Protein 5UN5 (pdb70)

Nearest PDB structures (foldseek):
  5un5-assembly1_B  TM=1.008E+00  e=4.346E-26  Homo sapiens
  5un6-assembly3_C  TM=9.922E-01  e=3.301E-24  Homo sapiens
  6ahy-assembly1_A  TM=9.922E-01  e=1.661E-23  Mus musculus
  1ijy-assembly1_A  TM=9.890E-01  e=3.382E-23  Mus musculus
  8x0t-assembly1_A  TM=9.730E-01  e=3.382E-23  Homo sapiens

Solvent-accessible surface area: 22056 Å² total; per-residue (Å²): 99,87,30,66,113,10,79,4,54,3,0,125,82,28,69,14,116,108,0,22,31,71,11,99,34,109,7,94,73,11,109,74,0,8,130,51,0,18,44,28,0,0,2,14,27,44,146,29,9,132,22,4,75,51,0,0,0,2,7,1,0,12,26,6,81,114,153,86,93,88,66,25,36,0,1,72,46,2,0,78,78,0,88,79,32,0,22,87,42,6,73,138,56,69,52,88,29,36,106,98,2,123,12,84,152,12,19,103,132,71,51,133,121,30,109,13,35,43,184,205,86,41,80,107,11,74,5,51,0,0,119,74,27,69,17,101,115,0,43,28,78,9,97,35,115,7,111,73,6,106,71,0,8,136,63,0,24,53,29,0,0,2,16,22,43,125,31,9,125,15,2,80,20,1,0,0,2,4,3,0,10,16,20,70,156,152,104,106,42,95,17,39,0,0,68,41,0,0,71,97,0,75,76,30,0,9,62,42,6,160,149,66,68,62,84,30,37,132,119,3,37,4,107,204,23,31,110,114,73,66,134,127,73,122,14,26,43,135,103,86,80,114,55,61,104,11,44,112,107,4,126,103,28,4,152,89,0,5,95,46,154,5,65,84,52,2,86,117,3,8,39,6,0,0,29,4,0,5,46,19,28,3,53,135,65,26,69,41,1,25,94,0,6,93,57,0,34,64,0,58,142,10,0,87,34,7,35,135,52,0,99,45,0,89,95,53,15,40,100,0,34,34,7,9,138,154,113,84,138,104,45,45,104,4,39,112,90,5,52,104,28,7,149,92,0,14,118,34,28,3,88,127,59,10,124,135,2,11,43,12,0,0,48,18,0,2,56,29,27,12,18,110,146,70,64,32,66,15,0,18,79,0,4,91,58,1,29,70,0,60,118,4,1,143,34,7,46,138,72,1,95,50,0,94,85,60,21,44,105,0,37,42,18,1,116,72,74

Organism: Homo sapiens (NCBI:txid9606)

Secondary structure (DSSP, 8-state):
---EE---GGGTTSS--EE-SS-TT--SSHHHHHHHHGGGHHHHHHTS-TTHHHHHHHHHS-B--SS--S--PBPHHHHHHHHHHHHHHHHHTT-PPPGGG-GGGSPPTT-SSS--B--/---EE---GGGTTSS--EE-SS-TT---SHHHHHHHHGGGHHHHHHTS-TTHHHHHHHHHS-B--SS--S--PBPHHHHHHHHHHHHHHHHHTT-PPPGGG-GGGSPPTT-SS---B--/-HHHHHHHHHHHHHHHHHHH---HHHHHHHHHHHHHHHHHHTT----HHHHHHHHHHHHHHHHHHHHHHHHHHHHHHHHHHHHHHHHHHT-/-HHHHHHHHHHHHHHHHHHH---HHHHHHHHHHHHHHHHHHTT---HHHHHHHHHHHHHHHHHHHHHHHHHHHHHHHHHHHHHHHHH-

Sequence (417 aa):
LACQEITVPLCKGIGYQYTYMPNQFNHDTQDEAGLEVHQFWPLVEIQCSPDLKFFLCSMYTPICLEDYKKPLPPCRSVCERAKAGCAPLMRQYGFAWPDRMRCDRLPEQGNPDTLCMDHLACQEITVPLCKGIGYQYTYMPNQFNHDTQDEAGLEVHQFWPLVEIQCSPDLKFFLCSMYTPICLEDYKKPLPPCRSVCERAKAGCAPLMRQYGFAWPDRMRCDRLPEQGNPDTLCMDHAREQLKEGMIKIEEQGKKLSETRTQEELQKYVAAVATFALQAGFLEIGKISGEVYLKLLDLKKAVRAKEKKGLDILNMVGEIKGTLERAREQLKEGMIKIEEQGKKLSETRTQEELQKYVAAVATFALQAGFLGEEIGKISGEVYLKLLDLKKAVRAKEKKGLDILNMVGEIKGTLERV

B-factor: mean 76.31, std 21.95, range [35.46, 156.5]

Structure (mmCIF, N/CA/C/O backbone):
data_5UN5
#
_entry.id   5UN5
#
_cell.length_a   41.200
_cell.length_b   77.510
_cell.length_c   81.430
_cell.angle_alpha   90.00
_cell.angle_beta   92.76
_cell.angle_gamma   90.00
#
_symmetry.space_group_name_H-M   'P 1 21 1'
#
loop_
_entity.id
_entity.type
_entity.pdbx_description
1 polymer Frizzled-8
2 polymer 'Designed Wnt agonist B12'
3 water water
#
loop_
_atom_site.group_PDB
_atom_site.id
_atom_site.type_symbol
_atom_site.label_atom_id
_atom_site.label_alt_id
_atom_site.label_comp_id
_atom_site.label_asym_id
_atom_site.label_entity_id
_atom_site.label_seq_id
_atom_site.pdbx_PDB_ins_code
_atom_site.Cartn_x
_atom_site.Cartn_y
_atom_site.Cartn_z
_atom_site.occupancy
_atom_site.B_iso_or_equiv
_atom_site.auth_seq_id
_atom_site.auth_comp_id
_atom_site.auth_asym_id
_atom_site.auth_atom_id
_atom_site.pdbx_PDB_model_num
ATOM 1 N N . LEU A 1 6 ? 25.037 34.542 5.188 1.00 93.51 6 LEU B N 1
ATOM 2 C CA . LEU A 1 6 ? 23.679 34.018 5.090 1.00 94.91 6 LEU B CA 1
ATOM 3 C C . LEU A 1 6 ? 23.183 34.007 3.649 1.00 92.97 6 LEU B C 1
ATOM 4 O O . LEU A 1 6 ? 22.623 34.997 3.179 1.00 97.29 6 LEU B O 1
ATOM 9 N N . ALA A 1 7 ? 23.381 32.894 2.945 1.00 89.16 7 ALA B N 1
ATOM 10 C CA . ALA A 1 7 ? 22.872 32.755 1.587 1.00 85.59 7 ALA B CA 1
ATOM 11 C C . ALA A 1 7 ? 21.481 32.135 1.656 1.00 79.50 7 ALA B C 1
ATOM 12 O O . ALA A 1 7 ? 21.305 31.049 2.220 1.00 78.35 7 ALA B O 1
ATOM 14 N N . CYS A 1 8 ? 20.499 32.826 1.087 1.00 73.63 8 CYS B N 1
ATOM 15 C CA . CYS A 1 8 ? 19.116 32.384 1.186 1.00 64.42 8 CYS B CA 1
ATOM 16 C C . CYS A 1 8 ? 18.857 31.139 0.349 1.00 53.84 8 CYS B C 1
ATOM 17 O O . CYS A 1 8 ? 19.310 31.029 -0.793 1.00 50.04 8 CYS B O 1
ATOM 20 N N . GLN A 1 9 ? 18.120 30.197 0.932 1.00 56.68 9 GLN B N 1
ATOM 21 C CA . GLN A 1 9 ? 17.707 28.973 0.263 1.00 53.66 9 GLN B CA 1
ATOM 22 C C . GLN A 1 9 ? 16.192 28.853 0.359 1.00 51.32 9 GLN B C 1
ATOM 23 O O . GLN A 1 9 ? 15.604 29.149 1.404 1.00 55.09 9 GLN B O 1
ATOM 29 N N . GLU A 1 10 ? 15.563 28.436 -0.735 1.00 55.25 10 GLU B N 1
ATOM 30 C CA . GLU A 1 10 ? 14.113 28.305 -0.752 1.00 59.39 10 GLU B CA 1
ATOM 31 C C . GLU A 1 10 ? 13.666 27.219 0.220 1.00 54.96 10 GLU B C 1
ATOM 32 O O . GLU A 1 10 ? 14.267 26.144 0.295 1.00 60.39 10 GLU B O 1
ATOM 38 N N . ILE A 1 11 ? 12.607 27.513 0.975 1.00 58.70 11 ILE B N 1
ATOM 39 C CA . ILE A 1 11 ? 12.132 26.590 1.997 1.00 58.29 11 ILE B CA 1
ATOM 40 C C . ILE A 1 11 ? 11.552 25.349 1.336 1.00 54.76 11 ILE B C 1
ATOM 41 O O . ILE A 1 11 ? 10.689 25.439 0.452 1.00 53.54 11 ILE B O 1
ATOM 46 N N . THR A 1 12 ? 12.024 24.179 1.767 1.00 59.36 12 THR B N 1
ATOM 47 C CA . THR A 1 12 ? 11.511 22.905 1.287 1.00 54.60 12 THR B CA 1
ATOM 48 C C . THR A 1 12 ? 10.757 22.126 2.354 1.00 56.05 12 THR B C 1
ATOM 49 O O . THR A 1 12 ? 10.084 21.145 2.018 1.00 54.06 12 THR B O 1
ATOM 53 N N . VAL A 1 13 ? 10.861 22.524 3.619 1.00 50.65 13 VAL B N 1
ATOM 54 C CA . VAL A 1 13 ? 10.120 21.885 4.704 1.00 47.65 13 VAL B CA 1
ATOM 55 C C . VAL A 1 13 ? 8.631 22.004 4.404 1.00 51.36 13 VAL B C 1
ATOM 56 O O . VAL A 1 13 ? 8.109 23.123 4.293 1.00 58.13 13 VAL B O 1
ATOM 60 N N . PRO A 1 14 ? 7.918 20.885 4.255 1.00 55.37 14 PRO B N 1
ATOM 61 C CA . PRO A 1 14 ? 6.490 20.968 3.900 1.00 59.99 14 PRO B CA 1
ATOM 62 C C . PRO A 1 14 ? 5.653 21.742 4.904 1.00 52.12 14 PRO B C 1
ATOM 63 O O . PRO A 1 14 ? 4.761 22.500 4.504 1.00 67.44 14 PRO B O 1
ATOM 67 N N . LEU A 1 15 ? 5.911 21.566 6.202 1.00 52.71 15 LEU B N 1
ATOM 68 C CA . LEU A 1 15 ? 5.120 22.241 7.225 1.00 50.05 15 LEU B CA 1
ATOM 69 C C . LEU A 1 15 ? 5.298 23.756 7.203 1.00 46.69 15 LEU B C 1
ATOM 70 O O . LEU A 1 15 ? 4.431 24.476 7.709 1.00 55.79 15 LEU B O 1
ATOM 75 N N . CYS A 1 16 ? 6.385 24.258 6.615 1.00 53.20 16 CYS B N 1
ATOM 76 C CA . CYS A 1 16 ? 6.709 25.678 6.656 1.00 59.57 16 CYS B CA 1
ATOM 77 C C . CYS A 1 16 ? 6.505 26.386 5.322 1.00 61.51 16 CYS B C 1
ATOM 78 O O . CYS A 1 16 ? 7.003 27.503 5.144 1.00 52.70 16 CYS B O 1
ATOM 81 N N . LYS A 1 17 ? 5.796 25.770 4.381 1.00 62.49 17 LYS B N 1
ATOM 82 C CA . LYS A 1 17 ? 5.486 26.433 3.123 1.00 62.39 17 LYS B CA 1
ATOM 83 C C . LYS A 1 17 ? 4.246 27.304 3.275 1.00 60.90 17 LYS B C 1
ATOM 84 O O . LYS A 1 17 ? 3.297 26.942 3.976 1.00 50.87 17 LYS B O 1
ATOM 90 N N . GLY A 1 18 ? 4.263 28.460 2.616 1.00 69.67 18 GLY B N 1
ATOM 91 C CA . GLY A 1 18 ? 3.125 29.361 2.652 1.00 63.13 18 GLY B CA 1
ATOM 92 C C . GLY A 1 18 ? 2.884 30.022 3.990 1.00 60.06 18 GLY B C 1
ATOM 93 O O . GLY A 1 18 ? 1.738 30.348 4.314 1.00 66.02 18 GLY B O 1
ATOM 94 N N . ILE A 1 19 ? 3.938 30.228 4.784 1.00 64.53 19 ILE B N 1
ATOM 95 C CA . ILE A 1 19 ? 3.797 30.884 6.082 1.00 61.00 19 ILE B CA 1
ATOM 96 C C . ILE A 1 19 ? 3.957 32.394 6.005 1.00 62.27 19 ILE B C 1
ATOM 97 O O . ILE A 1 19 ? 3.657 33.088 6.989 1.00 64.54 19 ILE B O 1
ATOM 102 N N . GLY A 1 20 ? 4.422 32.927 4.878 1.00 50.16 20 GLY B N 1
ATOM 103 C CA . GLY A 1 20 ? 4.650 34.352 4.758 1.00 52.86 20 GLY B CA 1
ATOM 104 C C . GLY A 1 20 ? 5.961 34.688 4.076 1.00 58.10 20 GLY B C 1
ATOM 105 O O . GLY A 1 20 ? 6.099 35.757 3.475 1.00 59.46 20 GLY B O 1
ATOM 106 N N . TYR A 1 21 ? 6.931 33.779 4.162 1.00 50.10 21 TYR B N 1
ATOM 107 C CA . TYR A 1 21 ? 8.218 33.950 3.505 1.00 45.56 21 TYR B CA 1
ATOM 108 C C . TYR A 1 21 ? 8.651 32.621 2.904 1.00 49.19 21 TYR B C 1
ATOM 109 O O . TYR A 1 21 ? 8.314 31.551 3.416 1.00 57.24 21 TYR B O 1
ATOM 118 N N . GLN A 1 22 ? 9.403 32.702 1.804 1.00 52.59 22 GLN B N 1
ATOM 119 C CA . GLN A 1 22 ? 9.774 31.522 1.037 1.00 58.43 22 GLN B CA 1
ATOM 120 C C . GLN A 1 22 ? 11.243 31.140 1.155 1.00 59.08 22 GLN B C 1
ATOM 121 O O . GLN A 1 22 ? 11.616 30.049 0.710 1.00 53.29 22 GLN B O 1
ATOM 127 N N . TYR A 1 23 ? 12.084 31.996 1.730 1.00 57.64 23 TYR B N 1
ATOM 128 C CA . TYR A 1 23 ? 13.522 31.773 1.778 1.00 50.90 23 TYR B CA 1
ATOM 129 C C . TYR A 1 23 ? 14.003 31.702 3.220 1.00 55.37 23 TYR B C 1
ATOM 130 O O . TYR A 1 23 ? 13.519 32.443 4.083 1.00 61.76 23 TYR B O 1
ATOM 139 N N . THR A 1 24 ? 14.948 30.801 3.478 1.00 51.44 24 THR B N 1
ATOM 140 C CA . THR A 1 24 ? 15.533 30.643 4.804 1.00 56.19 24 THR B CA 1
ATOM 141 C C . THR A 1 24 ? 17.043 30.477 4.648 1.00 54.32 24 THR B C 1
ATOM 142 O O . THR A 1 24 ? 17.592 30.591 3.548 1.00 50.40 24 THR B O 1
ATOM 146 N N . TYR A 1 25 ? 17.720 30.200 5.760 1.00 46.21 25 TYR B N 1
ATOM 147 C CA . TYR A 1 25 ? 19.161 30.004 5.756 1.00 50.60 25 TYR B CA 1
ATOM 148 C C . TYR A 1 25 ? 19.516 28.908 6.750 1.00 57.74 25 TYR B C 1
ATOM 149 O O . TYR A 1 25 ? 18.717 28.541 7.615 1.00 58.31 25 TYR B O 1
ATOM 158 N N . MET A 1 26 ? 20.732 28.389 6.616 1.00 58.61 26 MET B N 1
ATOM 159 C CA . MET A 1 26 ? 21.253 27.359 7.499 1.00 59.48 26 MET B CA 1
ATOM 160 C C . MET A 1 26 ? 22.687 27.705 7.868 1.00 57.34 26 MET B C 1
ATOM 161 O O . MET A 1 26 ? 23.417 28.277 7.050 1.00 59.98 26 MET B O 1
ATOM 166 N N . PRO A 1 27 ? 23.124 27.365 9.092 1.00 62.62 27 PRO B N 1
ATOM 167 C CA . PRO A 1 27 ? 22.353 26.676 10.135 1.00 64.03 27 PRO B CA 1
ATOM 168 C C . PRO A 1 27 ? 21.388 27.584 10.894 1.00 65.46 27 PRO B C 1
ATOM 169 O O . PRO A 1 27 ? 21.569 28.801 10.917 1.00 68.23 27 PRO B O 1
ATOM 173 N N . ASN A 1 28 ? 20.368 26.984 11.505 1.00 62.41 28 ASN B N 1
ATOM 174 C CA . ASN A 1 28 ? 19.379 27.728 12.268 1.00 61.38 28 ASN B CA 1
ATOM 175 C C . ASN A 1 28 ? 19.836 27.855 13.722 1.00 63.97 28 ASN B C 1
ATOM 176 O O . ASN A 1 28 ? 20.965 27.508 14.078 1.00 61.42 28 ASN B O 1
ATOM 181 N N . GLN A 1 29 ? 18.941 28.353 14.579 1.00 78.78 29 GLN B N 1
ATOM 182 C CA . GLN A 1 29 ? 19.268 28.566 15.984 1.00 70.67 29 GLN B CA 1
ATOM 183 C C . GLN A 1 29 ? 19.582 27.267 16.716 1.00 61.32 29 GLN B C 1
ATOM 184 O O . GLN A 1 29 ? 20.285 27.295 17.732 1.00 63.70 29 GLN B O 1
ATOM 190 N N . PHE A 1 30 ? 19.100 26.131 16.217 1.00 65.66 30 PHE B N 1
ATOM 191 C CA . PHE A 1 30 ? 19.357 24.832 16.821 1.00 62.37 30 PHE B CA 1
ATOM 192 C C . PHE A 1 30 ? 20.533 24.110 16.178 1.00 66.56 30 PHE B C 1
ATOM 193 O O . PHE A 1 30 ? 20.712 22.910 16.409 1.00 70.10 30 PHE B O 1
ATOM 201 N N . ASN A 1 31 ? 21.327 24.815 15.369 1.00 69.90 31 ASN B N 1
ATOM 202 C CA . ASN A 1 31 ? 22.519 24.257 14.726 1.00 73.56 31 ASN B CA 1
ATOM 203 C C . ASN A 1 31 ? 22.166 23.096 13.797 1.00 74.83 31 ASN B C 1
ATOM 204 O O . ASN A 1 31 ? 22.895 22.106 13.704 1.00 81.73 31 ASN B O 1
ATOM 209 N N . HIS A 1 32 ? 21.030 23.208 13.111 1.00 65.79 32 HIS B N 1
ATOM 210 C CA . HIS A 1 32 ? 20.676 22.256 12.066 1.00 60.50 32 HIS B CA 1
ATOM 211 C C . HIS A 1 32 ? 21.352 22.680 10.768 1.00 64.01 32 HIS B C 1
ATOM 212 O O . HIS A 1 32 ? 21.149 23.803 10.298 1.00 65.05 32 HIS B O 1
ATOM 219 N N . ASP A 1 33 ? 22.152 21.786 10.185 1.00 63.55 33 ASP B N 1
ATOM 220 C CA . ASP A 1 33 ? 22.908 22.147 8.989 1.00 62.92 33 ASP B CA 1
ATOM 221 C C . ASP A 1 33 ? 22.061 22.112 7.722 1.00 59.34 33 ASP B C 1
ATOM 222 O O . ASP A 1 33 ? 22.355 22.844 6.771 1.00 65.69 33 ASP B O 1
ATOM 227 N N . THR A 1 34 ? 21.023 21.280 7.680 1.00 65.86 34 THR B N 1
ATOM 228 C CA . THR A 1 34 ? 20.179 21.155 6.501 1.00 71.69 34 THR B CA 1
ATOM 229 C C . THR A 1 34 ? 18.718 21.352 6.882 1.00 67.64 34 THR B C 1
ATOM 230 O O . THR A 1 34 ? 18.327 21.195 8.042 1.00 57.24 34 THR B O 1
ATOM 234 N N . GLN A 1 35 ? 17.910 21.708 5.879 1.00 62.65 35 GLN B N 1
ATOM 235 C CA . GLN A 1 35 ? 16.469 21.791 6.093 1.00 59.89 35 GLN B CA 1
ATOM 236 C C . GLN A 1 35 ? 15.885 20.428 6.425 1.00 63.50 35 GLN B C 1
ATOM 237 O O . GLN A 1 35 ? 14.927 20.335 7.200 1.00 68.39 35 GLN B O 1
ATOM 243 N N . ASP A 1 36 ? 16.437 19.363 5.837 1.00 67.03 36 ASP B N 1
ATOM 244 C CA . ASP A 1 36 ? 15.954 18.018 6.128 1.00 52.19 36 ASP B CA 1
ATOM 245 C C . ASP A 1 36 ? 16.156 17.667 7.596 1.00 52.41 36 ASP B C 1
ATOM 246 O O . ASP A 1 36 ? 15.315 16.995 8.204 1.00 62.25 36 ASP B O 1
ATOM 251 N N . GLU A 1 37 ? 17.265 18.117 8.186 1.00 64.26 37 GLU B N 1
ATOM 252 C CA . GLU A 1 37 ? 17.483 17.900 9.612 1.00 61.69 37 GLU B CA 1
ATOM 253 C C . GLU A 1 37 ? 16.484 18.697 10.442 1.00 58.09 37 GLU B C 1
ATOM 254 O O . GLU A 1 37 ? 15.894 18.174 11.395 1.00 62.96 37 GLU B O 1
ATOM 260 N N . ALA A 1 38 ? 16.278 19.969 10.088 1.00 66.58 38 ALA B N 1
ATOM 261 C CA . ALA A 1 38 ? 15.288 20.785 10.784 1.00 61.36 38 ALA B CA 1
ATOM 262 C C . ALA A 1 38 ? 13.869 20.316 10.494 1.00 61.78 38 ALA B C 1
ATOM 263 O O . ALA A 1 38 ? 12.995 20.419 11.362 1.00 73.64 38 ALA B O 1
ATOM 265 N N . GLY A 1 39 ? 13.620 19.814 9.283 1.00 57.71 39 GLY B N 1
ATOM 266 C CA . GLY A 1 39 ? 12.292 19.323 8.952 1.00 54.24 39 GLY B CA 1
ATOM 267 C C . GLY A 1 39 ? 11.870 18.144 9.809 1.00 60.13 39 GLY B C 1
ATOM 268 O O . GLY A 1 39 ? 10.694 18.005 10.156 1.00 59.72 39 GLY B O 1
ATOM 269 N N . LEU A 1 40 ? 12.824 17.279 10.162 1.00 63.16 40 LEU B N 1
ATOM 270 C CA . LEU A 1 40 ? 12.507 16.112 10.976 1.00 57.52 40 LEU B CA 1
ATOM 271 C C . LEU A 1 40 ? 12.025 16.482 12.374 1.00 65.66 40 LEU B C 1
ATOM 272 O O . LEU A 1 40 ? 11.355 15.666 13.017 1.00 79.41 40 LEU B O 1
ATOM 277 N N . GLU A 1 41 ? 12.340 17.682 12.862 1.00 56.30 41 GLU B N 1
ATOM 278 C CA . GLU A 1 41 ? 11.894 18.082 14.191 1.00 59.39 41 GLU B CA 1
ATOM 279 C C . GLU A 1 41 ? 10.608 18.894 14.178 1.00 66.33 41 GLU B C 1
ATOM 280 O O . GLU A 1 41 ? 9.804 18.765 15.106 1.00 74.65 41 GLU B O 1
ATOM 286 N N . VAL A 1 42 ? 10.386 19.729 13.160 1.00 57.96 42 VAL B N 1
ATOM 287 C CA . VAL A 1 42 ? 9.138 20.482 13.124 1.00 57.31 42 VAL B CA 1
ATOM 288 C C . VAL A 1 42 ? 7.977 19.556 12.818 1.00 60.00 42 VAL B C 1
ATOM 289 O O . VAL A 1 42 ? 6.860 19.765 13.306 1.00 62.31 42 VAL B O 1
ATOM 293 N N . HIS A 1 43 ? 8.213 18.515 12.018 1.00 53.52 43 HIS B N 1
ATOM 294 C CA . HIS A 1 43 ? 7.148 17.576 11.714 1.00 50.22 43 HIS B CA 1
ATOM 295 C C . HIS A 1 43 ? 6.759 16.753 12.932 1.00 55.01 43 HIS B C 1
ATOM 296 O O . HIS A 1 43 ? 5.684 16.148 12.937 1.00 63.19 43 HIS B O 1
ATOM 303 N N . GLN A 1 44 ? 7.603 16.719 13.967 1.00 59.09 44 GLN B N 1
ATOM 304 C CA . GLN A 1 44 ? 7.213 16.070 15.211 1.00 60.30 44 GLN B CA 1
ATOM 305 C C . GLN A 1 44 ? 6.148 16.863 15.954 1.00 57.94 44 GLN B C 1
ATOM 306 O O . GLN A 1 44 ? 5.494 16.315 16.847 1.00 67.12 44 GLN B O 1
ATOM 312 N N . PHE A 1 45 ? 5.960 18.136 15.605 1.00 56.86 45 PHE B N 1
ATOM 313 C CA . PHE A 1 45 ? 4.937 18.985 16.200 1.00 63.49 45 PHE B CA 1
ATOM 314 C C . PHE A 1 45 ? 3.653 19.028 15.380 1.00 57.53 45 PHE B C 1
ATOM 315 O O . PHE A 1 45 ? 2.755 19.813 15.703 1.00 53.85 45 PHE B O 1
ATOM 323 N N . TRP A 1 46 ? 3.546 18.212 14.331 1.00 53.20 46 TRP B N 1
ATOM 324 C CA . TRP A 1 46 ? 2.404 18.331 13.427 1.00 52.91 46 TRP B CA 1
ATOM 325 C C . TRP A 1 46 ? 1.046 18.104 14.091 1.00 54.80 46 TRP B C 1
ATOM 326 O O . TRP A 1 46 ? 0.085 18.780 13.684 1.00 56.71 46 TRP B O 1
ATOM 337 N N . PRO A 1 47 ? 0.872 17.198 15.069 1.00 61.27 47 PRO B N 1
ATOM 338 C CA . PRO A 1 47 ? -0.471 17.058 15.664 1.00 52.03 47 PRO B CA 1
ATOM 339 C C . PRO A 1 47 ? -0.969 18.328 16.331 1.00 52.48 47 PRO B C 1
ATOM 340 O O . PRO A 1 47 ? -2.163 18.642 16.240 1.00 58.75 47 PRO B O 1
ATOM 344 N N . LEU A 1 48 ? -0.086 19.064 17.009 1.00 49.41 48 LEU B N 1
ATOM 345 C CA . LEU A 1 48 ? -0.483 20.334 17.610 1.00 47.61 48 LEU B CA 1
ATOM 346 C C . LEU A 1 48 ? -0.866 21.358 16.548 1.00 52.25 48 LEU B C 1
ATOM 347 O O . LEU A 1 48 ? -1.780 22.165 16.753 1.00 54.49 48 LEU B O 1
ATOM 352 N N . VAL A 1 49 ? -0.172 21.346 15.408 1.00 51.29 49 VAL B N 1
ATOM 353 C CA . VAL A 1 49 ? -0.421 22.347 14.376 1.00 51.77 49 VAL B CA 1
ATOM 354 C C . VAL A 1 49 ? -1.781 22.129 13.723 1.00 51.83 49 VAL B C 1
ATOM 355 O O . VAL A 1 49 ? -2.532 23.084 13.491 1.00 60.89 49 VAL B O 1
ATOM 359 N N . GLU A 1 50 ? -2.121 20.876 13.412 1.00 55.60 50 GLU B N 1
ATOM 360 C CA . GLU A 1 50 ? -3.372 20.604 12.712 1.00 61.07 50 GLU B CA 1
ATOM 361 C C . GLU A 1 50 ? -4.590 20.807 13.607 1.00 61.18 50 GLU B C 1
ATOM 362 O O . GLU A 1 50 ? -5.664 21.165 13.109 1.00 70.75 50 GLU B O 1
ATOM 368 N N . ILE A 1 51 ? -4.453 20.576 14.916 1.00 62.35 51 ILE B N 1
ATOM 369 C CA . ILE A 1 51 ? -5.570 20.797 15.832 1.00 62.89 51 ILE B CA 1
ATOM 370 C C . ILE A 1 51 ? -5.900 22.281 15.956 1.00 64.49 51 ILE B C 1
ATOM 371 O O . ILE A 1 51 ? -7.047 22.644 16.252 1.00 86.66 51 ILE B O 1
ATOM 376 N N . GLN A 1 52 ? -4.924 23.157 15.706 1.00 62.55 52 GLN B N 1
ATOM 377 C CA . GLN A 1 52 ? -5.126 24.609 15.707 1.00 66.52 52 GLN B CA 1
ATOM 378 C C . GLN A 1 52 ? -5.433 25.130 17.113 1.00 72.16 52 GLN B C 1
ATOM 379 O O . GLN A 1 52 ? -6.348 25.930 17.312 1.00 80.13 52 GLN B O 1
ATOM 385 N N . CYS A 1 53 ? -4.656 24.667 18.096 1.00 72.65 53 CYS B N 1
ATOM 386 C CA . CYS A 1 53 ? -4.776 25.211 19.444 1.00 73.71 53 CYS B CA 1
ATOM 387 C C . CYS A 1 53 ? -4.328 26.666 19.519 1.00 77.36 53 CYS B C 1
ATOM 388 O O . CYS A 1 53 ? -4.745 27.382 20.435 1.00 87.88 53 CYS B O 1
ATOM 391 N N . SER A 1 54 ? -3.486 27.116 18.584 1.00 66.32 54 SER B N 1
ATOM 392 C CA . SER A 1 54 ? -3.070 28.509 18.524 1.00 67.80 54 SER B CA 1
ATOM 393 C C . SER A 1 54 ? -2.746 28.862 17.078 1.00 64.07 54 SER B C 1
ATOM 394 O O . SER A 1 54 ? -1.972 28.134 16.435 1.00 56.57 54 SER B O 1
ATOM 397 N N . PRO A 1 55 ? -3.303 29.954 16.547 1.00 60.38 55 PRO B N 1
ATOM 398 C CA . PRO A 1 55 ? -3.004 30.333 15.156 1.00 51.19 55 PRO B CA 1
ATOM 399 C C . PRO A 1 55 ? -1.551 30.703 14.914 1.00 57.39 55 PRO B C 1
ATOM 400 O O . PRO A 1 55 ? -1.112 30.696 13.757 1.00 51.43 55 PRO B O 1
ATOM 404 N N . ASP A 1 56 ? -0.793 31.035 15.956 1.00 59.75 56 ASP B N 1
ATOM 405 C CA . ASP A 1 56 ? 0.596 31.454 15.812 1.00 49.68 56 ASP B CA 1
ATOM 406 C C . ASP A 1 56 ? 1.587 30.304 15.939 1.00 47.12 56 ASP B C 1
ATOM 407 O O . ASP A 1 56 ? 2.795 30.541 15.851 1.00 55.21 56 ASP B O 1
ATOM 412 N N . LEU A 1 57 ? 1.112 29.072 16.140 1.00 48.08 57 LEU B N 1
ATOM 413 C CA . LEU A 1 57 ? 2.021 27.953 16.372 1.00 54.62 57 LEU B CA 1
ATOM 414 C C . LEU A 1 57 ? 2.853 27.634 15.133 1.00 54.10 57 LEU B C 1
ATOM 415 O O . LEU A 1 57 ? 4.075 27.463 15.225 1.00 48.11 57 LEU B O 1
ATOM 420 N N . LYS A 1 58 ? 2.211 27.543 13.964 1.00 51.53 58 LYS B N 1
ATOM 421 C CA . LYS A 1 58 ? 2.947 27.203 12.748 1.00 46.53 58 LYS B CA 1
ATOM 422 C C . LYS A 1 58 ? 4.004 28.252 12.427 1.00 46.21 58 LYS B C 1
ATOM 423 O O . LYS A 1 58 ? 5.123 27.912 12.026 1.00 52.58 58 LYS B O 1
ATOM 429 N N . PHE A 1 59 ? 3.666 29.533 12.592 1.00 48.92 59 PHE B N 1
ATOM 430 C CA . PHE A 1 59 ? 4.631 30.589 12.310 1.00 42.83 59 PHE B CA 1
ATOM 431 C C . PHE A 1 59 ? 5.757 30.604 13.338 1.00 46.24 59 PHE B 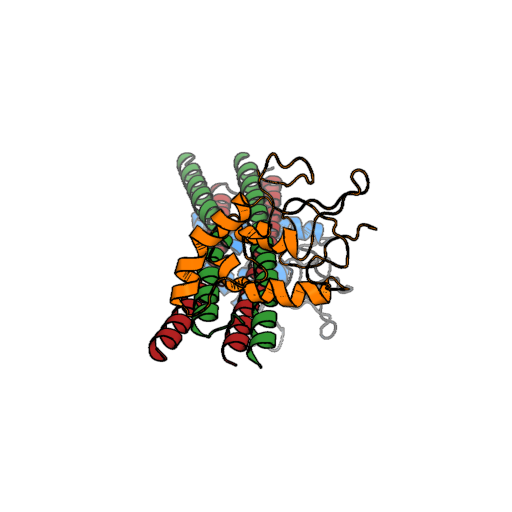C 1
ATOM 432 O O . PHE A 1 59 ? 6.925 30.796 12.981 1.00 42.69 59 PHE B O 1
ATOM 440 N N . PHE A 1 60 ? 5.427 30.409 14.616 1.00 48.52 60 PHE B N 1
ATOM 441 C CA . PHE A 1 60 ? 6.447 30.441 15.659 1.00 44.49 60 PHE B CA 1
ATOM 442 C C . PHE A 1 60 ? 7.471 29.329 15.466 1.00 51.97 60 PHE B C 1
ATOM 443 O O . PHE A 1 60 ? 8.683 29.565 15.538 1.00 60.08 60 PHE B O 1
ATOM 451 N N . LEU A 1 61 ? 6.998 28.103 15.234 1.00 52.45 61 LEU B N 1
ATOM 452 C CA . LEU A 1 61 ? 7.906 26.983 15.006 1.00 50.19 61 LEU B CA 1
ATOM 453 C C . LEU A 1 61 ? 8.801 27.238 13.801 1.00 47.29 61 LEU B C 1
ATOM 454 O O . LEU A 1 61 ? 10.025 27.082 13.874 1.00 53.88 61 LEU B O 1
ATOM 459 N N . CYS A 1 62 ? 8.200 27.632 12.676 1.00 41.98 62 CYS B N 1
ATOM 460 C CA . CYS A 1 62 ? 8.969 27.817 11.452 1.00 49.53 62 CYS B CA 1
ATOM 461 C C . CYS A 1 62 ? 9.922 29.002 11.544 1.00 58.29 62 CYS B C 1
ATOM 462 O O . CYS A 1 62 ? 10.996 28.974 10.934 1.00 56.61 62 CYS B O 1
ATOM 465 N N . SER A 1 63 ? 9.556 30.045 12.291 1.00 55.52 63 SER B N 1
ATOM 466 C CA . SER A 1 63 ? 10.433 31.203 12.427 1.00 51.01 63 SER B CA 1
ATOM 467 C C . SER A 1 63 ? 11.727 30.884 13.165 1.00 52.47 63 SER B C 1
ATOM 468 O O . SER A 1 63 ? 12.656 31.698 13.127 1.00 51.27 63 SER B O 1
ATOM 471 N N . MET A 1 64 ? 11.814 29.730 13.826 1.00 50.94 64 MET B N 1
ATOM 472 C CA . MET A 1 64 ? 13.019 29.317 14.533 1.00 51.53 64 MET B CA 1
ATOM 473 C C . MET A 1 64 ? 13.777 28.216 13.810 1.00 49.26 64 MET B C 1
ATOM 474 O O . MET A 1 64 ? 15.004 28.290 13.681 1.00 64.40 64 MET B O 1
ATOM 479 N N . TYR A 1 65 ? 13.076 27.186 13.335 1.00 50.92 65 TYR B N 1
ATOM 480 C CA . TYR A 1 65 ? 13.738 26.098 12.625 1.00 57.62 65 TYR B CA 1
ATOM 481 C C . TYR A 1 65 ? 14.115 26.498 11.203 1.00 51.50 65 TYR B C 1
ATOM 482 O O . TYR A 1 65 ? 15.169 26.092 10.701 1.00 58.06 65 TYR B O 1
ATOM 491 N N . THR A 1 66 ? 13.269 27.286 10.538 1.00 50.83 66 THR B N 1
ATOM 492 C CA . THR A 1 66 ? 13.541 27.814 9.203 1.00 51.53 66 THR B CA 1
ATOM 493 C C . THR A 1 66 ? 13.428 29.336 9.246 1.00 56.19 66 THR B C 1
ATOM 494 O O . THR A 1 66 ? 12.455 29.913 8.739 1.00 49.71 66 THR B O 1
ATOM 498 N N . PRO A 1 67 ? 14.403 30.015 9.851 1.00 49.78 67 PRO B N 1
ATOM 499 C CA . PRO A 1 67 ? 14.310 31.472 9.999 1.00 52.10 67 PRO B CA 1
ATOM 500 C C . PRO A 1 67 ? 14.316 32.180 8.652 1.00 54.09 67 PRO B C 1
ATOM 501 O O . PRO A 1 67 ? 14.951 31.735 7.695 1.00 49.73 67 PRO B O 1
ATOM 505 N N . ILE A 1 68 ? 13.591 33.301 8.591 1.00 51.34 68 ILE B N 1
ATOM 506 C CA . ILE A 1 68 ? 13.423 34.020 7.333 1.00 52.27 68 ILE B CA 1
ATOM 507 C C . ILE A 1 68 ? 14.766 34.532 6.826 1.00 49.19 68 ILE B C 1
ATOM 508 O O . ILE A 1 68 ? 15.629 34.963 7.602 1.00 54.59 68 ILE B O 1
ATOM 513 N N . CYS A 1 69 ? 14.949 34.474 5.508 1.00 52.26 69 CYS B N 1
ATOM 514 C CA . CYS A 1 69 ? 16.148 34.970 4.847 1.00 54.88 69 CYS B CA 1
ATOM 515 C C . CYS A 1 69 ? 15.779 36.013 3.806 1.00 63.32 69 CYS B C 1
ATOM 516 O O . CYS A 1 69 ? 14.957 35.749 2.922 1.00 55.24 69 CYS B O 1
ATOM 519 N N . LEU A 1 70 ? 16.394 37.187 3.905 1.00 71.94 70 LEU B N 1
ATOM 520 C CA . LEU A 1 70 ? 16.178 38.262 2.949 1.00 65.25 70 LEU B CA 1
ATOM 521 C C . LEU A 1 70 ? 17.536 38.690 2.416 1.00 78.57 70 LEU B C 1
ATOM 522 O O . LEU A 1 70 ? 18.463 38.930 3.197 1.00 86.56 70 LEU B O 1
ATOM 527 N N . GLU A 1 71 ? 17.658 38.778 1.089 1.00 81.48 71 GLU B N 1
ATOM 528 C CA . GLU A 1 71 ? 18.919 39.211 0.498 1.00 93.87 71 GLU B CA 1
ATOM 529 C C . GLU A 1 71 ? 19.159 40.702 0.686 1.00 95.52 71 GLU B C 1
ATOM 530 O O . GLU A 1 71 ? 20.313 41.141 0.666 1.00 98.02 71 GLU B O 1
ATOM 536 N N . ASP A 1 72 ? 18.096 41.485 0.869 1.00 95.66 72 ASP B N 1
ATOM 537 C CA . ASP A 1 72 ? 18.243 42.915 1.116 1.00 101.92 72 ASP B CA 1
ATOM 538 C C . ASP A 1 72 ? 18.599 43.198 2.571 1.00 105.68 72 ASP B C 1
ATOM 539 O O . ASP A 1 72 ? 19.427 44.073 2.852 1.00 109.99 72 ASP B O 1
ATOM 544 N N . TYR A 1 73 ? 17.987 42.472 3.503 1.00 91.61 73 TYR B N 1
ATOM 545 C CA . TYR A 1 73 ? 18.200 42.656 4.936 1.00 76.07 73 TYR B CA 1
ATOM 546 C C . TYR A 1 73 ? 18.951 41.431 5.449 1.00 70.70 73 TYR B C 1
ATOM 547 O O . TYR A 1 73 ? 18.351 40.385 5.709 1.00 79.09 73 TYR B O 1
ATOM 556 N N . LYS A 1 74 ? 20.270 41.570 5.595 1.00 78.94 74 LYS B N 1
ATOM 557 C CA . LYS A 1 74 ? 21.146 40.469 5.981 1.00 74.80 74 LYS B CA 1
ATOM 558 C C . LYS A 1 74 ? 21.307 40.328 7.490 1.00 69.12 74 LYS B C 1
ATOM 559 O O . LYS A 1 74 ? 22.384 39.931 7.956 1.00 88.48 74 LYS B O 1
ATOM 565 N N . LYS A 1 75 ? 20.278 40.645 8.275 1.00 55.79 75 LYS B N 1
ATOM 566 C CA . LYS A 1 75 ? 20.405 40.399 9.699 1.00 57.44 75 LYS B CA 1
ATOM 567 C C . LYS A 1 75 ? 19.356 39.397 10.165 1.00 65.08 75 LYS B C 1
ATOM 568 O O . LYS A 1 75 ? 18.211 39.437 9.699 1.00 65.00 75 LYS B O 1
ATOM 574 N N . PRO A 1 76 ? 19.710 38.487 11.072 1.00 71.59 76 PRO B N 1
ATOM 575 C CA . PRO A 1 76 ? 18.708 37.559 11.607 1.00 68.26 76 PRO B CA 1
ATOM 576 C C . PRO A 1 76 ? 17.668 38.293 12.437 1.00 63.75 76 PRO B C 1
ATOM 577 O O . PRO A 1 76 ? 17.996 39.159 13.252 1.00 67.43 76 PRO B O 1
ATOM 581 N N . LEU A 1 77 ? 16.406 37.940 12.225 1.00 59.51 77 LEU B N 1
ATOM 582 C CA . LEU A 1 77 ? 15.295 38.513 12.984 1.00 52.82 77 LEU B CA 1
ATOM 583 C C . LEU A 1 77 ? 14.433 37.388 13.542 1.00 53.94 77 LEU B C 1
ATOM 584 O O . LEU A 1 77 ? 13.780 36.661 12.761 1.00 65.33 77 LEU B O 1
ATOM 589 N N . PRO A 1 78 ? 14.426 37.174 14.853 1.00 46.64 78 PRO B N 1
ATOM 590 C CA . PRO A 1 78 ? 13.656 36.071 15.431 1.00 48.05 78 PRO B CA 1
ATOM 591 C C . PRO A 1 78 ? 12.212 36.487 15.640 1.00 55.76 78 PRO B C 1
ATOM 592 O O . PRO A 1 78 ? 11.861 37.653 15.410 1.00 57.91 78 PRO B O 1
ATOM 596 N N . PRO A 1 79 ? 11.332 35.572 16.045 1.00 56.05 79 PRO B N 1
ATOM 597 C CA . PRO A 1 79 ? 9.976 35.994 16.407 1.00 57.52 79 PRO B CA 1
ATOM 598 C C . PRO A 1 79 ? 9.975 36.738 17.731 1.00 62.18 79 PRO B C 1
ATOM 599 O O . PRO A 1 79 ? 10.776 36.463 18.628 1.00 63.21 79 PRO B O 1
ATOM 603 N N . CYS A 1 80 ? 9.064 37.701 17.841 1.00 54.88 80 CYS B N 1
ATOM 604 C CA . CYS A 1 80 ? 8.918 38.440 19.084 1.00 59.16 80 CYS B CA 1
ATOM 605 C C . CYS A 1 80 ? 8.420 37.515 20.195 1.00 59.92 80 CYS B C 1
ATOM 606 O O . CYS A 1 80 ? 7.874 36.437 19.946 1.00 66.88 80 CYS B O 1
ATOM 609 N N . ARG A 1 81 ? 8.631 37.949 21.440 1.00 57.61 81 ARG B N 1
ATOM 610 C CA . ARG A 1 81 ? 8.176 37.171 22.590 1.00 58.18 81 ARG B CA 1
ATOM 611 C C . ARG A 1 81 ? 6.672 36.938 22.553 1.00 56.82 81 ARG B C 1
ATOM 612 O O . ARG A 1 81 ? 6.194 35.865 22.939 1.00 54.80 81 ARG B O 1
ATOM 620 N N . SER A 1 82 ? 5.909 37.938 22.101 1.00 58.18 82 SER B N 1
ATOM 621 C CA . SER A 1 82 ? 4.455 37.817 22.079 1.00 55.93 82 SER B CA 1
ATOM 622 C C . SER A 1 82 ? 4.002 36.638 21.225 1.00 57.36 82 SER B C 1
ATOM 623 O O . SER A 1 82 ? 3.027 35.957 21.564 1.00 53.44 82 SER B O 1
ATOM 626 N N . VAL A 1 83 ? 4.696 36.379 20.114 1.00 50.17 83 VAL B N 1
ATOM 627 C CA . VAL A 1 83 ? 4.351 35.237 19.271 1.00 51.02 83 VAL B CA 1
ATOM 628 C C . VAL A 1 83 ? 4.520 33.933 20.041 1.00 53.66 83 VAL B C 1
ATOM 629 O O . VAL A 1 83 ? 3.671 33.036 19.967 1.00 64.22 83 VAL B O 1
ATOM 633 N N . CYS A 1 84 ? 5.615 33.808 20.792 1.00 53.10 84 CYS B N 1
ATOM 634 C CA . CYS A 1 84 ? 5.840 32.606 21.588 1.00 54.58 84 CYS B CA 1
ATOM 635 C C . CYS A 1 84 ? 4.782 32.456 22.675 1.00 51.62 84 CYS B C 1
ATOM 636 O O . CYS A 1 84 ? 4.212 31.374 22.858 1.00 49.59 84 CYS B O 1
ATOM 639 N N . GLU A 1 85 ? 4.508 33.535 23.410 1.00 53.23 85 GLU B N 1
ATOM 640 C CA . GLU A 1 85 ? 3.566 33.455 24.521 1.00 57.14 85 GLU B CA 1
ATOM 641 C C . GLU A 1 85 ? 2.143 33.188 24.046 1.00 62.92 85 GLU B C 1
ATOM 642 O O . GLU A 1 85 ? 1.376 32.519 24.748 1.00 61.90 85 GLU B O 1
ATOM 648 N N . ARG A 1 86 ? 1.765 33.704 22.873 1.00 67.82 86 ARG B N 1
ATOM 649 C CA . ARG A 1 86 ? 0.443 33.397 22.336 1.00 54.50 86 ARG B CA 1
ATOM 650 C C . ARG A 1 86 ? 0.338 31.928 21.952 1.00 54.81 86 ARG B C 1
ATOM 651 O O . ARG A 1 86 ? -0.669 31.274 22.247 1.00 60.07 86 ARG B O 1
ATOM 659 N N . ALA A 1 87 ? 1.368 31.393 21.290 1.00 57.92 87 ALA B N 1
ATOM 660 C CA . ALA A 1 87 ? 1.369 29.975 20.945 1.00 55.38 87 ALA B CA 1
ATOM 661 C C . ALA A 1 87 ? 1.388 29.103 22.194 1.00 56.50 87 ALA B C 1
ATOM 662 O O . ALA A 1 87 ? 0.763 28.037 22.225 1.00 63.66 87 ALA B O 1
ATOM 664 N N . LYS A 1 88 ? 2.097 29.541 23.236 1.00 58.62 88 LYS B N 1
ATOM 665 C CA . LYS A 1 88 ? 2.160 28.765 24.470 1.00 57.57 88 LYS B CA 1
ATOM 666 C C . LYS A 1 88 ? 0.817 28.769 25.192 1.00 52.11 88 LYS B C 1
ATOM 667 O O . LYS A 1 88 ? 0.307 27.712 25.577 1.00 61.96 88 LYS B O 1
ATOM 673 N N . ALA A 1 89 ? 0.223 29.952 25.373 1.00 60.40 89 ALA B N 1
ATOM 674 C CA . ALA A 1 89 ? -1.034 30.049 26.111 1.00 55.92 89 ALA B CA 1
ATOM 675 C C . ALA A 1 89 ? -2.147 29.250 25.445 1.00 60.63 89 ALA B C 1
ATOM 676 O O . ALA A 1 89 ? -3.074 28.793 26.124 1.00 65.30 89 ALA B O 1
ATOM 678 N N . GLY A 1 90 ? -2.078 29.071 24.130 1.00 55.90 90 GLY B N 1
ATOM 679 C CA . GLY A 1 90 ? -3.107 28.348 23.411 1.00 58.48 90 GLY B CA 1
ATOM 680 C C . GLY A 1 90 ? -2.917 26.845 23.384 1.00 69.05 90 GLY B C 1
ATOM 681 O O . GLY A 1 90 ? -3.897 26.094 23.386 1.00 83.10 90 GLY B O 1
ATOM 682 N N . CYS A 1 91 ? -1.664 26.388 23.349 1.00 67.47 91 CYS B N 1
ATOM 683 C CA . CYS A 1 91 ? -1.366 24.976 23.141 1.00 71.75 91 CYS B CA 1
ATOM 684 C C . CYS A 1 91 ? -0.784 24.269 24.354 1.00 79.33 91 CYS B C 1
ATOM 685 O O . CYS A 1 91 ? -0.966 23.057 24.481 1.00 88.37 91 CYS B O 1
ATOM 688 N N . ALA A 1 92 ? -0.097 24.984 25.247 1.00 83.27 92 ALA B N 1
ATOM 689 C CA . ALA A 1 92 ? 0.489 24.330 26.416 1.00 86.46 92 ALA B CA 1
ATOM 690 C C . ALA A 1 92 ? -0.535 23.646 27.319 1.00 84.02 92 ALA B C 1
ATOM 691 O O . ALA A 1 92 ? -0.225 22.555 27.828 1.00 83.11 92 ALA B O 1
ATOM 693 N N . PRO A 1 93 ? -1.727 24.205 27.580 1.00 72.42 93 PRO B N 1
ATOM 694 C CA . PRO A 1 93 ? -2.718 23.432 28.351 1.00 85.72 93 PRO B CA 1
ATOM 695 C C . PRO A 1 93 ? -3.069 22.101 27.710 1.00 82.59 93 PRO B C 1
ATOM 696 O O . PRO A 1 93 ? -3.144 21.081 28.407 1.00 81.41 93 PRO B O 1
ATOM 700 N N . LEU A 1 94 ? -3.290 22.083 26.394 1.00 77.04 94 LEU B N 1
ATOM 701 C CA . LEU A 1 94 ? -3.529 20.820 25.706 1.00 74.97 94 LEU B CA 1
ATOM 702 C C . LEU A 1 94 ? -2.284 19.940 25.734 1.00 78.19 94 LEU B C 1
ATOM 703 O O . LEU A 1 94 ? -2.387 18.713 25.849 1.00 82.89 94 LEU B O 1
ATOM 708 N N . MET A 1 95 ? -1.100 20.549 25.620 1.00 72.76 95 MET B N 1
ATOM 709 C CA . MET A 1 95 ? 0.143 19.792 25.731 1.00 80.43 95 MET B CA 1
ATOM 710 C C . MET A 1 95 ? 0.262 19.143 27.104 1.00 84.40 95 MET B C 1
ATOM 711 O O . MET A 1 95 ? 0.600 17.958 27.219 1.00 84.73 95 MET B O 1
ATOM 716 N N . ARG A 1 96 ? -0.004 19.914 28.162 1.00 92.73 96 ARG B N 1
ATOM 717 C CA . ARG A 1 96 ? 0.078 19.378 29.517 1.00 94.45 96 ARG B CA 1
ATOM 718 C C . ARG A 1 96 ? -0.948 18.277 29.746 1.00 87.54 96 ARG B C 1
ATOM 719 O O . ARG A 1 96 ? -0.718 17.373 30.557 1.00 96.81 96 ARG B O 1
ATOM 721 N N . GLN A 1 97 ? -2.087 18.343 29.050 1.00 87.90 97 GLN B N 1
ATOM 722 C CA . GLN A 1 97 ? -3.107 17.309 29.191 1.00 85.89 97 GLN B CA 1
ATOM 723 C C . GLN A 1 97 ? -2.610 15.955 28.698 1.00 82.73 97 GLN B C 1
ATOM 724 O O . GLN A 1 97 ? -3.042 14.914 29.206 1.00 84.31 97 GLN B O 1
ATOM 730 N N . TYR A 1 98 ? -1.697 15.944 27.728 1.00 84.81 98 TYR B N 1
ATOM 731 C CA . TYR A 1 98 ? -1.135 14.708 27.205 1.00 79.72 98 TYR B CA 1
ATOM 732 C C . TYR A 1 98 ? 0.251 14.406 27.761 1.00 89.75 98 TYR B C 1
ATOM 733 O O . TYR A 1 98 ? 0.925 13.503 27.255 1.00 105.74 98 TYR B O 1
ATOM 742 N N . GLY A 1 99 ? 0.693 15.135 28.784 1.00 90.45 99 GLY B N 1
ATOM 743 C CA . GLY A 1 99 ? 1.943 14.807 29.438 1.00 88.69 99 GLY B CA 1
ATOM 744 C C . GLY A 1 99 ? 3.188 15.342 28.773 1.00 93.31 99 GLY B C 1
ATOM 745 O O . GLY A 1 99 ? 4.278 14.815 29.016 1.00 100.75 99 GLY B O 1
ATOM 746 N N . PHE A 1 100 ? 3.069 16.370 27.937 1.00 98.80 100 PHE B N 1
ATOM 747 C CA . PHE A 1 100 ? 4.212 16.964 27.257 1.00 92.77 100 PHE B CA 1
ATOM 748 C C . PHE A 1 100 ? 4.347 18.417 27.685 1.00 87.94 100 PHE B C 1
ATOM 749 O O . PHE A 1 100 ? 3.385 19.187 27.595 1.00 84.76 100 PHE B O 1
ATOM 757 N N . ALA A 1 101 ? 5.536 18.786 28.149 1.00 86.94 101 ALA B N 1
ATOM 758 C CA . ALA A 1 101 ? 5.803 20.145 28.587 1.00 88.42 101 ALA B CA 1
ATOM 759 C C . ALA A 1 101 ? 6.343 20.995 27.439 1.00 81.93 101 ALA B C 1
ATOM 760 O O . ALA A 1 101 ? 6.755 20.493 26.391 1.00 88.48 101 ALA B O 1
ATOM 762 N N . TRP A 1 102 ? 6.334 22.303 27.653 1.00 78.70 102 TRP B N 1
ATOM 763 C CA . TRP A 1 102 ? 6.859 23.243 26.671 1.00 75.67 102 TRP B CA 1
ATOM 764 C C . TRP A 1 102 ? 8.372 23.087 26.577 1.00 78.58 102 TRP B C 1
ATOM 765 O O . TRP A 1 102 ? 9.067 23.269 27.586 1.00 84.18 102 TRP B O 1
ATOM 776 N N . PRO A 1 103 ? 8.918 22.738 25.412 1.00 78.47 103 PRO B N 1
ATOM 777 C CA . PRO A 1 103 ? 10.364 22.498 25.307 1.00 81.84 103 PRO B CA 1
ATOM 778 C C . PRO A 1 103 ? 11.185 23.710 25.727 1.00 84.79 103 PRO B C 1
ATOM 779 O O . PRO A 1 103 ? 10.833 24.855 25.436 1.00 82.11 103 PRO B O 1
ATOM 783 N N . ASP A 1 104 ? 12.290 23.440 26.428 1.00 98.59 104 ASP B N 1
ATOM 784 C CA . ASP A 1 104 ? 13.165 24.517 26.883 1.00 96.24 104 ASP B CA 1
ATOM 785 C C . ASP A 1 104 ? 13.759 25.288 25.713 1.00 86.69 104 ASP B C 1
ATOM 786 O O . ASP A 1 104 ? 13.989 26.498 25.819 1.00 98.07 104 ASP B O 1
ATOM 791 N N . ARG A 1 105 ? 14.028 24.606 24.596 1.00 77.27 105 ARG B N 1
ATOM 792 C CA . ARG A 1 105 ? 14.513 25.289 23.403 1.00 77.70 105 ARG B CA 1
ATOM 793 C C . ARG A 1 105 ? 13.505 26.301 22.881 1.00 87.18 105 ARG B C 1
ATOM 794 O O . ARG A 1 105 ? 13.880 27.206 22.127 1.00 90.22 105 ARG B O 1
ATOM 802 N N . MET A 1 106 ? 12.237 26.164 23.267 1.00 90.85 106 MET B N 1
ATOM 803 C CA . MET A 1 106 ? 11.166 27.057 22.850 1.00 76.45 106 MET B CA 1
ATOM 804 C C . MET A 1 106 ? 10.704 27.966 23.984 1.00 77.97 106 MET B C 1
ATOM 805 O O . MET A 1 106 ? 9.570 28.454 23.963 1.00 77.37 106 MET B O 1
ATOM 810 N N . ARG A 1 107 ? 11.560 28.191 24.981 1.00 78.91 107 ARG B N 1
ATOM 811 C CA . ARG A 1 107 ? 11.239 29.122 26.055 1.00 79.31 107 ARG B CA 1
ATOM 812 C C . ARG A 1 107 ? 11.092 30.535 25.508 1.00 79.46 107 ARG B C 1
ATOM 813 O O . ARG A 1 107 ? 11.934 31.009 24.738 1.00 74.27 107 ARG B O 1
ATOM 821 N N . CYS A 1 108 ? 10.011 31.210 25.906 1.00 71.96 108 CYS B N 1
ATOM 822 C CA . CYS A 1 108 ? 9.735 32.533 25.360 1.00 65.88 108 CYS B CA 1
ATOM 823 C C . CYS A 1 108 ? 10.721 33.576 25.870 1.00 71.22 108 CYS B C 1
ATOM 824 O O . CYS A 1 108 ? 10.979 34.567 25.178 1.00 83.52 108 CYS B O 1
ATOM 827 N N . ASP A 1 109 ? 11.274 33.380 27.071 1.00 79.70 109 ASP B N 1
ATOM 828 C CA . ASP A 1 109 ? 12.189 34.368 27.634 1.00 86.56 109 ASP B CA 1
ATOM 829 C C . ASP A 1 109 ? 13.468 34.498 26.817 1.00 81.11 109 ASP B C 1
ATOM 830 O O . ASP A 1 109 ? 14.184 35.495 26.958 1.00 80.28 109 ASP B O 1
ATOM 835 N N . ARG A 1 110 ? 13.769 33.513 25.969 1.00 82.16 110 ARG B N 1
ATOM 836 C CA . ARG A 1 110 ? 14.948 33.575 25.117 1.00 70.47 110 ARG B CA 1
ATOM 837 C C . ARG A 1 110 ? 14.757 34.524 23.940 1.00 63.27 110 ARG B C 1
ATOM 838 O O . ARG A 1 110 ? 15.747 34.974 23.354 1.00 71.10 110 ARG B O 1
ATOM 846 N N . LEU A 1 111 ? 13.517 34.854 23.599 1.00 61.99 111 LEU B N 1
ATOM 847 C CA . LEU A 1 111 ? 13.235 35.729 22.474 1.00 55.73 111 LEU B CA 1
ATOM 848 C C . LEU A 1 111 ? 13.233 37.183 22.918 1.00 57.98 111 LEU B C 1
ATOM 849 O O . LEU A 1 111 ? 13.040 37.484 24.100 1.00 62.57 111 LEU B O 1
ATOM 854 N N . PRO A 1 112 ? 13.464 38.114 21.996 1.00 53.36 112 PRO B N 1
ATOM 855 C CA . PRO A 1 112 ? 13.420 39.535 22.346 1.00 53.24 112 PRO B CA 1
ATOM 856 C C . PRO A 1 112 ? 12.019 40.119 22.276 1.00 57.34 112 PRO B C 1
ATOM 857 O O . PRO A 1 112 ? 11.169 39.696 21.490 1.00 64.90 112 PRO B O 1
ATOM 861 N N . GLU A 1 113 ? 11.795 41.121 23.121 1.00 58.82 113 GLU B N 1
ATOM 862 C CA . GLU A 1 113 ? 10.566 41.896 23.076 1.00 59.42 113 GLU B CA 1
ATOM 863 C C . GLU A 1 113 ? 10.640 42.907 21.940 1.00 67.07 113 GLU B C 1
ATOM 864 O O . GLU A 1 113 ? 11.725 43.330 21.529 1.00 71.87 113 GLU B O 1
ATOM 870 N N . GLN A 1 114 ? 9.476 43.292 21.424 1.00 69.17 114 GLN B N 1
ATOM 871 C CA . GLN A 1 114 ? 9.462 44.317 20.394 1.00 68.51 114 GLN B CA 1
ATOM 872 C C . GLN A 1 114 ? 9.863 45.647 21.022 1.00 66.17 114 GLN B C 1
ATOM 873 O O . GLN A 1 114 ? 9.575 45.918 22.190 1.00 67.60 114 GLN B O 1
ATOM 879 N N . GLY A 1 115 ? 10.533 46.485 20.237 1.00 69.19 115 GLY B N 1
ATOM 880 C CA . GLY A 1 115 ? 11.125 47.679 20.799 1.00 73.04 115 GLY B CA 1
ATOM 881 C C . GLY A 1 115 ? 12.540 47.488 21.295 1.00 73.24 115 GLY B C 1
ATOM 882 O O . GLY A 1 115 ? 13.062 48.368 21.991 1.00 79.20 115 GLY B O 1
ATOM 883 N N . ASN A 1 116 ? 13.174 46.369 20.959 1.00 77.09 116 ASN B N 1
ATOM 884 C CA . ASN A 1 116 ? 14.520 46.063 21.427 1.00 78.31 116 ASN B CA 1
ATOM 885 C C . ASN A 1 116 ? 15.546 46.766 20.541 1.00 80.77 116 ASN B C 1
ATOM 886 O O . ASN A 1 116 ? 15.517 46.585 19.320 1.00 88.95 116 ASN B O 1
ATOM 891 N N . PRO A 1 117 ? 16.445 47.576 21.107 1.00 73.73 117 PRO B N 1
ATOM 892 C CA . PRO A 1 117 ? 17.426 48.280 20.261 1.00 70.59 117 PRO B CA 1
ATOM 893 C C . PRO A 1 117 ? 18.395 47.363 19.538 1.00 67.84 117 PRO B C 1
ATOM 894 O O . PRO A 1 117 ? 18.859 4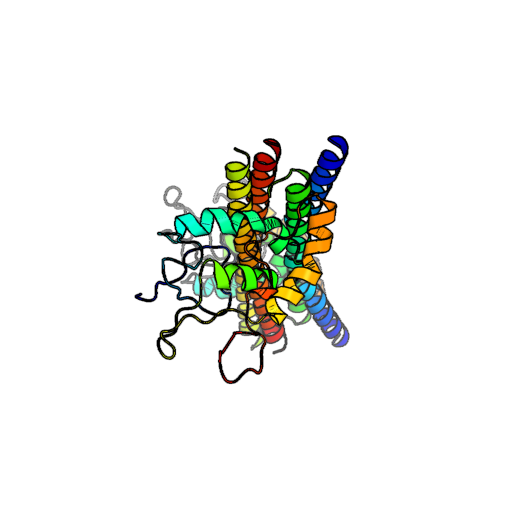7.709 18.444 1.00 63.54 117 PRO B O 1
ATOM 898 N N . ASP A 1 118 ? 18.730 46.210 20.119 1.00 74.61 118 ASP B N 1
ATOM 899 C CA . ASP A 1 118 ? 19.742 45.349 19.516 1.00 67.70 118 ASP B CA 1
ATOM 900 C C . ASP A 1 118 ? 19.216 44.645 18.272 1.00 58.18 118 ASP B C 1
ATOM 901 O O . ASP A 1 118 ? 19.857 44.666 17.215 1.00 55.02 118 ASP B O 1
ATOM 906 N N . THR A 1 119 ? 18.050 44.013 18.378 1.00 70.21 119 THR B N 1
ATOM 907 C CA . THR A 1 119 ? 17.506 43.195 17.305 1.00 69.93 119 THR B CA 1
ATOM 908 C C . THR A 1 119 ? 16.048 43.534 17.038 1.00 73.76 119 THR B C 1
ATOM 909 O O . THR A 1 119 ? 15.307 43.950 17.933 1.00 78.02 119 THR B O 1
ATOM 913 N N . LEU A 1 120 ? 15.655 43.366 15.782 1.00 75.92 120 LEU B N 1
ATOM 914 C CA . LEU A 1 120 ? 14.282 43.545 15.343 1.00 64.72 120 LEU B CA 1
ATOM 915 C C . LEU A 1 120 ? 13.611 42.178 15.274 1.00 65.08 120 LEU B C 1
ATOM 916 O O . LEU A 1 120 ? 14.265 41.162 15.024 1.00 67.00 120 LEU B O 1
ATOM 921 N N . CYS A 1 121 ? 12.300 42.153 15.510 1.00 63.20 121 CYS B N 1
ATOM 922 C CA . CYS A 1 121 ? 11.560 40.901 15.470 1.00 61.83 121 CYS B CA 1
ATOM 923 C C . CYS A 1 121 ? 10.251 41.134 14.735 1.00 63.97 121 CYS B C 1
ATOM 924 O O . CYS A 1 121 ? 9.806 42.270 14.563 1.00 74.11 121 CYS B O 1
ATOM 927 N N . MET A 1 122 ? 9.631 40.041 14.304 1.00 61.66 122 MET B N 1
ATOM 928 C CA . MET A 1 122 ? 8.426 40.107 13.490 1.00 63.94 122 MET B CA 1
ATOM 929 C C . MET A 1 122 ? 7.213 39.630 14.277 1.00 61.62 122 MET B C 1
ATOM 930 O O . MET A 1 122 ? 7.245 38.568 14.908 1.00 61.97 122 MET B O 1
ATOM 935 N N . ASP A 1 123 ? 6.158 40.438 14.249 1.00 67.61 123 ASP B N 1
ATOM 936 C CA . ASP A 1 123 ? 4.844 40.110 14.779 1.00 63.22 123 ASP B CA 1
ATOM 937 C C . ASP A 1 123 ? 3.830 40.844 13.912 1.00 75.23 123 ASP B C 1
ATOM 938 O O . ASP A 1 123 ? 4.108 41.939 13.413 1.00 90.06 123 ASP B O 1
ATOM 943 N N . HIS A 1 124 ? 2.662 40.240 13.720 1.00 83.92 124 HIS B N 1
ATOM 944 C CA . HIS A 1 124 ? 1.662 40.844 12.841 1.00 84.19 124 HIS B CA 1
ATOM 945 C C . HIS A 1 124 ? 1.155 42.178 13.384 1.00 82.64 124 HIS B C 1
ATOM 946 O O . HIS A 1 124 ? 1.123 42.397 14.595 1.00 90.04 124 HIS B O 1
ATOM 953 N N . LEU B 1 6 ? -15.544 -0.556 -47.953 1.00 109.40 6 LEU A N 1
ATOM 954 C CA . LEU B 1 6 ? -15.456 -1.990 -47.705 1.00 111.98 6 LEU A CA 1
ATOM 955 C C . LEU B 1 6 ? -14.384 -2.289 -46.662 1.00 113.22 6 LEU A C 1
ATOM 956 O O . LEU B 1 6 ? -14.332 -3.381 -46.096 1.00 103.24 6 LEU A O 1
ATOM 961 N N . ALA B 1 7 ? -13.533 -1.297 -46.416 1.00 120.44 7 ALA A N 1
ATOM 962 C CA . ALA B 1 7 ? -12.473 -1.388 -45.421 1.00 124.36 7 ALA A CA 1
ATOM 963 C C . ALA B 1 7 ? -12.982 -0.882 -44.077 1.00 124.70 7 ALA A C 1
ATOM 964 O O . ALA B 1 7 ? -13.593 0.189 -44.004 1.00 120.42 7 ALA A O 1
ATOM 966 N N . CYS B 1 8 ? -12.741 -1.659 -43.021 1.00 118.21 8 CYS A N 1
ATOM 967 C CA . CYS B 1 8 ? -13.261 -1.303 -41.707 1.00 107.01 8 CYS A CA 1
ATOM 968 C C . CYS B 1 8 ? -12.664 0.022 -41.250 1.00 106.64 8 CYS A C 1
ATOM 969 O O . CYS B 1 8 ? -11.464 0.268 -41.397 1.00 114.96 8 CYS A O 1
ATOM 972 N N . GLN B 1 9 ? -13.517 0.880 -40.697 1.00 111.89 9 GLN A N 1
ATOM 973 C CA . GLN B 1 9 ? -13.130 2.200 -40.223 1.00 102.84 9 GLN A CA 1
ATOM 974 C C . GLN B 1 9 ? -13.499 2.351 -38.755 1.00 101.03 9 GLN A C 1
ATOM 975 O O . GLN B 1 9 ? -14.589 1.951 -38.334 1.00 95.82 9 GLN A O 1
ATOM 981 N N . GLU B 1 10 ? -12.584 2.929 -37.979 1.00 104.18 10 GLU A N 1
ATOM 982 C CA . GLU B 1 10 ? -12.820 3.111 -36.554 1.00 100.63 10 GLU A CA 1
ATOM 983 C C . GLU B 1 10 ? -13.953 4.102 -36.318 1.00 100.48 10 GLU A C 1
ATOM 984 O O . GLU B 1 10 ? -14.035 5.146 -36.971 1.00 91.15 10 GLU A O 1
ATOM 990 N N . ILE B 1 11 ? -14.834 3.762 -35.377 1.00 96.19 11 ILE A N 1
ATOM 991 C CA . ILE B 1 11 ? -16.009 4.580 -35.105 1.00 91.74 11 ILE A CA 1
ATOM 992 C C . ILE B 1 11 ? -15.583 5.903 -34.486 1.00 92.05 11 ILE A C 1
ATOM 993 O O . ILE B 1 11 ? -14.837 5.937 -33.498 1.00 94.38 11 ILE A O 1
ATOM 998 N N . THR B 1 12 ? -16.061 7.005 -35.066 1.00 85.38 12 THR A N 1
ATOM 999 C CA . THR B 1 12 ? -15.803 8.337 -34.541 1.00 87.71 12 THR A CA 1
ATOM 1000 C C . THR B 1 12 ? -17.047 9.017 -33.987 1.00 89.61 12 THR A C 1
ATOM 1001 O O . THR B 1 12 ? -16.918 10.040 -33.303 1.00 88.92 12 THR A O 1
ATOM 1005 N N . VAL B 1 13 ? -18.235 8.492 -34.271 1.00 87.64 13 VAL A N 1
ATOM 1006 C CA . VAL B 1 13 ? -19.488 9.019 -33.733 1.00 76.50 13 VAL A CA 1
ATOM 1007 C C . VAL B 1 13 ? -19.450 8.941 -32.211 1.00 73.63 13 VAL A C 1
ATOM 1008 O O . VAL B 1 13 ? -19.289 7.846 -31.652 1.00 80.27 13 VAL A O 1
ATOM 1012 N N . PRO B 1 14 ? -19.571 10.071 -31.507 1.00 64.02 14 PRO A N 1
ATOM 1013 C CA . PRO B 1 14 ? -19.488 10.031 -30.035 1.00 70.84 14 PRO A CA 1
ATOM 1014 C C . PRO B 1 14 ? -20.531 9.137 -29.387 1.00 73.71 14 PRO A C 1
ATOM 1015 O O . PRO B 1 14 ? -20.221 8.433 -28.418 1.00 65.61 14 PRO A O 1
ATOM 1019 N N . LEU B 1 15 ? -21.767 9.152 -29.893 1.00 75.75 15 LEU A N 1
ATOM 1020 C CA . LEU B 1 15 ? -22.833 8.354 -29.299 1.00 63.49 15 LEU A CA 1
ATOM 1021 C C . LEU B 1 15 ? -22.584 6.856 -29.434 1.00 73.35 15 LEU A C 1
ATOM 1022 O O . LEU B 1 15 ? -23.164 6.074 -28.673 1.00 72.99 15 LEU A O 1
ATOM 1027 N N . CYS B 1 16 ? -21.732 6.437 -30.369 1.00 74.39 16 CYS A N 1
ATOM 1028 C CA . CYS B 1 16 ? -21.514 5.023 -30.643 1.00 73.84 16 CYS A CA 1
ATOM 1029 C C . CYS B 1 16 ? -20.163 4.521 -30.148 1.00 81.34 16 CYS A C 1
ATOM 1030 O O . CYS B 1 16 ? -19.731 3.435 -30.551 1.00 82.35 16 CYS A O 1
ATOM 1033 N N . LYS B 1 17 ? -19.486 5.277 -29.289 1.00 80.76 17 LYS A N 1
ATOM 1034 C CA . LYS B 1 17 ? -18.238 4.816 -28.700 1.00 82.28 17 LYS A CA 1
ATOM 1035 C C . LYS B 1 17 ? -18.519 3.939 -27.487 1.00 84.88 17 LYS A C 1
ATOM 1036 O O . LYS B 1 17 ? -19.449 4.197 -26.717 1.00 86.32 17 LYS A O 1
ATOM 1042 N N . GLY B 1 18 ? -17.710 2.896 -27.322 1.00 87.72 18 GLY A N 1
ATOM 1043 C CA . GLY B 1 18 ? -17.859 2.012 -26.181 1.00 85.37 18 GLY A CA 1
ATOM 1044 C C . GLY B 1 18 ? -19.108 1.159 -26.199 1.00 88.50 18 GLY A C 1
ATOM 1045 O O . GLY B 1 18 ? -19.621 0.804 -25.133 1.00 96.66 18 GLY A O 1
ATOM 1046 N N . ILE B 1 19 ? -19.619 0.822 -27.387 1.00 77.09 19 ILE A N 1
ATOM 1047 C CA . ILE B 1 19 ? -20.808 -0.021 -27.490 1.00 72.57 19 ILE A CA 1
ATOM 1048 C C . ILE B 1 19 ? -20.480 -1.505 -27.556 1.00 82.69 19 ILE A C 1
ATOM 1049 O O . ILE B 1 19 ? -21.391 -2.338 -27.423 1.00 74.81 19 ILE A O 1
ATOM 1054 N N . GLY B 1 20 ? -19.216 -1.866 -27.759 1.00 82.52 20 GLY A N 1
ATOM 1055 C CA . GLY B 1 20 ? -18.828 -3.258 -27.874 1.00 74.30 20 GLY A CA 1
ATOM 1056 C C . GLY B 1 20 ? -17.867 -3.500 -29.019 1.00 85.57 20 GLY A C 1
ATOM 1057 O O . GLY B 1 20 ? -17.069 -4.442 -28.985 1.00 87.68 20 GLY A O 1
ATOM 1058 N N . TYR B 1 21 ? -17.938 -2.651 -30.042 1.00 92.79 21 TYR A N 1
ATOM 1059 C CA . TYR B 1 21 ? -17.037 -2.721 -31.182 1.00 88.96 21 TYR A CA 1
ATOM 106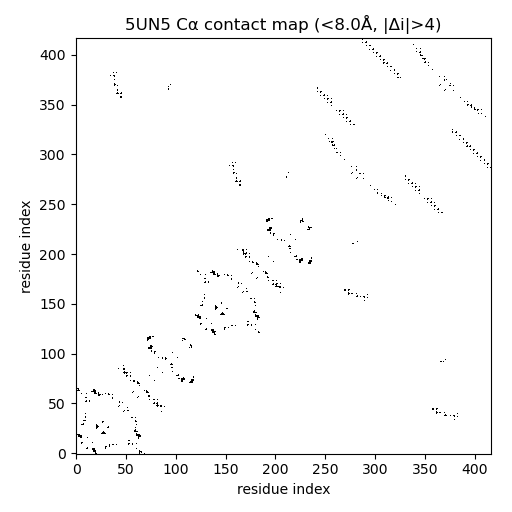0 C C . TYR B 1 21 ? -16.656 -1.309 -31.600 1.00 91.21 21 TYR A C 1
ATOM 1061 O O . TYR B 1 21 ? -17.434 -0.365 -31.439 1.00 83.95 21 TYR A O 1
ATOM 1070 N N . GLN B 1 22 ? -15.443 -1.173 -32.137 1.00 97.87 22 GLN A N 1
ATOM 1071 C CA . GLN B 1 22 ? -14.892 0.126 -32.496 1.00 94.72 22 GLN A CA 1
ATOM 1072 C C . GLN B 1 22 ? -14.785 0.359 -33.996 1.00 92.70 22 GLN A C 1
ATOM 1073 O O . GLN B 1 22 ? -14.486 1.486 -34.404 1.00 93.21 22 GLN A O 1
ATOM 1079 N N . TYR B 1 23 ? -15.019 -0.656 -34.825 1.00 92.99 23 TYR A N 1
ATOM 1080 C CA . TYR B 1 23 ? -14.821 -0.544 -36.263 1.00 100.31 23 TYR A CA 1
ATOM 1081 C C . TYR B 1 23 ? -16.144 -0.714 -36.995 1.00 97.53 23 TYR A C 1
ATOM 1082 O O . TYR B 1 23 ? -16.959 -1.572 -36.642 1.00 93.46 23 TYR A O 1
ATOM 1091 N N . THR B 1 24 ? -16.344 0.111 -38.020 1.00 99.33 24 THR A N 1
ATOM 1092 C CA . THR B 1 24 ? -17.543 0.081 -38.849 1.00 98.89 24 THR A CA 1
ATOM 1093 C C . THR B 1 24 ? -17.121 0.259 -40.304 1.00 105.81 24 THR A C 1
ATOM 1094 O O . THR B 1 24 ? -15.931 0.252 -40.632 1.00 114.12 24 THR A O 1
ATOM 1098 N N . TYR B 1 25 ? -18.106 0.416 -41.186 1.00 99.40 25 TYR A N 1
ATOM 1099 C CA . TYR B 1 25 ? -17.846 0.616 -42.603 1.00 95.33 25 TYR A CA 1
ATOM 1100 C C . TYR B 1 25 ? -18.856 1.602 -43.175 1.00 102.65 25 TYR A C 1
ATOM 1101 O O . TYR B 1 25 ? -19.900 1.875 -42.578 1.00 103.79 25 TYR A O 1
ATOM 1110 N N . MET B 1 26 ? -18.523 2.139 -44.345 1.00 108.39 26 MET A N 1
ATOM 1111 C CA . MET B 1 26 ? -19.366 3.077 -45.069 1.00 106.48 26 MET A CA 1
ATOM 1112 C C . MET B 1 26 ? -19.376 2.702 -46.544 1.00 111.42 26 MET A C 1
ATOM 1113 O O . MET B 1 26 ? -18.362 2.230 -47.071 1.00 115.07 26 MET A O 1
ATOM 1118 N N . PRO B 1 27 ? -20.507 2.908 -47.239 1.00 109.68 27 PRO A N 1
ATOM 1119 C CA . PRO B 1 27 ? -21.756 3.459 -46.701 1.00 112.01 27 PRO A CA 1
ATOM 1120 C C . PRO B 1 27 ? -22.578 2.430 -45.930 1.00 112.02 27 PRO A C 1
ATOM 1121 O O . PRO B 1 27 ? -22.412 1.228 -46.135 1.00 106.26 27 PRO A O 1
ATOM 1125 N N . ASN B 1 28 ? -23.455 2.907 -45.051 1.00 112.26 28 ASN A N 1
ATOM 1126 C CA . ASN B 1 28 ? -24.304 2.033 -44.259 1.00 104.40 28 ASN A CA 1
ATOM 1127 C C . ASN B 1 28 ? -25.594 1.742 -45.026 1.00 106.77 28 ASN A C 1
ATOM 1128 O O . ASN B 1 28 ? -25.736 2.093 -46.200 1.00 107.81 28 ASN A O 1
ATOM 1133 N N . GLN B 1 29 ? -26.553 1.092 -44.362 1.00 102.93 29 GLN A N 1
ATOM 1134 C CA . GLN B 1 29 ? -27.808 0.739 -45.017 1.00 96.48 29 GLN A CA 1
ATOM 1135 C C . GLN B 1 29 ? -28.607 1.965 -45.441 1.00 97.57 29 GLN A C 1
ATOM 1136 O O . GLN B 1 29 ? -29.473 1.853 -46.315 1.00 102.61 29 GLN A O 1
ATOM 1142 N N . PHE B 1 30 ? -28.340 3.126 -44.847 1.00 101.16 30 PHE A N 1
ATOM 1143 C CA . PHE B 1 30 ? -29.031 4.357 -45.202 1.00 108.11 30 PHE A CA 1
ATOM 1144 C C . PHE B 1 30 ? -28.278 5.172 -46.247 1.00 114.52 30 PHE A C 1
ATOM 1145 O O . PHE B 1 30 ? -28.631 6.334 -46.479 1.00 100.60 30 PHE A O 1
ATOM 1153 N N . ASN B 1 31 ? -27.249 4.591 -46.872 1.00 119.19 31 ASN A N 1
ATOM 1154 C CA . ASN B 1 31 ? -26.490 5.244 -47.942 1.00 115.56 31 ASN A CA 1
ATOM 1155 C C . ASN B 1 31 ? -25.837 6.539 -47.462 1.00 112.88 31 ASN A C 1
ATOM 1156 O O . ASN B 1 31 ? -25.769 7.530 -48.192 1.00 120.29 31 ASN A O 1
ATOM 1161 N N . HIS B 1 32 ? -25.354 6.531 -46.222 1.00 112.78 32 HIS A N 1
ATOM 1162 C CA . HIS B 1 32 ? -24.586 7.650 -45.690 1.00 120.06 32 HIS A CA 1
ATOM 1163 C C . HIS B 1 32 ? -23.137 7.526 -46.145 1.00 122.43 32 HIS A C 1
ATOM 1164 O O . HIS B 1 32 ? -22.492 6.499 -45.909 1.00 117.12 32 HIS A O 1
ATOM 1171 N N . ASP B 1 33 ? -22.624 8.573 -46.794 1.00 122.93 33 ASP A N 1
ATOM 1172 C CA . ASP B 1 33 ? -21.283 8.501 -47.363 1.00 123.80 33 ASP A CA 1
ATOM 1173 C C . ASP B 1 33 ? -20.195 8.665 -46.309 1.00 120.80 33 ASP A C 1
ATOM 1174 O O . ASP B 1 33 ? -19.109 8.092 -46.455 1.00 112.49 33 ASP A O 1
ATOM 1179 N N . THR B 1 34 ? -20.460 9.426 -45.249 1.00 125.22 34 THR A N 1
ATOM 1180 C CA . THR B 1 34 ? -19.486 9.666 -44.195 1.00 115.56 34 THR A CA 1
ATOM 1181 C C . THR B 1 34 ? -20.109 9.370 -42.838 1.00 107.54 34 THR A C 1
ATOM 1182 O O . THR B 1 34 ? -21.333 9.369 -42.680 1.00 106.34 34 THR A O 1
ATOM 1186 N N . GLN B 1 35 ? -19.246 9.113 -41.852 1.00 108.97 35 GLN A N 1
ATOM 1187 C CA . GLN B 1 35 ? -19.723 8.952 -40.482 1.00 105.31 35 GLN A CA 1
ATOM 1188 C C . GLN B 1 35 ? -20.323 10.249 -39.957 1.00 102.39 35 GLN A C 1
ATOM 1189 O O . GLN B 1 35 ? -21.284 10.227 -39.177 1.00 100.74 35 GLN A O 1
ATOM 1195 N N . ASP B 1 36 ? -19.761 11.390 -40.364 1.00 107.37 36 ASP A N 1
ATOM 1196 C CA . ASP B 1 36 ? -20.289 12.678 -39.924 1.00 106.22 36 ASP A CA 1
ATOM 1197 C C . ASP B 1 36 ? -21.721 12.879 -40.401 1.00 105.55 36 ASP A C 1
ATOM 1198 O O . ASP B 1 36 ? -22.543 13.470 -39.691 1.00 101.42 36 ASP A O 1
ATOM 1203 N N . GLU B 1 37 ? -22.038 12.395 -41.605 1.00 113.01 37 GLU A N 1
ATOM 1204 C CA . GLU B 1 37 ? -23.412 12.468 -42.091 1.00 109.04 37 GLU A CA 1
ATOM 1205 C C . GLU B 1 37 ? -24.332 11.580 -41.262 1.00 104.17 37 GLU A C 1
ATOM 1206 O O . GLU B 1 37 ? -25.429 12.001 -40.876 1.00 104.48 37 GLU A O 1
ATOM 1212 N N . ALA B 1 38 ? -23.902 10.348 -40.978 1.00 101.30 38 ALA A N 1
ATOM 1213 C CA . ALA B 1 38 ? -24.691 9.465 -40.128 1.00 95.42 38 ALA A CA 1
ATOM 1214 C C . ALA B 1 38 ? -24.710 9.944 -38.682 1.00 91.50 38 ALA A C 1
ATOM 1215 O O . ALA B 1 38 ? -25.715 9.765 -37.985 1.00 89.02 38 ALA A O 1
ATOM 1217 N N . GLY B 1 39 ? -23.612 10.542 -38.214 1.00 87.43 39 GLY A N 1
ATOM 1218 C CA . GLY B 1 39 ? -23.570 11.028 -36.843 1.00 85.23 39 GLY A CA 1
ATOM 1219 C C . GLY B 1 39 ? -24.570 12.137 -36.573 1.00 86.08 39 GLY A C 1
ATOM 1220 O O . GLY B 1 39 ? -25.159 12.204 -35.492 1.00 82.28 39 GLY A O 1
ATOM 1221 N N . LEU B 1 40 ? -24.769 13.027 -37.548 1.00 91.21 40 LEU A N 1
ATOM 1222 C CA . LEU B 1 40 ? -25.730 14.112 -37.380 1.00 87.40 40 LEU A CA 1
ATOM 1223 C C . LEU B 1 40 ? -27.160 13.604 -37.285 1.00 90.05 40 LEU A C 1
ATOM 1224 O O . LEU B 1 40 ? -28.025 14.314 -36.760 1.00 94.51 40 LEU A O 1
ATOM 1229 N N . GLU B 1 41 ? -27.427 12.398 -37.778 1.00 84.52 41 GLU A N 1
ATOM 1230 C CA . GLU B 1 41 ? -28.768 11.832 -37.765 1.00 82.12 41 GLU A CA 1
ATOM 1231 C C . GLU B 1 41 ? -29.016 10.917 -36.575 1.00 82.82 41 GLU A C 1
ATOM 1232 O O . GLU B 1 41 ? -30.126 10.902 -36.036 1.00 87.49 41 GLU A O 1
ATOM 1238 N N . VAL B 1 42 ? -28.007 10.148 -36.158 1.00 81.81 42 VAL A N 1
ATOM 1239 C CA . VAL B 1 42 ? -28.172 9.268 -35.005 1.00 77.47 42 VAL A CA 1
ATOM 1240 C C . VAL B 1 42 ? -28.178 10.070 -33.710 1.00 82.01 42 VAL A C 1
ATOM 1241 O O . VAL B 1 42 ? -28.868 9.706 -32.750 1.00 89.74 42 VAL A O 1
ATOM 1245 N N . HIS B 1 43 ? -27.438 11.182 -33.662 1.00 79.11 43 HIS A N 1
ATOM 1246 C CA . HIS B 1 43 ? -27.404 12.006 -32.460 1.00 71.03 43 HIS A CA 1
ATOM 1247 C C . HIS B 1 43 ? -28.732 12.681 -32.170 1.00 74.82 43 HIS A C 1
ATOM 1248 O O . HIS B 1 43 ? -28.920 13.177 -31.055 1.00 74.19 43 HIS A O 1
ATOM 1255 N N . GLN B 1 44 ? -29.652 12.716 -33.134 1.00 82.12 44 GLN A N 1
ATOM 1256 C CA . GLN B 1 44 ? -30.967 13.259 -32.837 1.00 87.47 44 GLN A CA 1
ATOM 1257 C C . GLN B 1 44 ? -31.746 12.383 -31.870 1.00 73.29 44 GLN A C 1
ATOM 1258 O O . GLN B 1 44 ? -32.687 12.879 -31.247 1.00 68.99 44 GLN A O 1
ATOM 1264 N N . PHE B 1 45 ? -31.328 11.137 -31.661 1.00 70.88 45 PHE A N 1
ATOM 1265 C CA . PHE B 1 45 ? -31.999 10.233 -30.737 1.00 74.38 45 PHE A CA 1
ATOM 1266 C C . PHE B 1 45 ? -31.422 10.288 -29.328 1.00 67.89 45 PHE A C 1
ATOM 1267 O O . PHE B 1 45 ? -31.795 9.462 -28.489 1.00 69.76 45 PHE A O 1
ATOM 1275 N N . TRP B 1 46 ? -30.522 11.231 -29.052 1.00 69.26 46 TRP A N 1
ATOM 1276 C CA . TRP B 1 46 ? -29.855 11.251 -27.753 1.00 64.45 46 TRP A CA 1
ATOM 1277 C C . TRP B 1 46 ? -30.796 11.416 -26.559 1.00 63.94 46 TRP A C 1
ATOM 1278 O O . TRP B 1 46 ? -30.506 10.815 -25.509 1.00 66.29 46 TRP A O 1
ATOM 1289 N N . PRO B 1 47 ? -31.893 12.193 -26.614 1.00 58.92 47 PRO A N 1
ATOM 1290 C CA . PRO B 1 47 ? -32.753 12.272 -25.418 1.00 57.51 47 PRO A CA 1
ATOM 1291 C C . PRO B 1 47 ? -33.340 10.930 -25.021 1.00 62.25 47 PRO A C 1
ATOM 1292 O O . PRO B 1 47 ? -33.451 10.630 -23.825 1.00 53.51 47 PRO A O 1
ATOM 1296 N N . LEU B 1 48 ? -33.730 10.115 -26.004 1.00 65.12 48 LEU A N 1
ATOM 1297 C CA . LEU B 1 48 ? -34.229 8.778 -25.707 1.00 59.79 48 LEU A CA 1
ATOM 1298 C C . LEU B 1 48 ? -33.136 7.905 -25.106 1.00 61.58 48 LEU A C 1
ATOM 1299 O O . LEU B 1 48 ? -33.399 7.093 -24.211 1.00 69.41 48 LEU A O 1
ATOM 1304 N N . VAL B 1 49 ? -31.901 8.055 -25.589 1.00 58.94 49 VAL A N 1
ATOM 1305 C CA . VAL B 1 49 ? -30.805 7.227 -25.100 1.00 59.88 49 VAL A CA 1
ATOM 1306 C C . VAL B 1 49 ? -30.439 7.614 -23.673 1.00 56.60 49 VAL A C 1
ATOM 1307 O O . VAL B 1 49 ? -30.204 6.749 -22.821 1.00 68.32 49 VAL A O 1
ATOM 1311 N N . GLU B 1 50 ? -30.383 8.918 -23.389 1.00 56.54 50 GLU A N 1
ATOM 1312 C CA . GLU B 1 50 ? -29.963 9.370 -22.067 1.00 60.14 50 GLU A CA 1
ATOM 1313 C C . GLU B 1 50 ? -31.012 9.074 -21.001 1.00 68.88 50 GLU A C 1
ATOM 1314 O O . GLU B 1 50 ? -30.659 8.847 -19.838 1.00 74.26 50 GLU A O 1
ATOM 1320 N N . ILE B 1 51 ? -32.296 9.079 -21.367 1.00 66.67 51 ILE A N 1
ATOM 1321 C CA . ILE B 1 51 ? -33.332 8.727 -20.400 1.00 64.91 51 ILE A CA 1
ATOM 1322 C C . ILE B 1 51 ? -33.238 7.251 -20.034 1.00 64.03 51 ILE A C 1
ATOM 1323 O O . ILE B 1 51 ? -33.624 6.852 -18.926 1.00 72.08 51 ILE A O 1
ATOM 1328 N N . GLN B 1 52 ? -32.690 6.429 -20.934 1.00 58.76 52 GLN A N 1
ATOM 1329 C CA . GLN B 1 52 ? -32.478 4.998 -20.698 1.00 67.59 52 GLN A CA 1
ATOM 1330 C C . GLN B 1 52 ? -33.814 4.262 -20.585 1.00 72.13 52 GLN A C 1
ATOM 1331 O O . GLN B 1 52 ? -34.029 3.453 -19.681 1.00 79.96 52 GLN A O 1
ATOM 1337 N N . CYS B 1 53 ? -34.722 4.561 -21.517 1.00 60.49 53 CYS A N 1
ATOM 1338 C CA . CYS B 1 53 ? -35.975 3.822 -21.605 1.00 54.77 53 CYS A CA 1
ATOM 1339 C C . CYS B 1 53 ? -35.755 2.368 -22.000 1.00 65.88 53 CYS A C 1
ATOM 1340 O O . CYS B 1 53 ? -36.615 1.526 -21.721 1.00 76.12 53 CYS A O 1
ATOM 1343 N N . SER B 1 54 ? -34.627 2.055 -22.642 1.00 59.97 54 SER A N 1
ATOM 1344 C CA . SER B 1 54 ? -34.289 0.691 -22.992 1.00 59.17 54 SER A CA 1
ATOM 1345 C C . SER B 1 54 ? -32.774 0.546 -23.031 1.00 66.29 54 SER A C 1
ATOM 1346 O O . SER B 1 54 ? -32.104 1.356 -23.691 1.00 71.04 54 SER A O 1
ATOM 1349 N N . PRO B 1 55 ? -32.211 -0.451 -22.345 1.00 70.49 55 PRO A N 1
ATOM 1350 C CA . PRO B 1 55 ? -30.753 -0.638 -22.392 1.00 60.67 55 PRO A CA 1
ATOM 1351 C C . PRO B 1 55 ? -30.235 -1.017 -23.769 1.00 70.47 55 PRO A C 1
ATOM 1352 O O . PRO B 1 55 ? -29.041 -0.833 -24.037 1.00 70.70 55 PRO A O 1
ATOM 1356 N N . ASP B 1 56 ? -31.089 -1.534 -24.650 1.00 73.58 56 ASP A N 1
ATOM 1357 C CA . ASP B 1 56 ? -30.669 -1.975 -25.974 1.00 72.99 56 ASP A CA 1
ATOM 1358 C C . ASP B 1 56 ? -30.822 -0.899 -27.039 1.00 70.94 56 ASP A C 1
ATOM 1359 O O . ASP B 1 56 ? -30.478 -1.148 -28.199 1.00 69.39 56 ASP A O 1
ATOM 1364 N N . LEU B 1 57 ? -31.319 0.287 -26.679 1.00 68.97 57 LEU A N 1
ATOM 1365 C CA . LEU B 1 57 ? -31.554 1.327 -27.675 1.00 63.70 57 LEU A CA 1
ATOM 1366 C C . LEU B 1 57 ? -30.243 1.840 -28.256 1.00 64.62 57 LEU A C 1
ATOM 1367 O O . LEU B 1 57 ? -30.110 1.995 -29.476 1.00 67.75 57 LEU A O 1
ATOM 1372 N N . LYS B 1 58 ? -29.265 2.118 -27.392 1.00 70.33 58 LYS A N 1
ATOM 1373 C CA . LYS B 1 58 ? -27.989 2.654 -27.851 1.00 60.23 58 LYS A CA 1
ATOM 1374 C C . LYS B 1 58 ? -27.288 1.683 -28.793 1.00 67.45 58 LYS A C 1
ATOM 1375 O O . LYS B 1 58 ? -26.718 2.095 -29.810 1.00 70.06 58 LYS A O 1
ATOM 1381 N N . PHE B 1 59 ? -27.319 0.387 -28.472 1.00 70.10 59 PHE A N 1
ATOM 1382 C CA . PHE B 1 59 ? -26.688 -0.605 -29.337 1.00 68.64 59 PHE A CA 1
ATOM 1383 C C . PHE B 1 59 ? -27.464 -0.781 -30.638 1.00 67.36 59 PHE A C 1
ATOM 1384 O O . PHE B 1 59 ? -26.865 -0.915 -31.711 1.00 69.24 59 PHE A O 1
ATOM 1392 N N . PHE B 1 60 ? -28.798 -0.791 -30.561 1.00 66.76 60 PHE A N 1
ATOM 1393 C CA . PHE B 1 60 ? -29.618 -0.992 -31.754 1.00 66.86 60 PHE A CA 1
ATOM 1394 C C . PHE B 1 60 ? -29.413 0.130 -32.766 1.00 71.76 60 PHE A C 1
ATOM 1395 O O . PHE B 1 60 ? -29.233 -0.124 -33.963 1.00 70.24 60 PHE A O 1
ATOM 1403 N N . LEU B 1 61 ? -29.456 1.382 -32.304 1.00 70.21 61 LEU A N 1
ATOM 1404 C CA . LEU B 1 61 ? -29.246 2.516 -33.200 1.00 69.71 61 LEU A CA 1
ATOM 1405 C C . LEU B 1 61 ? -27.882 2.437 -33.875 1.00 70.16 61 LEU A C 1
ATOM 1406 O O . LEU B 1 61 ? -27.771 2.570 -35.099 1.00 73.02 61 LEU A O 1
ATOM 1411 N N . CYS B 1 62 ? -26.829 2.219 -33.085 1.00 68.54 62 CYS A N 1
ATOM 1412 C CA . CYS B 1 62 ? -25.478 2.208 -33.633 1.00 72.67 62 CYS A CA 1
ATOM 1413 C C . CYS B 1 62 ? -25.239 1.014 -34.548 1.00 77.62 62 CYS A C 1
ATOM 1414 O O . CYS B 1 62 ? -24.461 1.119 -35.503 1.00 85.29 62 CYS A O 1
ATOM 1417 N N . SER B 1 63 ? -25.892 -0.120 -34.286 1.00 71.92 63 SER A N 1
ATOM 1418 C CA . SER B 1 63 ? -25.707 -1.297 -35.128 1.00 71.91 63 SER A CA 1
ATOM 1419 C C . SER B 1 63 ? -26.210 -1.092 -36.552 1.00 75.79 63 SER A C 1
ATOM 1420 O O . SER B 1 63 ? -25.893 -1.908 -37.425 1.00 74.92 63 SER A O 1
ATOM 1423 N N . MET B 1 64 ? -26.980 -0.035 -36.805 1.00 77.88 64 MET A N 1
ATOM 1424 C CA . MET B 1 64 ? -27.483 0.286 -38.134 1.00 77.30 64 MET A CA 1
ATOM 1425 C C . MET B 1 64 ? -26.783 1.484 -38.758 1.00 85.82 64 MET A C 1
ATOM 1426 O O . MET B 1 64 ? -26.413 1.438 -39.936 1.00 89.91 64 MET A O 1
ATOM 1431 N N . TYR B 1 65 ? -26.588 2.563 -37.995 1.00 84.11 65 TYR A N 1
ATOM 1432 C CA . TYR B 1 65 ? -25.918 3.739 -38.543 1.00 77.67 65 TYR A CA 1
ATOM 1433 C C . TYR B 1 65 ? -24.419 3.508 -38.680 1.00 79.87 65 TYR A C 1
ATOM 1434 O O . TYR B 1 65 ? -23.799 3.974 -39.642 1.00 88.17 65 TYR A O 1
ATOM 1443 N N . THR B 1 66 ? -23.819 2.791 -37.728 1.00 69.50 66 THR A N 1
ATOM 1444 C CA . THR B 1 66 ? -22.413 2.395 -37.784 1.00 75.38 66 THR A CA 1
ATOM 1445 C C . THR B 1 66 ? -22.344 0.877 -37.648 1.00 79.01 66 THR A C 1
ATOM 1446 O O . THR B 1 66 ? -21.951 0.354 -36.596 1.00 67.68 66 THR A O 1
ATOM 1450 N N . PRO B 1 67 ? -22.725 0.141 -38.693 1.00 77.51 67 PRO A N 1
ATOM 1451 C CA . PRO B 1 67 ? -22.774 -1.321 -38.584 1.00 78.90 67 PRO A CA 1
ATOM 1452 C C . PRO B 1 67 ? -21.397 -1.916 -38.333 1.00 84.70 67 PRO A C 1
ATOM 1453 O O . PRO B 1 67 ? -20.381 -1.422 -38.823 1.00 88.12 67 PRO A O 1
ATOM 1457 N N . ILE B 1 68 ? -21.382 -3.001 -37.555 1.00 87.54 68 ILE A N 1
ATOM 1458 C CA . ILE B 1 68 ? -20.127 -3.612 -37.134 1.00 80.14 68 ILE A CA 1
ATOM 1459 C C . ILE B 1 68 ? -19.360 -4.134 -38.343 1.00 87.35 68 ILE A C 1
ATOM 1460 O O . ILE B 1 68 ? -19.944 -4.641 -39.310 1.00 87.61 68 ILE A O 1
ATOM 1465 N N . CYS B 1 69 ? -18.037 -3.997 -38.293 1.00 98.98 69 CYS A N 1
ATOM 1466 C CA . CYS B 1 69 ? -17.139 -4.504 -39.324 1.00 102.66 69 CYS A CA 1
ATOM 1467 C C . CYS B 1 69 ? -16.177 -5.472 -38.649 1.00 101.31 69 CYS A C 1
ATOM 1468 O O . CYS B 1 69 ? -15.481 -5.098 -37.699 1.00 96.35 69 CYS A O 1
ATOM 1471 N N . LEU B 1 70 ? -16.141 -6.710 -39.139 1.00 111.55 70 LEU A N 1
ATOM 1472 C CA . LEU B 1 70 ? -15.333 -7.772 -38.552 1.00 117.52 70 LEU A CA 1
ATOM 1473 C C . LEU B 1 70 ? -14.429 -8.397 -39.602 1.00 132.97 70 LEU A C 1
ATOM 1474 O O . LEU B 1 70 ? -14.873 -8.685 -40.718 1.00 137.14 70 LEU A O 1
ATOM 1479 N N . GLU B 1 71 ? -13.161 -8.601 -39.239 1.00 135.61 71 GLU A N 1
ATOM 1480 C CA . GLU B 1 71 ? -12.213 -9.230 -40.149 1.00 137.75 71 GLU A CA 1
ATOM 1481 C C . GLU B 1 71 ? -12.495 -10.713 -40.348 1.00 132.39 71 GLU A C 1
ATOM 1482 O O . GLU B 1 71 ? -12.089 -11.274 -41.371 1.00 132.18 71 GLU A O 1
ATOM 1488 N N . ASP B 1 72 ? -13.181 -11.361 -39.403 1.00 135.52 72 ASP A N 1
ATOM 1489 C CA . ASP B 1 72 ? -13.519 -12.769 -39.585 1.00 143.79 72 ASP A CA 1
ATOM 1490 C C . ASP B 1 72 ? -14.717 -12.936 -40.511 1.00 143.40 72 ASP A C 1
ATOM 1491 O O . ASP B 1 72 ? -14.707 -13.798 -41.397 1.00 147.43 72 ASP A O 1
ATOM 1496 N N . TYR B 1 73 ? -15.752 -12.125 -40.321 1.00 134.56 73 TYR A N 1
ATOM 1497 C CA . TYR B 1 73 ? -16.971 -12.179 -41.122 1.00 135.65 73 TYR A CA 1
ATOM 1498 C C . TYR B 1 73 ? -17.062 -10.874 -41.907 1.00 135.99 73 TYR A C 1
ATOM 1499 O O . TYR B 1 73 ? -17.503 -9.851 -41.376 1.00 141.63 73 TYR A O 1
ATOM 1508 N N . LYS B 1 74 ? -16.645 -10.910 -43.176 1.00 135.01 74 LYS A N 1
ATOM 1509 C CA . LYS B 1 74 ? -16.606 -9.717 -44.015 1.00 129.84 74 LYS A CA 1
ATOM 1510 C C . LYS B 1 74 ? -17.922 -9.472 -44.740 1.00 130.33 74 LYS A C 1
ATOM 1511 O O . LYS B 1 74 ? -17.930 -8.909 -45.844 1.00 133.52 74 LYS A O 1
ATOM 1513 N N . LYS B 1 75 ? -19.035 -9.879 -44.138 1.00 131.94 75 LYS A N 1
ATOM 1514 C CA . LYS B 1 75 ? -20.405 -9.677 -44.570 1.00 125.76 75 LYS A CA 1
ATOM 1515 C C . LYS B 1 75 ? -21.152 -8.873 -43.513 1.00 120.26 75 LYS A C 1
ATOM 1516 O O . LYS B 1 75 ? -20.818 -8.950 -42.326 1.00 121.50 75 LYS A O 1
ATOM 1518 N N . PRO B 1 76 ? -22.145 -8.077 -43.907 1.00 120.51 76 PRO A N 1
ATOM 1519 C CA . PRO B 1 76 ? -22.895 -7.298 -42.915 1.00 114.81 76 PRO A CA 1
ATOM 1520 C C . PRO B 1 76 ? -23.573 -8.200 -41.893 1.00 114.49 76 PRO A C 1
ATOM 1521 O O . PRO B 1 76 ? -24.130 -9.247 -42.229 1.00 114.67 76 PRO A O 1
ATOM 1525 N N . LEU B 1 77 ? -23.515 -7.779 -40.635 1.00 108.30 77 LEU A N 1
ATOM 1526 C CA . LEU B 1 77 ? -24.110 -8.524 -39.527 1.00 104.16 77 LEU A CA 1
ATOM 1527 C C . LEU B 1 77 ? -25.070 -7.610 -38.782 1.00 108.35 77 LEU A C 1
ATOM 1528 O O . LEU B 1 77 ? -24.622 -6.718 -38.036 1.00 105.09 77 LEU A O 1
ATOM 1533 N N . PRO B 1 78 ? -26.378 -7.788 -38.941 1.00 116.26 78 PRO A N 1
ATOM 1534 C CA . PRO B 1 78 ? -27.336 -6.879 -38.315 1.00 107.73 78 PRO A CA 1
ATOM 1535 C C . PRO B 1 78 ? -27.685 -7.327 -36.908 1.00 100.48 78 PRO A C 1
ATOM 1536 O O . PRO B 1 78 ? -27.306 -8.429 -36.484 1.00 99.94 78 PRO A O 1
ATOM 1540 N N . PRO B 1 79 ? -28.395 -6.497 -36.148 1.00 87.10 79 PRO A N 1
ATOM 1541 C CA . PRO B 1 79 ? -28.931 -6.945 -34.860 1.00 83.98 79 PRO A CA 1
ATOM 1542 C C . PRO B 1 79 ? -30.138 -7.852 -35.036 1.00 87.78 79 PRO A C 1
ATOM 1543 O O . PRO B 1 79 ? -30.907 -7.731 -35.992 1.00 91.76 79 PRO A O 1
ATOM 1547 N N . CYS B 1 80 ? -30.292 -8.776 -34.090 1.00 86.01 80 CYS A N 1
ATOM 1548 C CA . CYS B 1 80 ? -31.449 -9.658 -34.091 1.00 86.15 80 CYS A CA 1
ATOM 1549 C C . CYS B 1 80 ? -32.727 -8.855 -33.867 1.00 83.74 80 CYS A C 1
ATOM 1550 O O . CYS B 1 80 ? -32.706 -7.733 -33.356 1.00 84.10 80 CYS A O 1
ATOM 1553 N N . ARG B 1 81 ? -33.857 -9.443 -34.275 1.00 89.27 81 ARG A N 1
ATOM 1554 C CA . ARG B 1 81 ? -35.141 -8.779 -34.072 1.00 85.39 81 ARG A CA 1
ATOM 1555 C C . ARG B 1 81 ? -35.403 -8.538 -32.592 1.00 81.98 81 ARG A C 1
ATOM 1556 O O . ARG B 1 81 ? -35.988 -7.515 -32.215 1.00 79.51 81 ARG A O 1
ATOM 1564 N N . SER B 1 82 ? -34.982 -9.477 -31.739 1.00 84.13 82 SER A N 1
ATOM 1565 C CA . SER B 1 82 ? -35.203 -9.333 -30.305 1.00 84.58 82 SER A CA 1
ATOM 1566 C C . SER B 1 82 ? -34.560 -8.057 -29.774 1.00 76.86 82 SER A C 1
ATOM 1567 O O . SER B 1 82 ? -35.116 -7.398 -28.888 1.00 75.39 82 SER A O 1
ATOM 1570 N N . VAL B 1 83 ? -33.389 -7.693 -30.303 1.00 71.97 83 VAL A N 1
ATOM 1571 C CA . VAL B 1 83 ? -32.754 -6.439 -29.905 1.00 70.52 83 VAL A CA 1
ATOM 1572 C C . VAL B 1 83 ? -33.644 -5.262 -30.276 1.00 73.23 83 VAL A C 1
ATOM 1573 O O . VAL B 1 83 ? -33.831 -4.329 -29.485 1.00 70.67 83 VAL A O 1
ATOM 1577 N N . CYS B 1 84 ? -34.203 -5.288 -31.487 1.00 78.29 84 CYS A N 1
ATOM 1578 C CA . CYS B 1 84 ? -35.121 -4.238 -31.911 1.00 68.66 84 CYS A CA 1
ATOM 1579 C C . CYS B 1 84 ? -36.386 -4.247 -31.062 1.00 67.92 84 CYS A C 1
ATOM 1580 O O . CYS B 1 84 ? -36.849 -3.196 -30.606 1.00 65.37 84 CYS A O 1
ATOM 1583 N N . GLU B 1 85 ? -36.954 -5.435 -30.829 1.00 68.86 85 GLU A N 1
ATOM 1584 C CA . GLU B 1 85 ? -38.213 -5.523 -30.094 1.00 70.50 85 GLU A CA 1
ATOM 1585 C C . GLU B 1 85 ? -38.049 -5.073 -28.647 1.00 64.31 85 GLU A C 1
ATOM 1586 O O . GLU B 1 85 ? -38.963 -4.468 -28.076 1.00 63.74 85 GLU A O 1
ATOM 1592 N N . ARG B 1 86 ? -36.897 -5.358 -28.036 1.00 64.57 86 ARG A N 1
ATOM 1593 C CA . ARG B 1 86 ? -36.649 -4.879 -26.680 1.00 68.17 86 ARG A CA 1
ATOM 1594 C C . ARG B 1 86 ? -36.477 -3.365 -26.658 1.00 65.60 86 ARG A C 1
ATOM 1595 O O . ARG B 1 86 ? -37.043 -2.676 -25.800 1.00 52.26 86 ARG A O 1
ATOM 1603 N N . ALA B 1 87 ? -35.697 -2.828 -27.600 1.00 68.46 87 ALA A N 1
ATOM 1604 C CA . ALA B 1 87 ? -35.531 -1.381 -27.686 1.00 61.46 87 ALA A CA 1
ATOM 1605 C C . ALA B 1 87 ? -36.846 -0.696 -28.033 1.00 57.90 87 ALA A C 1
ATOM 1606 O O . ALA B 1 87 ? -37.130 0.405 -27.545 1.00 67.29 87 ALA A O 1
ATOM 1608 N N . LYS B 1 88 ? -37.662 -1.331 -28.876 1.00 65.59 88 LYS A N 1
ATOM 1609 C CA . LYS B 1 88 ? -38.944 -0.743 -29.252 1.00 67.98 88 LYS A CA 1
ATOM 1610 C C . LYS B 1 88 ? -39.916 -0.748 -28.078 1.00 66.33 88 LYS A C 1
ATOM 1611 O O . LYS B 1 88 ? -40.531 0.278 -27.765 1.00 62.92 88 LYS A O 1
ATOM 1617 N N . ALA B 1 89 ? -40.060 -1.895 -27.409 1.00 58.48 89 ALA A N 1
ATOM 1618 C CA . ALA B 1 89 ? -41.017 -2.008 -26.312 1.00 61.34 89 ALA A CA 1
ATOM 1619 C C . ALA B 1 89 ? -40.702 -1.048 -25.172 1.00 69.10 89 ALA A C 1
ATOM 1620 O O . ALA B 1 89 ? -41.609 -0.635 -24.441 1.00 83.09 89 ALA A O 1
ATOM 1622 N N . GLY B 1 90 ? -39.430 -0.682 -25.001 1.00 71.38 90 GLY A N 1
ATOM 1623 C CA . GLY B 1 90 ? -39.062 0.188 -23.898 1.00 71.35 90 GLY A CA 1
ATOM 1624 C C . GLY B 1 90 ? -39.221 1.666 -24.177 1.00 59.49 90 GLY A C 1
ATOM 1625 O O . GLY B 1 90 ? -39.560 2.432 -23.269 1.00 62.43 90 GLY A O 1
ATOM 1626 N N . CYS B 1 91 ? -38.983 2.093 -25.416 1.00 60.54 91 CYS A N 1
ATOM 1627 C CA . CYS B 1 91 ? -38.927 3.514 -25.733 1.00 67.98 91 CYS A CA 1
ATOM 1628 C C . CYS B 1 91 ? -40.081 4.012 -26.590 1.00 71.55 91 CYS A C 1
ATOM 1629 O O . CYS B 1 91 ? -40.409 5.198 -26.520 1.00 73.69 91 CYS A O 1
ATOM 1632 N N . ALA B 1 92 ? -40.698 3.150 -27.398 1.00 71.23 92 ALA A N 1
ATOM 1633 C CA . ALA B 1 92 ? -41.811 3.597 -28.233 1.00 80.48 92 ALA A CA 1
ATOM 1634 C C . ALA B 1 92 ? -42.987 4.148 -27.431 1.00 71.29 92 ALA A C 1
ATOM 1635 O O . ALA B 1 92 ? -43.583 5.143 -27.880 1.00 70.73 92 ALA A O 1
ATOM 1637 N N . PRO B 1 93 ? -43.385 3.574 -26.286 1.00 63.43 93 PRO A N 1
ATOM 1638 C CA . PRO B 1 93 ? -44.435 4.232 -25.489 1.00 65.35 93 PRO A CA 1
ATOM 1639 C C . PRO B 1 93 ? -44.080 5.648 -25.072 1.00 63.97 93 PRO A C 1
ATOM 1640 O O . PRO B 1 93 ? -44.929 6.544 -25.152 1.00 74.27 93 PRO A O 1
ATOM 1644 N N . LEU B 1 94 ? -42.844 5.875 -24.622 1.00 74.06 94 LEU A N 1
ATOM 1645 C CA . LEU B 1 94 ? -42.425 7.228 -24.271 1.00 66.28 94 LEU A CA 1
ATOM 1646 C C . LEU B 1 94 ? -42.397 8.134 -25.496 1.00 65.07 94 LEU A C 1
ATOM 1647 O O . LEU B 1 94 ? -42.736 9.319 -25.405 1.00 63.81 94 LEU A O 1
ATOM 1652 N N . MET B 1 95 ? -41.991 7.595 -26.648 1.00 66.08 95 MET A N 1
ATOM 1653 C CA . MET B 1 95 ? -42.020 8.370 -27.884 1.00 68.04 95 MET A CA 1
ATOM 1654 C C . MET B 1 95 ? -43.442 8.785 -28.240 1.00 75.17 95 MET A C 1
ATOM 1655 O O . MET B 1 95 ? -43.696 9.943 -28.591 1.00 77.67 95 MET A O 1
ATOM 1660 N N . ARG B 1 96 ? -44.385 7.841 -28.162 1.00 72.11 96 ARG A N 1
ATOM 1661 C CA . ARG B 1 96 ? -45.767 8.137 -28.522 1.00 69.29 96 ARG A CA 1
ATOM 1662 C C . ARG B 1 96 ? -46.380 9.186 -27.604 1.00 77.05 96 ARG A C 1
ATOM 1663 O O . ARG B 1 96 ? -47.250 9.953 -28.034 1.00 82.62 96 ARG A O 1
ATOM 1671 N N . GLN B 1 97 ? -45.948 9.234 -26.341 1.00 67.47 97 GLN A N 1
ATOM 1672 C CA . GLN B 1 97 ? -46.467 10.242 -25.422 1.00 70.91 97 GLN A CA 1
ATOM 1673 C C . GLN B 1 97 ? -46.067 11.649 -25.844 1.00 69.23 97 GLN A C 1
ATOM 1674 O O . GLN B 1 97 ? -46.776 12.612 -25.530 1.00 74.37 97 GLN A O 1
ATOM 1680 N N . TYR B 1 98 ? -44.939 11.792 -26.537 1.00 68.22 98 TYR A N 1
ATOM 1681 C CA . TYR B 1 98 ? -44.478 13.084 -27.022 1.00 71.79 98 TYR A CA 1
ATOM 1682 C C . TYR B 1 98 ? -44.780 13.302 -28.501 1.00 79.78 98 TYR A C 1
ATOM 1683 O O . TYR B 1 98 ? -44.248 14.243 -29.100 1.00 89.21 98 TYR A O 1
ATOM 1692 N N . GLY B 1 99 ? -45.616 12.457 -29.101 1.00 73.58 99 GLY A N 1
ATOM 1693 C CA . GLY B 1 99 ? -46.059 12.672 -30.465 1.00 78.94 99 GLY A CA 1
ATOM 1694 C C . GLY B 1 99 ? -45.141 12.160 -31.550 1.00 88.25 99 GLY A C 1
ATOM 1695 O O . GLY B 1 99 ? -45.245 12.613 -32.694 1.00 82.41 99 GLY A O 1
ATOM 1696 N N . PHE B 1 100 ? -44.242 11.233 -31.233 1.00 86.91 100 PHE A N 1
ATOM 1697 C CA . PHE B 1 100 ? -43.339 10.640 -32.210 1.00 80.60 100 PHE A CA 1
ATOM 1698 C C . PHE B 1 100 ? -43.585 9.141 -32.285 1.00 76.16 100 PHE A C 1
ATOM 1699 O O . PHE B 1 100 ? -43.597 8.457 -31.256 1.00 81.28 100 PHE A O 1
ATOM 1707 N N . ALA B 1 101 ? -43.795 8.639 -33.496 1.00 73.83 101 ALA A N 1
ATOM 1708 C CA . ALA B 1 101 ? -43.995 7.217 -33.715 1.00 84.44 101 ALA A CA 1
ATOM 1709 C C . ALA B 1 101 ? -42.658 6.534 -33.990 1.00 89.11 101 ALA A C 1
ATOM 1710 O O . ALA B 1 101 ? -41.639 7.180 -34.244 1.00 88.69 101 ALA A O 1
ATOM 1712 N N . TRP B 1 102 ? -42.668 5.211 -33.926 1.00 88.28 102 TRP A N 1
ATOM 1713 C CA . TRP B 1 102 ? -41.465 4.439 -34.212 1.00 81.49 102 TRP A CA 1
ATOM 1714 C C . TRP B 1 102 ? -41.122 4.576 -35.690 1.00 90.53 102 TRP A C 1
ATOM 1715 O O . TRP B 1 102 ? -41.945 4.213 -36.542 1.00 100.77 102 TRP A O 1
ATOM 1726 N N . PRO B 1 103 ? -39.950 5.107 -36.039 1.00 91.76 103 PRO A N 1
ATOM 1727 C CA . PRO B 1 103 ? -39.625 5.330 -37.455 1.00 100.59 103 PRO A CA 1
ATOM 1728 C C . PRO B 1 103 ? -39.699 4.048 -38.273 1.00 101.79 103 PRO A C 1
ATOM 1729 O O . PRO B 1 103 ? -39.287 2.975 -37.826 1.00 103.38 103 PRO A O 1
ATOM 1733 N N . ASP B 1 104 ? -40.238 4.178 -39.489 1.00 107.16 104 ASP A N 1
ATOM 1734 C CA . ASP B 1 104 ? -40.399 3.026 -40.371 1.00 115.91 104 ASP A CA 1
ATOM 1735 C C . ASP B 1 104 ? -39.062 2.404 -40.751 1.00 109.62 104 ASP A C 1
ATOM 1736 O O . ASP B 1 104 ? -38.975 1.182 -40.922 1.00 100.90 104 ASP A O 1
ATOM 1741 N N . ARG B 1 105 ? -38.015 3.221 -40.895 1.00 107.31 105 ARG A N 1
ATOM 1742 C 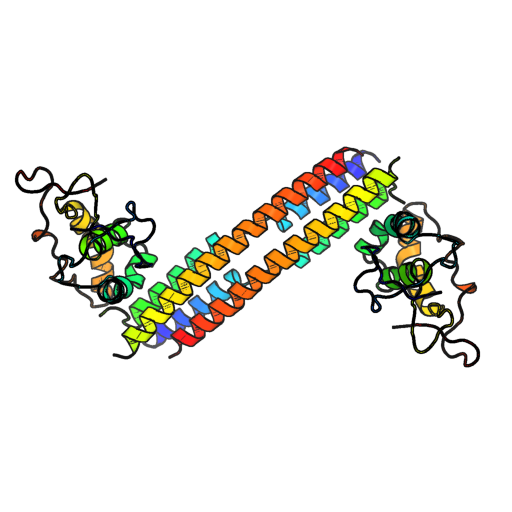CA . ARG B 1 105 ? -36.697 2.693 -41.230 1.00 106.71 105 ARG A CA 1
ATOM 1743 C C . ARG B 1 105 ? -36.156 1.747 -40.166 1.00 109.06 105 ARG A C 1
ATOM 1744 O O . ARG B 1 105 ? -35.259 0.950 -40.462 1.00 104.31 105 ARG A O 1
ATOM 1752 N N . MET B 1 106 ? -36.677 1.812 -38.940 1.00 111.02 106 MET A N 1
ATOM 1753 C CA . MET B 1 106 ? -36.233 0.945 -37.858 1.00 99.69 106 MET A CA 1
ATOM 1754 C C . MET B 1 106 ? -37.272 -0.114 -37.505 1.00 99.10 106 MET A C 1
ATOM 1755 O O . MET B 1 106 ? -37.292 -0.605 -36.371 1.00 101.05 106 MET A O 1
ATOM 1760 N N . ARG B 1 107 ? -38.143 -0.464 -38.450 1.00 98.90 107 ARG A N 1
ATOM 1761 C CA . ARG B 1 107 ? -39.108 -1.532 -38.223 1.00 103.18 107 ARG A CA 1
ATOM 1762 C C . ARG B 1 107 ? -38.385 -2.850 -37.977 1.00 95.40 107 ARG A C 1
ATOM 1763 O O . ARG B 1 107 ? -37.464 -3.216 -38.712 1.00 86.96 107 ARG A O 1
ATOM 1765 N N . CYS B 1 108 ? -38.811 -3.564 -36.932 1.00 102.24 108 CYS A N 1
ATOM 1766 C CA . CYS B 1 108 ? -38.111 -4.778 -36.525 1.00 95.84 108 CYS A CA 1
ATOM 1767 C C . CYS B 1 108 ? -38.287 -5.914 -37.527 1.00 102.64 108 CYS A C 1
ATOM 1768 O O . CYS B 1 108 ? -37.410 -6.777 -37.634 1.00 101.48 108 CYS A O 1
ATOM 1771 N N . ASP B 1 109 ? -39.396 -5.929 -38.273 1.00 110.46 109 ASP A N 1
ATOM 1772 C CA . ASP B 1 109 ? -39.684 -7.054 -39.160 1.00 106.76 109 ASP A CA 1
ATOM 1773 C C . ASP B 1 109 ? -38.658 -7.220 -40.277 1.00 104.69 109 ASP A C 1
ATOM 1774 O O . ASP B 1 109 ? -38.575 -8.305 -40.864 1.00 95.55 109 ASP A O 1
ATOM 1779 N N . ARG B 1 110 ? -37.873 -6.186 -40.581 1.00 101.72 110 ARG A N 1
ATOM 1780 C CA . ARG B 1 110 ? -36.849 -6.304 -41.613 1.00 105.16 110 ARG A CA 1
ATOM 1781 C C . ARG B 1 110 ? -35.618 -7.065 -41.130 1.00 109.59 110 ARG A C 1
ATOM 1782 O O . ARG B 1 110 ? -34.838 -7.550 -41.958 1.00 110.39 110 ARG A O 1
ATOM 1790 N N . LEU B 1 111 ? -35.441 -7.208 -39.819 1.00 104.34 111 LEU A N 1
ATOM 1791 C CA . LEU B 1 111 ? -34.281 -7.862 -39.235 1.00 93.65 111 LEU A CA 1
ATOM 1792 C C . LEU B 1 111 ? -34.503 -9.365 -39.126 1.00 94.15 111 LEU A C 1
ATOM 1793 O O . LEU B 1 111 ? -35.641 -9.840 -39.142 1.00 103.66 111 LEU A O 1
ATOM 1798 N N . PRO B 1 112 ? -33.429 -10.148 -39.047 1.00 93.53 112 PRO A N 1
ATOM 1799 C CA . PRO B 1 112 ? -33.582 -11.594 -38.865 1.00 100.41 112 PRO A CA 1
ATOM 1800 C C . PRO B 1 112 ? -33.735 -11.967 -37.399 1.00 100.25 112 PRO A C 1
ATOM 1801 O O . PRO B 1 112 ? -33.212 -11.303 -36.501 1.00 103.96 112 PRO A O 1
ATOM 1805 N N . GLU B 1 113 ? -34.468 -13.053 -37.164 1.00 98.64 113 GLU A N 1
ATOM 1806 C CA . GLU B 1 113 ? -34.601 -13.590 -35.818 1.00 102.11 113 GLU A CA 1
ATOM 1807 C C . GLU B 1 113 ? -33.383 -14.425 -35.438 1.00 102.49 113 GLU A C 1
ATOM 1808 O O . GLU B 1 113 ? -32.722 -15.028 -36.289 1.00 112.56 113 GLU A O 1
ATOM 1814 N N . GLN B 1 114 ? -33.089 -14.449 -34.140 1.00 98.74 114 GLN A N 1
ATOM 1815 C CA . GLN B 1 114 ? -31.984 -15.245 -33.624 1.00 107.38 114 GLN A CA 1
ATOM 1816 C C . GLN B 1 114 ? -32.317 -16.735 -33.626 1.00 113.46 114 GLN A C 1
ATOM 1817 O O . GLN B 1 114 ? -33.475 -17.141 -33.497 1.00 112.80 114 GLN A O 1
ATOM 1823 N N . GLY B 1 115 ? -31.274 -17.550 -33.775 1.00 130.65 115 GLY A N 1
ATOM 1824 C CA . GLY B 1 115 ? -31.383 -18.990 -33.864 1.00 135.35 115 GLY A CA 1
ATOM 1825 C C . GLY B 1 115 ? -31.559 -19.554 -35.255 1.00 140.38 115 GLY A C 1
ATOM 1826 O O . GLY B 1 115 ? -31.763 -20.768 -35.389 1.00 142.13 115 GLY A O 1
ATOM 1827 N N . ASN B 1 116 ? -31.492 -18.724 -36.292 1.00 137.14 116 ASN A N 1
ATOM 1828 C CA . ASN B 1 116 ? -31.603 -19.216 -37.657 1.00 143.96 116 ASN A CA 1
ATOM 1829 C C . ASN B 1 116 ? -30.214 -19.554 -38.184 1.00 152.27 116 ASN A C 1
ATOM 1830 O O . ASN B 1 116 ? -29.340 -18.678 -38.192 1.00 149.81 116 ASN A O 1
ATOM 1835 N N . PRO B 1 117 ? -29.960 -20.792 -38.616 1.00 152.97 117 PRO A N 1
ATOM 1836 C CA . PRO B 1 117 ? -28.641 -21.107 -39.190 1.00 147.32 117 PRO A CA 1
ATOM 1837 C C . PRO B 1 117 ? -28.360 -20.363 -40.484 1.00 148.41 117 PRO A C 1
ATOM 1838 O O . PRO B 1 117 ? -27.189 -20.160 -40.832 1.00 147.21 117 PRO A O 1
ATOM 1842 N N . ASP B 1 118 ? -29.405 -19.953 -41.208 1.00 147.91 118 ASP A N 1
ATOM 1843 C CA . ASP B 1 118 ? -29.221 -19.347 -42.524 1.00 144.19 118 ASP A CA 1
ATOM 1844 C C . ASP B 1 118 ? -28.531 -17.991 -42.418 1.00 145.38 118 ASP A C 1
ATOM 1845 O O . ASP B 1 118 ? -27.580 -17.710 -43.156 1.00 143.88 118 ASP A O 1
ATOM 1850 N N . THR B 1 119 ? -28.995 -17.135 -41.510 1.00 146.86 119 THR A N 1
ATOM 1851 C CA . THR B 1 119 ? -28.428 -15.805 -41.347 1.00 143.26 119 THR A CA 1
ATOM 1852 C C . THR B 1 119 ? -28.103 -15.588 -39.877 1.00 140.35 119 THR A C 1
ATOM 1853 O O . THR B 1 119 ? -28.856 -16.012 -38.996 1.00 141.55 119 THR A O 1
ATOM 1857 N N . LEU B 1 120 ? -26.985 -14.918 -39.619 1.00 129.53 120 LEU A N 1
ATOM 1858 C CA . LEU B 1 120 ? -26.555 -14.613 -38.264 1.00 118.50 120 LEU A CA 1
ATOM 1859 C C . LEU B 1 120 ? -26.861 -13.164 -37.905 1.00 125.32 120 LEU A C 1
ATOM 1860 O O . LEU B 1 120 ? -26.867 -12.276 -38.762 1.00 121.44 120 LEU A O 1
ATOM 1865 N N . CYS B 1 121 ? -27.132 -12.941 -36.620 1.00 124.40 121 CYS A N 1
ATOM 1866 C CA . CYS B 1 121 ? -27.425 -11.618 -36.089 1.00 114.10 121 CYS A CA 1
ATOM 1867 C C . CYS B 1 121 ? -26.773 -11.478 -34.719 1.00 105.22 121 CYS A C 1
ATOM 1868 O O . CYS B 1 121 ? -26.304 -12.454 -34.128 1.00 111.87 121 CYS A O 1
ATOM 1871 N N . MET B 1 122 ? -26.747 -10.247 -34.214 1.00 103.09 122 MET A N 1
ATOM 1872 C CA . MET B 1 122 ? -26.082 -9.918 -32.958 1.00 98.66 122 MET A CA 1
ATOM 1873 C C . MET B 1 122 ? -27.112 -9.683 -31.863 1.00 95.69 122 MET A C 1
ATOM 1874 O O . MET B 1 122 ? -28.076 -8.936 -32.060 1.00 102.63 122 MET A O 1
ATOM 1879 N N . ASP B 1 123 ? -26.898 -10.319 -30.709 1.00 95.49 123 ASP A N 1
ATOM 1880 C CA . ASP B 1 123 ? -27.702 -10.048 -29.519 1.00 104.60 123 ASP A CA 1
ATOM 1881 C C . ASP B 1 123 ? -26.798 -10.227 -28.302 1.00 102.20 123 ASP A C 1
ATOM 1882 O O . ASP B 1 123 ? -26.549 -11.357 -27.871 1.00 104.10 123 ASP A O 1
ATOM 1887 N N . HIS B 1 124 ? -26.316 -9.112 -27.761 1.00 104.40 124 HIS A N 1
ATOM 1888 C CA . HIS B 1 124 ? -25.435 -9.135 -26.598 1.00 110.76 124 HIS A CA 1
ATOM 1889 C C . HIS B 1 124 ? -26.180 -9.578 -25.341 1.00 112.84 124 HIS A C 1
ATOM 1890 O O . HIS B 1 124 ? -27.346 -9.234 -25.144 1.00 112.20 124 HIS A O 1
ATOM 1897 N N . ALA C 2 17 ? -7.798 4.017 29.162 1.00 107.86 138 ALA D N 1
ATOM 1898 C CA . ALA C 2 17 ? -6.898 4.693 28.234 1.00 111.86 138 ALA D CA 1
ATOM 1899 C C . ALA C 2 17 ? -6.848 3.965 26.895 1.00 113.41 138 ALA D C 1
ATOM 1900 O O . ALA C 2 17 ? -6.988 4.583 25.839 1.00 110.11 138 ALA D O 1
ATOM 1902 N N . ARG C 2 18 ? -6.642 2.646 26.949 1.00 114.18 139 ARG D N 1
ATOM 1903 C CA . ARG C 2 18 ? -6.617 1.849 25.726 1.00 108.39 139 ARG D CA 1
ATOM 1904 C C . ARG C 2 18 ? -7.962 1.873 25.013 1.00 113.49 139 ARG D C 1
ATOM 1905 O O . ARG C 2 18 ? -8.011 1.846 23.777 1.00 112.27 139 ARG D O 1
ATOM 1907 N N . GLU C 2 19 ? -9.062 1.919 25.769 1.00 102.89 140 GLU D N 1
ATOM 1908 C CA . GLU C 2 19 ? -10.382 2.007 25.153 1.00 101.68 140 GLU D CA 1
ATOM 1909 C C . GLU C 2 19 ? -10.588 3.343 24.451 1.00 105.20 140 GLU D C 1
ATOM 1910 O O . GLU C 2 19 ? -11.283 3.404 23.430 1.00 103.83 140 GLU D O 1
ATOM 1912 N N . GLN C 2 20 ? -10.007 4.420 24.986 1.00 106.74 141 GLN D N 1
ATOM 1913 C CA . GLN C 2 20 ? -10.149 5.730 24.358 1.00 107.68 141 GLN D CA 1
ATOM 1914 C C . GLN C 2 20 ? -9.486 5.766 22.986 1.00 103.32 141 GLN D C 1
ATOM 1915 O O . GLN C 2 20 ? -9.998 6.405 22.059 1.00 101.30 141 GLN D O 1
ATOM 1921 N N . LEU C 2 21 ? -8.342 5.092 22.838 1.00 96.65 142 LEU D N 1
ATOM 1922 C CA . LEU C 2 21 ? -7.681 5.034 21.537 1.00 89.17 142 LEU D CA 1
ATOM 1923 C C . LEU C 2 21 ? -8.475 4.213 20.527 1.00 91.17 142 LEU D C 1
ATOM 1924 O O . LEU C 2 21 ? -8.443 4.513 19.328 1.00 84.01 142 LEU D O 1
ATOM 1929 N N . LYS C 2 22 ? -9.182 3.176 20.983 1.00 97.82 143 LYS D N 1
ATOM 1930 C CA . LYS C 2 22 ? -10.013 2.396 20.071 1.00 89.74 143 LYS D CA 1
ATOM 1931 C C . LYS C 2 22 ? -11.183 3.216 19.539 1.00 81.38 143 LYS D C 1
ATOM 1932 O O . LYS C 2 22 ? -11.513 3.135 18.350 1.00 72.13 143 LYS D O 1
ATOM 1934 N N . GLU C 2 23 ? -11.822 4.010 20.402 1.00 81.22 144 GLU D N 1
ATOM 1935 C CA . GLU C 2 23 ? -12.917 4.862 19.949 1.00 91.34 144 GLU D CA 1
ATOM 1936 C C . GLU C 2 23 ? -12.425 5.979 19.037 1.00 86.02 144 GLU D C 1
ATOM 1937 O O . GLU C 2 23 ? -13.139 6.384 18.113 1.00 82.29 144 GLU D O 1
ATOM 1943 N N . GLY C 2 24 ? -11.217 6.491 19.280 1.00 80.95 145 GLY D N 1
ATOM 1944 C CA . GLY C 2 24 ? -10.635 7.451 18.360 1.00 64.25 145 GLY D CA 1
ATOM 1945 C C . GLY C 2 24 ? -10.421 6.894 16.967 1.00 74.12 145 GLY D C 1
ATOM 1946 O O . GLY C 2 24 ? -10.542 7.622 15.978 1.00 65.62 145 GLY D O 1
ATOM 1947 N N . MET C 2 25 ? -10.109 5.599 16.865 1.00 80.51 146 MET D N 1
ATOM 1948 C CA . MET C 2 25 ? -9.863 5.000 15.557 1.00 68.79 146 MET D CA 1
ATOM 1949 C C . MET C 2 25 ? -11.150 4.856 14.754 1.00 71.52 146 MET D C 1
ATOM 1950 O O . MET C 2 25 ? -11.167 5.130 13.548 1.00 74.66 146 MET D O 1
ATOM 1955 N N . ILE C 2 26 ? -12.237 4.420 15.396 1.00 74.76 147 ILE D N 1
ATOM 1956 C CA . ILE C 2 26 ? -13.497 4.290 14.671 1.00 81.70 147 ILE D CA 1
ATOM 1957 C C . ILE C 2 26 ? -14.053 5.662 14.313 1.00 72.22 147 ILE D C 1
ATOM 1958 O O . ILE C 2 26 ? -14.766 5.810 13.313 1.00 80.05 147 ILE D O 1
ATOM 1963 N N . LYS C 2 27 ? -13.734 6.686 15.109 1.00 68.91 148 LYS D N 1
ATOM 1964 C CA . LYS C 2 27 ? -14.116 8.048 14.755 1.00 71.42 148 LYS D CA 1
ATOM 1965 C C . LYS C 2 27 ? -13.348 8.540 13.534 1.00 71.47 148 LYS D C 1
ATOM 1966 O O . LYS C 2 27 ? -13.891 9.304 12.727 1.00 66.05 148 LYS D O 1
ATOM 1972 N N . ILE C 2 28 ? -12.087 8.126 13.386 1.00 71.31 149 ILE D N 1
ATOM 1973 C CA . ILE C 2 28 ? -11.326 8.464 12.187 1.00 55.59 149 ILE D CA 1
ATOM 1974 C C . ILE C 2 28 ? -11.915 7.762 10.971 1.00 66.03 149 ILE D C 1
ATOM 1975 O O . ILE C 2 28 ? -12.093 8.369 9.908 1.00 60.76 149 ILE D O 1
ATOM 1980 N N . GLU C 2 29 ? -12.222 6.470 11.111 1.00 72.99 150 GLU D N 1
ATOM 1981 C CA . GLU C 2 29 ? -12.812 5.721 10.006 1.00 67.72 150 GLU D CA 1
ATOM 1982 C C . GLU C 2 29 ? -14.159 6.307 9.605 1.00 69.15 150 GLU D C 1
ATOM 1983 O O . GLU C 2 29 ? -14.510 6.327 8.419 1.00 66.68 150 GLU D O 1
ATOM 1989 N N . GLU C 2 30 ? -14.932 6.781 10.585 1.00 70.11 151 GLU D N 1
ATOM 1990 C CA . GLU C 2 30 ? -16.221 7.393 10.284 1.00 72.54 151 GLU D CA 1
ATOM 1991 C C . GLU C 2 30 ? -16.048 8.683 9.490 1.00 71.83 151 GLU D C 1
ATOM 1992 O O . GLU C 2 30 ? -16.764 8.914 8.508 1.00 67.70 151 GLU D O 1
ATOM 1998 N N . GLN C 2 31 ? -15.105 9.537 9.898 1.00 69.36 152 GLN D N 1
ATOM 1999 C CA . GLN C 2 31 ? -14.874 10.779 9.168 1.00 63.39 152 GLN D CA 1
ATOM 2000 C C . GLN C 2 31 ? -14.213 10.523 7.820 1.00 58.18 152 GLN D C 1
ATOM 2001 O O . GLN C 2 31 ? -14.467 11.256 6.858 1.00 53.55 152 GLN D O 1
ATOM 2007 N N . GLY C 2 32 ? -13.355 9.505 7.735 1.00 60.28 153 GLY D N 1
ATOM 2008 C CA . GLY C 2 32 ? -12.765 9.148 6.458 1.00 57.00 153 GLY D CA 1
ATOM 2009 C C . GLY C 2 32 ? -13.775 8.625 5.459 1.00 61.84 153 GLY D C 1
ATOM 2010 O O . GLY C 2 32 ? -13.634 8.850 4.254 1.00 56.52 153 GLY D O 1
ATOM 2011 N N . LYS C 2 33 ? -14.805 7.923 5.942 1.00 74.36 154 LYS D N 1
ATOM 2012 C CA . LYS C 2 33 ? -15.821 7.368 5.052 1.00 70.58 154 LYS D CA 1
ATOM 2013 C C . LYS C 2 33 ? -16.594 8.469 4.335 1.00 59.38 154 LYS D C 1
ATOM 2014 O O . LYS C 2 33 ? -16.816 8.396 3.120 1.00 61.03 154 LYS D O 1
ATOM 2020 N N . LYS C 2 34 ? -17.014 9.502 5.070 1.00 58.82 155 LYS D N 1
ATOM 2021 C CA . LYS C 2 34 ? -17.755 10.589 4.437 1.00 69.08 155 LYS D CA 1
ATOM 2022 C C . LYS C 2 34 ? -16.846 11.460 3.579 1.00 65.21 155 LYS D C 1
ATOM 2023 O O . LYS C 2 34 ? -17.308 12.064 2.605 1.00 65.35 155 LYS D O 1
ATOM 2029 N N . LEU C 2 35 ? -15.561 11.544 3.928 1.00 61.10 156 LEU D N 1
ATOM 2030 C CA . LEU C 2 35 ? -14.616 12.294 3.106 1.00 62.18 156 LEU D CA 1
ATOM 2031 C C . LEU C 2 35 ? -14.407 11.614 1.759 1.00 65.33 156 LEU D C 1
ATOM 2032 O O . LEU C 2 35 ? -14.442 12.264 0.708 1.00 63.53 156 LEU D O 1
ATOM 2037 N N . SER C 2 36 ? -14.190 10.299 1.775 1.00 64.84 157 SER D N 1
ATOM 2038 C CA . SER C 2 36 ? -13.958 9.538 0.556 1.00 67.29 157 SER D CA 1
ATOM 2039 C C . SER C 2 36 ? -15.231 9.288 -0.241 1.00 70.08 157 SER D C 1
ATOM 2040 O O . SER C 2 36 ? -15.140 8.928 -1.419 1.00 76.17 157 SER D O 1
ATOM 2043 N N . GLU C 2 37 ? -16.403 9.445 0.374 1.00 73.11 158 GLU D N 1
ATOM 2044 C CA . GLU C 2 37 ? -17.661 9.196 -0.319 1.00 82.05 158 GLU D CA 1
ATOM 2045 C C . GLU C 2 37 ? -17.805 10.116 -1.525 1.00 83.85 158 GLU D C 1
ATOM 2046 O O . GLU C 2 37 ? -17.608 11.330 -1.426 1.00 97.33 158 GLU D O 1
ATOM 2052 N N . THR C 2 38 ? -18.153 9.530 -2.669 1.00 89.85 159 THR D N 1
ATOM 2053 C CA . THR C 2 38 ? -18.311 10.294 -3.899 1.00 100.00 159 THR D CA 1
ATOM 2054 C C . THR C 2 38 ? -19.784 10.412 -4.272 1.00 105.31 159 THR D C 1
ATOM 2055 O O . THR C 2 38 ? -20.396 11.464 -4.052 1.00 106.63 159 THR D O 1
ATOM 2059 N N . ARG C 2 39 ? -20.354 9.349 -4.845 1.00 96.93 160 ARG D N 1
ATOM 2060 C CA . ARG C 2 39 ? -21.790 9.271 -5.124 1.00 103.53 160 ARG D CA 1
ATOM 2061 C C . ARG C 2 39 ? -22.234 10.349 -6.110 1.00 96.58 160 ARG D C 1
ATOM 2062 O O . ARG C 2 39 ? -23.395 10.768 -6.113 1.00 99.14 160 ARG D O 1
ATOM 2070 N N . THR C 2 40 ? -21.307 10.807 -6.953 1.00 94.43 161 THR D N 1
ATOM 2071 C CA . THR C 2 40 ? -21.598 11.909 -7.864 1.00 75.04 161 THR D CA 1
ATOM 2072 C C . THR C 2 40 ? -22.514 11.472 -9.001 1.00 75.28 161 THR D C 1
ATOM 2073 O O . THR C 2 40 ? -23.362 12.251 -9.453 1.00 81.51 161 THR D O 1
ATOM 2077 N N . GLN C 2 41 ? -22.363 10.232 -9.480 1.00 87.72 162 GLN D N 1
ATOM 2078 C CA . GLN C 2 41 ? -23.111 9.807 -10.660 1.00 77.17 162 GLN D CA 1
ATOM 2079 C C . GLN C 2 41 ? -24.607 9.712 -10.395 1.00 80.95 162 GLN D C 1
ATOM 2080 O O . GLN C 2 41 ? -25.407 9.985 -11.297 1.00 85.95 162 GLN D O 1
ATOM 2086 N N . GLU C 2 42 ? -25.009 9.333 -9.179 1.00 79.83 163 GLU D N 1
ATOM 2087 C CA . GLU C 2 42 ? -26.434 9.318 -8.866 1.00 91.11 163 GLU D CA 1
ATOM 2088 C C . GLU C 2 42 ? -27.035 10.702 -9.057 1.00 86.52 163 GLU D C 1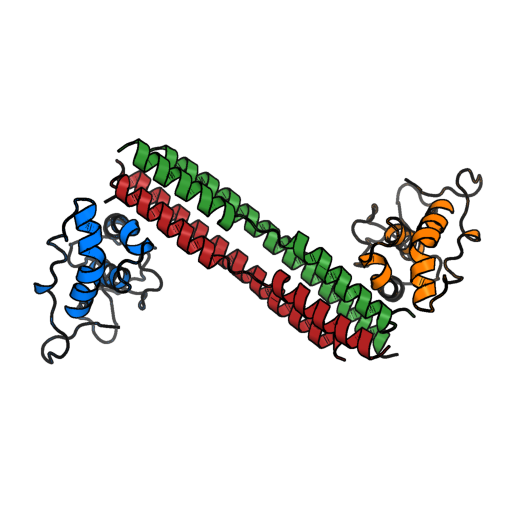
ATOM 2089 O O . GLU C 2 42 ? -28.170 10.840 -9.527 1.00 85.34 163 GLU D O 1
ATOM 2095 N N . GLU C 2 43 ? -26.279 11.743 -8.701 1.00 82.80 164 GLU D N 1
ATOM 2096 C CA . GLU C 2 43 ? -26.704 13.104 -8.995 1.00 79.12 164 GLU D CA 1
ATOM 2097 C C . GLU C 2 43 ? -26.537 13.437 -10.473 1.00 67.97 164 GLU D C 1
ATOM 2098 O O . GLU C 2 43 ? -27.298 14.248 -11.012 1.00 71.57 164 GLU D O 1
ATOM 2104 N N . LEU C 2 44 ? -25.550 12.830 -11.142 1.00 59.02 165 LEU D N 1
ATOM 2105 C CA . LEU C 2 44 ? -25.357 13.095 -12.565 1.00 57.95 165 LEU D CA 1
ATOM 2106 C C . LEU C 2 44 ? -26.464 12.473 -13.405 1.00 65.97 165 LEU D C 1
ATOM 2107 O O . LEU C 2 44 ? -26.983 13.114 -14.327 1.00 68.20 165 LEU D O 1
ATOM 2112 N N . GLN C 2 45 ? -26.837 11.225 -13.106 1.00 62.86 166 GLN D N 1
ATOM 2113 C CA . GLN C 2 45 ? -27.870 10.556 -13.891 1.00 64.56 166 GLN D CA 1
ATOM 2114 C C . GLN C 2 45 ? -29.213 11.255 -13.740 1.00 60.53 166 GLN D C 1
ATOM 2115 O O . GLN C 2 45 ? -29.979 11.360 -14.705 1.00 58.38 166 GLN D O 1
ATOM 2121 N N . LYS C 2 46 ? -29.516 11.744 -12.534 1.00 52.86 167 LYS D N 1
ATOM 2122 C CA . LYS C 2 46 ? -30.737 12.517 -12.341 1.00 62.71 167 LYS D CA 1
ATOM 2123 C C . LYS C 2 46 ? -30.706 13.795 -13.169 1.00 60.63 167 LYS D C 1
ATOM 2124 O O . LYS C 2 46 ? -31.735 14.222 -13.707 1.00 60.28 167 LYS D O 1
ATOM 2130 N N . TYR C 2 47 ? -29.533 14.420 -13.281 1.00 59.95 168 TYR D N 1
ATOM 2131 C CA . TYR C 2 47 ? -29.410 15.631 -14.084 1.00 57.62 168 TYR D CA 1
ATOM 2132 C C . TYR C 2 47 ? -29.630 15.332 -15.561 1.00 55.32 168 TYR D C 1
ATOM 2133 O O . TYR C 2 47 ? -30.403 16.022 -16.237 1.00 55.36 168 TYR D O 1
ATOM 2142 N N . VAL C 2 48 ? -28.955 14.304 -16.079 1.00 54.75 169 VAL D N 1
ATOM 2143 C CA . VAL C 2 48 ? -29.066 13.969 -17.497 1.00 55.96 169 VAL D CA 1
ATOM 2144 C C . VAL C 2 48 ? -30.499 13.587 -17.846 1.00 58.67 169 VAL D C 1
ATOM 2145 O O . VAL C 2 48 ? -30.994 13.903 -18.935 1.00 59.85 169 VAL D O 1
ATOM 2149 N N . ALA C 2 49 ? -31.190 12.907 -16.928 1.00 61.37 170 ALA D N 1
ATOM 2150 C CA . ALA C 2 49 ? -32.589 12.568 -17.167 1.00 51.79 170 ALA D CA 1
ATOM 2151 C C . ALA C 2 49 ? -33.459 13.817 -17.215 1.00 56.72 170 ALA D C 1
ATOM 2152 O O . ALA C 2 49 ? -34.381 13.907 -18.035 1.00 59.93 170 ALA D O 1
ATOM 2154 N N . ALA C 2 50 ? -33.180 14.794 -16.347 1.00 51.81 171 ALA D N 1
ATOM 2155 C CA . ALA C 2 50 ? -33.944 16.037 -16.358 1.00 51.21 171 ALA D CA 1
ATOM 2156 C C . ALA C 2 50 ? -33.717 16.814 -17.649 1.00 53.70 171 ALA D C 1
ATOM 2157 O O . ALA C 2 50 ? -34.656 17.399 -18.202 1.00 53.62 171 ALA D O 1
ATOM 2159 N N . VAL C 2 51 ? -32.476 16.836 -18.141 1.00 51.04 172 VAL D N 1
ATOM 2160 C CA . VAL C 2 51 ? -32.183 17.539 -19.386 1.00 49.80 172 VAL D CA 1
ATOM 2161 C C . VAL C 2 51 ? -32.830 16.825 -20.565 1.00 51.60 172 VAL D C 1
ATOM 2162 O O . VAL C 2 51 ? -33.401 17.464 -21.458 1.00 57.92 172 VAL D O 1
ATOM 2166 N N . ALA C 2 52 ? -32.752 15.493 -20.590 1.00 53.02 173 ALA D N 1
ATOM 2167 C CA . ALA C 2 52 ? -33.341 14.738 -21.691 1.00 57.29 173 ALA D CA 1
ATOM 2168 C C . ALA C 2 52 ? -34.858 14.878 -21.706 1.00 64.28 173 ALA D C 1
ATOM 2169 O O . ALA C 2 52 ? -35.471 14.925 -22.780 1.00 68.68 173 ALA D O 1
ATOM 2171 N N . THR C 2 53 ? -35.481 14.940 -20.527 1.00 57.63 174 THR D N 1
ATOM 2172 C CA . THR C 2 53 ? -36.921 15.169 -20.457 1.00 56.74 174 THR D CA 1
ATOM 2173 C C . THR C 2 53 ? -37.281 16.528 -21.044 1.00 58.78 174 THR D C 1
ATOM 2174 O O . THR C 2 53 ? -38.221 16.647 -21.839 1.00 61.89 174 THR D O 1
ATOM 2178 N N . PHE C 2 54 ? -36.545 17.571 -20.651 1.00 63.78 175 PHE D N 1
ATOM 2179 C CA . PHE C 2 54 ? -36.743 18.889 -21.243 1.00 62.60 175 PHE D CA 1
ATOM 2180 C C . PHE C 2 54 ? -36.503 18.854 -22.747 1.00 67.19 175 PHE D C 1
ATOM 2181 O O . PHE C 2 54 ? -37.208 19.523 -23.513 1.00 66.80 175 PHE D O 1
ATOM 2189 N N . ALA C 2 55 ? -35.505 18.082 -23.187 1.00 66.04 176 ALA D N 1
ATOM 2190 C CA . ALA C 2 55 ? -35.226 17.956 -24.615 1.00 60.33 176 ALA D CA 1
ATOM 2191 C C . ALA C 2 55 ? -36.406 17.346 -25.360 1.00 62.90 176 ALA D C 1
ATOM 2192 O O . ALA C 2 55 ? -36.678 17.709 -26.511 1.00 60.76 176 ALA D O 1
ATOM 2194 N N . LEU C 2 56 ? -37.113 16.410 -24.724 1.00 60.76 177 LEU D N 1
ATOM 2195 C CA . LEU C 2 56 ? -38.281 15.811 -25.360 1.00 58.24 177 LEU D CA 1
ATOM 2196 C C . LEU C 2 56 ? -39.432 16.806 -25.438 1.00 65.35 177 LEU D C 1
ATOM 2197 O O . LEU C 2 56 ? -40.112 16.897 -26.467 1.00 68.51 177 LEU D O 1
ATOM 2202 N N . GLN C 2 57 ? -39.670 17.551 -24.355 1.00 64.14 178 GLN D N 1
ATOM 2203 C CA . GLN C 2 57 ? -40.770 18.509 -24.332 1.00 60.53 178 GLN D CA 1
ATOM 2204 C C . GLN C 2 57 ? -40.540 19.661 -25.303 1.00 69.60 178 GLN D C 1
ATOM 2205 O O . GLN C 2 57 ? -41.506 20.236 -25.817 1.00 82.31 178 GLN D O 1
ATOM 2211 N N . ALA C 2 58 ? -39.282 20.017 -25.560 1.00 64.10 179 ALA D N 1
ATOM 2212 C CA . ALA C 2 58 ? -38.970 21.047 -26.542 1.00 64.96 179 ALA D CA 1
ATOM 2213 C C . ALA C 2 58 ? -38.971 20.528 -27.974 1.00 66.43 179 ALA D C 1
ATOM 2214 O O . ALA C 2 58 ? -38.792 21.324 -28.902 1.00 76.16 179 ALA D O 1
ATOM 2216 N N . GLY C 2 59 ? -39.172 19.230 -28.179 1.00 70.07 180 GLY D N 1
ATOM 2217 C CA . GLY C 2 59 ? -39.224 18.671 -29.515 1.00 70.93 180 GLY D CA 1
ATOM 2218 C C . GLY C 2 59 ? -37.885 18.586 -30.219 1.00 73.06 180 GLY D C 1
ATOM 2219 O O . GLY C 2 59 ? -37.765 18.975 -31.385 1.00 69.00 180 GLY D O 1
ATOM 2220 N N . PHE C 2 60 ? -36.867 18.073 -29.522 1.00 75.95 181 PHE D N 1
ATOM 2221 C CA . PHE C 2 60 ? -35.550 17.918 -30.132 1.00 74.16 181 PHE D CA 1
ATOM 2222 C C . PHE C 2 60 ? -35.520 16.808 -31.176 1.00 89.13 181 PHE D C 1
ATOM 2223 O O . PHE C 2 60 ? -34.566 16.736 -31.959 1.00 90.29 181 PHE D O 1
ATOM 2231 N N . LEU C 2 61 ? -36.537 15.955 -31.220 1.00 89.28 182 LEU D N 1
ATOM 2232 C CA . LEU C 2 61 ? -36.558 14.853 -32.176 1.00 89.65 182 LEU D CA 1
ATOM 2233 C C . LEU C 2 61 ? -37.058 15.318 -33.537 1.00 92.46 182 LEU D C 1
ATOM 2234 O O . LEU C 2 61 ? -38.115 15.948 -33.631 1.00 93.82 182 LEU D O 1
ATOM 2239 N N . GLU C 2 78 ? -33.743 23.889 -37.592 1.00 86.43 196 GLU D N 1
ATOM 2240 C CA . GLU C 2 78 ? -32.915 24.886 -36.927 1.00 90.90 196 GLU D CA 1
ATOM 2241 C C . GLU C 2 78 ? -32.646 24.478 -35.485 1.00 95.39 196 GLU D C 1
ATOM 2242 O O . GLU C 2 78 ? -31.589 24.778 -34.929 1.00 103.16 196 GLU D O 1
ATOM 2244 N N . ILE C 2 79 ? -33.620 23.791 -34.883 1.00 103.42 197 ILE D N 1
ATOM 2245 C CA . ILE C 2 79 ? -33.468 23.337 -33.505 1.00 99.02 197 ILE D CA 1
ATOM 2246 C C . ILE C 2 79 ? -32.422 22.231 -33.425 1.00 91.26 197 ILE D C 1
ATOM 2247 O O . ILE C 2 79 ? -31.803 22.025 -32.374 1.00 85.38 197 ILE D O 1
ATOM 2252 N N . GLY C 2 80 ? -32.210 21.507 -34.529 1.00 99.15 198 GLY D N 1
ATOM 2253 C CA . GLY C 2 80 ? -31.212 20.447 -34.550 1.00 87.18 198 GLY D CA 1
ATOM 2254 C C . GLY C 2 80 ? -29.837 20.913 -34.119 1.00 81.23 198 GLY D C 1
ATOM 2255 O O . GLY C 2 80 ? -29.100 20.175 -33.461 1.00 89.34 198 GLY D O 1
ATOM 2256 N N . LYS C 2 81 ? -29.461 22.136 -34.501 1.00 82.40 199 LYS D N 1
ATOM 2257 C CA . LYS C 2 81 ? -28.184 22.682 -34.051 1.00 87.28 199 LYS D CA 1
ATOM 2258 C C . LYS C 2 81 ? -28.170 22.860 -32.538 1.00 84.47 199 LYS D C 1
ATOM 2259 O O . LYS C 2 81 ? -27.156 22.588 -31.884 1.00 88.02 199 LYS D O 1
ATOM 2261 N N . ILE C 2 82 ? -29.287 23.313 -31.964 1.00 77.30 200 ILE D N 1
ATOM 2262 C CA . ILE C 2 82 ? -29.376 23.441 -30.511 1.00 78.22 200 ILE D CA 1
ATOM 2263 C C . ILE C 2 82 ? -29.282 22.069 -29.855 1.00 76.13 200 ILE D C 1
ATOM 2264 O O . ILE C 2 82 ? -28.588 21.891 -28.846 1.00 77.48 200 ILE D O 1
ATOM 2269 N N . SER C 2 83 ? -29.983 21.079 -30.415 1.00 77.87 201 SER D N 1
ATOM 2270 C CA . SER C 2 83 ? -29.939 19.728 -29.866 1.00 71.70 201 SER D CA 1
ATOM 2271 C C . SER C 2 83 ? -28.526 19.158 -29.909 1.00 71.34 201 SER D C 1
ATOM 2272 O O . SER C 2 83 ? -28.100 18.462 -28.980 1.00 64.98 201 SER D O 1
ATOM 2275 N N . GLY C 2 84 ? -27.787 19.440 -30.983 1.00 76.80 202 GLY D N 1
ATOM 2276 C CA . GLY C 2 84 ? -26.423 18.948 -31.078 1.00 75.92 202 GLY D CA 1
ATOM 2277 C C . GLY C 2 84 ? -25.500 19.575 -30.051 1.00 79.14 202 GLY D C 1
ATOM 2278 O O . GLY C 2 84 ? -24.631 18.901 -29.492 1.00 76.58 202 GLY D O 1
ATOM 2279 N N . GLU C 2 85 ? -25.674 20.873 -29.789 1.00 77.48 203 GLU D N 1
ATOM 2280 C CA . GLU C 2 85 ? -24.827 21.547 -28.810 1.00 76.51 203 GLU D CA 1
ATOM 2281 C C . GLU C 2 85 ? -25.094 21.050 -27.395 1.00 73.80 203 GLU D C 1
ATOM 2282 O O . GLU C 2 85 ? -24.169 20.996 -26.575 1.00 85.18 203 GLU D O 1
ATOM 2288 N N . VAL C 2 86 ? -26.340 20.686 -27.089 1.00 72.96 204 VAL D N 1
ATOM 2289 C CA . VAL C 2 86 ? -26.668 20.205 -25.750 1.00 65.29 204 VAL D CA 1
ATOM 2290 C C . VAL C 2 86 ? -26.007 18.856 -25.492 1.00 61.54 204 VAL D C 1
ATOM 2291 O O . VAL C 2 86 ? -25.417 18.629 -24.429 1.00 61.28 204 VAL D O 1
ATOM 2295 N N . TYR C 2 87 ? -26.094 17.943 -26.462 1.00 63.74 205 TYR D N 1
ATOM 2296 C CA . TYR C 2 87 ? -25.535 16.608 -26.271 1.00 62.65 205 TYR D CA 1
ATOM 2297 C C . TYR C 2 87 ? -24.016 16.646 -26.161 1.00 66.11 205 TYR D C 1
ATOM 2298 O O . TYR C 2 87 ? -23.428 15.896 -25.373 1.00 64.69 205 TYR D O 1
ATOM 2307 N N . LEU C 2 88 ? -23.362 17.510 -26.941 1.00 71.25 206 LEU D N 1
ATOM 2308 C CA . LEU C 2 88 ? -21.908 17.609 -26.865 1.00 60.54 206 LEU D CA 1
ATOM 2309 C C . LEU C 2 88 ? -21.460 18.146 -25.511 1.00 61.04 206 LEU D C 1
ATOM 2310 O O . LEU C 2 88 ? -20.447 17.694 -24.963 1.00 69.43 206 LEU D O 1
ATOM 2315 N N . LYS C 2 89 ? -22.197 19.112 -24.957 1.00 55.72 207 LYS D N 1
ATOM 2316 C CA . LYS C 2 89 ? -21.864 19.618 -23.630 1.00 59.03 207 LYS D CA 1
ATOM 2317 C C . LYS C 2 89 ? -22.127 18.570 -22.555 1.00 60.09 207 LYS D C 1
ATOM 2318 O O . LYS C 2 89 ? -21.388 18.490 -21.567 1.00 57.67 207 LYS D O 1
ATOM 2324 N N . LEU C 2 90 ? -23.182 17.767 -22.723 1.00 62.28 208 LEU D N 1
ATOM 2325 C CA . LEU C 2 90 ? -23.465 16.712 -21.755 1.00 58.53 208 LEU D CA 1
ATOM 2326 C C . LEU C 2 90 ? -22.333 15.696 -21.700 1.00 60.02 208 LEU D C 1
ATOM 2327 O O . LEU C 2 90 ? -21.990 15.196 -20.622 1.00 66.97 208 LEU D O 1
ATOM 2332 N N . LEU C 2 91 ? -21.743 15.372 -22.852 1.00 54.18 209 LEU D N 1
ATOM 2333 C CA . LEU C 2 91 ? -20.623 14.438 -22.860 1.00 59.09 209 LEU D CA 1
ATOM 2334 C C . LEU C 2 91 ? -19.405 15.038 -22.170 1.00 61.19 209 LEU D C 1
ATOM 2335 O O . LEU C 2 91 ? -18.656 14.326 -21.492 1.00 63.28 209 LEU D O 1
ATOM 2340 N N . ASP C 2 92 ? -19.195 16.347 -22.325 1.00 48.96 210 ASP D N 1
ATOM 2341 C CA . ASP C 2 92 ? -18.124 17.011 -21.589 1.00 58.65 210 ASP D CA 1
ATOM 2342 C C . ASP C 2 92 ? -18.420 17.045 -20.095 1.00 61.09 210 ASP D C 1
ATOM 2343 O O . ASP C 2 92 ? -17.509 16.894 -19.272 1.00 75.72 210 ASP D O 1
ATOM 2348 N N . LEU C 2 93 ? -19.687 17.251 -19.724 1.00 50.12 211 LEU D N 1
ATOM 2349 C CA . LEU C 2 93 ? -20.060 17.216 -18.314 1.00 53.93 211 LEU D CA 1
ATOM 2350 C C . LEU C 2 93 ? -19.811 15.841 -17.708 1.00 61.16 211 LEU D C 1
ATOM 2351 O O . LEU C 2 93 ? -19.281 15.729 -16.596 1.00 53.56 211 LEU D O 1
ATOM 2356 N N . LYS C 2 94 ? -20.196 14.782 -18.425 1.00 65.60 212 LYS D N 1
ATOM 2357 C CA . LYS C 2 94 ? -19.995 13.428 -17.922 1.00 66.77 212 LYS D CA 1
ATOM 2358 C C . LYS C 2 94 ? -18.517 13.105 -17.748 1.00 59.88 212 LYS D C 1
ATOM 2359 O O . LYS C 2 94 ? -18.151 12.364 -16.829 1.00 63.72 212 LYS D O 1
ATOM 2365 N N . LYS C 2 95 ? -17.655 13.652 -18.610 1.00 62.19 213 LYS D N 1
ATOM 2366 C CA . LYS C 2 95 ? -16.217 13.455 -18.448 1.00 60.90 213 LYS D CA 1
ATOM 2367 C C . LYS C 2 95 ? -15.724 14.066 -17.143 1.00 64.39 213 LYS D C 1
ATOM 2368 O O . LYS C 2 95 ? -14.971 13.434 -16.392 1.00 66.00 213 LYS D O 1
ATOM 2374 N N . ALA C 2 96 ? -16.137 15.305 -16.861 1.00 63.02 214 ALA D N 1
ATOM 2375 C CA . ALA C 2 96 ? -15.715 15.973 -15.634 1.00 55.24 214 ALA D CA 1
ATOM 2376 C C . ALA C 2 96 ? -16.201 15.225 -14.399 1.00 56.50 214 ALA D C 1
ATOM 2377 O O . ALA C 2 96 ? -15.495 15.162 -13.386 1.00 63.07 214 ALA D O 1
ATOM 2379 N N . VAL C 2 97 ? -17.409 14.662 -14.460 1.00 56.94 215 VAL D N 1
ATOM 2380 C CA . VAL C 2 97 ? -17.926 13.887 -13.335 1.00 55.88 215 VAL D CA 1
ATOM 2381 C C . VAL C 2 97 ? -17.044 12.671 -13.081 1.00 63.61 215 VAL D C 1
ATOM 2382 O O . VAL C 2 97 ? -16.665 12.385 -11.939 1.00 68.95 215 VAL D O 1
ATOM 2386 N N . ARG C 2 98 ? -16.705 11.934 -14.143 1.00 66.05 216 ARG D N 1
ATOM 2387 C CA . ARG C 2 98 ? -15.793 10.805 -13.991 1.00 67.15 216 ARG D CA 1
ATOM 2388 C C . ARG C 2 98 ? -14.421 11.265 -13.523 1.00 61.59 216 ARG D C 1
ATOM 2389 O O . ARG C 2 98 ? -13.741 10.543 -12.784 1.00 63.50 216 ARG D O 1
ATOM 2397 N N . ALA C 2 99 ? -14.001 12.464 -13.932 1.00 58.36 217 ALA D N 1
ATOM 2398 C CA . ALA C 2 99 ? -12.748 13.014 -13.430 1.00 57.96 217 ALA D CA 1
ATOM 2399 C C . ALA C 2 99 ? -12.854 13.335 -11.946 1.00 61.27 217 ALA D C 1
ATOM 2400 O O . ALA C 2 99 ? -11.942 13.023 -11.172 1.00 67.92 217 ALA D O 1
ATOM 2402 N N . LYS C 2 100 ? -13.958 13.961 -11.531 1.00 57.32 218 LYS D N 1
ATOM 2403 C CA . LYS C 2 100 ? -14.179 14.197 -10.109 1.00 58.85 218 LYS D CA 1
ATOM 2404 C C . LYS C 2 100 ? -14.330 12.878 -9.359 1.00 58.20 218 LYS D C 1
ATOM 2405 O O . LYS C 2 100 ? -13.876 12.750 -8.216 1.00 57.57 218 LYS D O 1
ATOM 2411 N N . GLU C 2 101 ? -14.969 11.887 -9.988 1.00 52.47 219 GLU D N 1
ATOM 2412 C CA . GLU C 2 101 ? -15.060 10.564 -9.378 1.00 58.51 219 GLU D CA 1
ATOM 2413 C C . GLU C 2 101 ? -13.684 9.931 -9.224 1.00 58.69 219 GLU D C 1
ATOM 2414 O O . GLU C 2 101 ? -13.426 9.217 -8.247 1.00 62.82 219 GLU D O 1
ATOM 2420 N N . LYS C 2 102 ? -12.786 10.176 -10.181 1.00 52.80 220 LYS D N 1
ATOM 2421 C CA . LYS C 2 102 ? -11.452 9.593 -10.096 1.00 55.91 220 LYS D CA 1
ATOM 2422 C C . LYS C 2 102 ? -10.654 10.210 -8.954 1.00 59.48 220 LYS D C 1
ATOM 2423 O O . LYS C 2 102 ? -9.968 9.495 -8.214 1.00 54.65 220 LYS D O 1
ATOM 2429 N N . LYS C 2 103 ? -10.724 11.535 -8.796 1.00 57.56 221 LYS D N 1
ATOM 2430 C CA . LYS C 2 103 ? -10.045 12.169 -7.672 1.00 54.53 221 LYS D CA 1
ATOM 2431 C C . LYS C 2 103 ? -10.650 11.720 -6.349 1.00 58.88 221 LYS D C 1
ATOM 2432 O O . LYS C 2 103 ? -9.931 11.529 -5.361 1.00 60.15 221 LYS D O 1
ATOM 2438 N N . GLY C 2 104 ? -11.975 11.552 -6.310 1.00 52.01 222 GLY D N 1
ATOM 2439 C CA . GLY C 2 104 ? -12.609 11.007 -5.123 1.00 50.24 222 GLY D CA 1
ATOM 2440 C C . GLY C 2 104 ? -12.136 9.604 -4.803 1.00 58.46 222 GLY D C 1
ATOM 2441 O O . GLY C 2 104 ? -12.030 9.229 -3.632 1.00 54.04 222 GLY D O 1
ATOM 2442 N N . LEU C 2 105 ? -11.844 8.812 -5.837 1.00 51.88 223 LEU D N 1
ATOM 2443 C CA . LEU C 2 105 ? -11.321 7.468 -5.620 1.00 53.80 223 LEU D CA 1
ATOM 2444 C C . LEU C 2 105 ? -9.894 7.512 -5.086 1.00 58.89 223 LEU D C 1
ATOM 2445 O O . LEU C 2 105 ? -9.516 6.690 -4.242 1.00 54.48 223 LEU D O 1
ATOM 2450 N N . ASP C 2 106 ? -9.086 8.458 -5.571 1.00 59.94 224 ASP D N 1
ATOM 2451 C CA . ASP C 2 106 ? -7.737 8.624 -5.040 1.00 56.81 224 ASP D CA 1
ATOM 2452 C C . ASP C 2 106 ? -7.773 9.011 -3.567 1.00 54.20 224 ASP D C 1
ATOM 2453 O O . ASP C 2 106 ? -6.914 8.591 -2.784 1.00 56.89 224 ASP D O 1
ATOM 2458 N N . ILE C 2 107 ? -8.767 9.809 -3.172 1.00 57.88 225 ILE D N 1
ATOM 2459 C CA . ILE C 2 107 ? -8.940 10.149 -1.763 1.00 52.99 225 ILE D CA 1
ATOM 2460 C C . 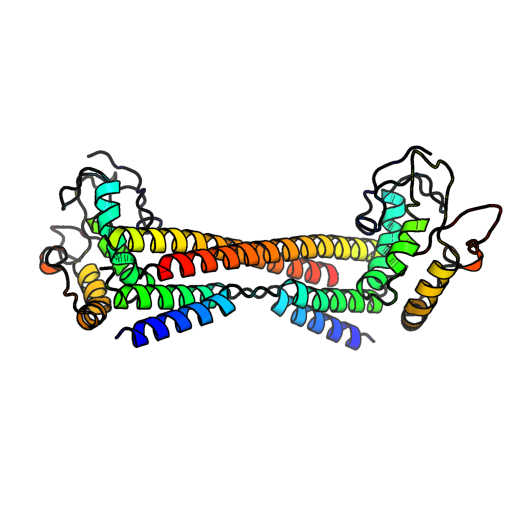ILE C 2 107 ? -9.283 8.903 -0.955 1.00 57.94 225 ILE D C 1
ATOM 2461 O O . ILE C 2 107 ? -8.827 8.738 0.184 1.00 56.28 225 ILE D O 1
ATOM 2466 N N . LEU C 2 108 ? -10.089 8.006 -1.532 1.00 62.70 226 LEU D N 1
ATOM 2467 C CA . LEU C 2 108 ? -10.458 6.776 -0.835 1.00 52.80 226 LEU D CA 1
ATOM 2468 C C . LEU C 2 108 ? -9.245 5.888 -0.590 1.00 53.62 226 LEU D C 1
ATOM 2469 O O . LEU C 2 108 ? -9.132 5.255 0.467 1.00 51.72 226 LEU D O 1
ATOM 2474 N N . ASN C 2 109 ? -8.324 5.827 -1.552 1.00 57.20 227 ASN D N 1
ATOM 2475 C CA . ASN C 2 109 ? -7.123 5.023 -1.360 1.00 54.07 227 ASN D CA 1
ATOM 2476 C C . ASN C 2 109 ? -6.203 5.646 -0.319 1.00 55.78 227 ASN D C 1
ATOM 2477 O O . ASN C 2 109 ? -5.553 4.930 0.452 1.00 68.03 227 ASN D O 1
ATOM 2482 N N . MET C 2 110 ? -6.137 6.979 -0.277 1.00 57.46 228 MET D N 1
ATOM 2483 C CA . MET C 2 110 ? -5.218 7.642 0.643 1.00 58.93 228 MET D CA 1
ATOM 2484 C C . MET C 2 110 ? -5.668 7.489 2.092 1.00 56.65 228 MET D C 1
ATOM 2485 O O . MET C 2 110 ? -4.837 7.266 2.981 1.00 57.68 228 MET D O 1
ATOM 2490 N N . VAL C 2 111 ? -6.972 7.608 2.356 1.00 48.49 229 VAL D N 1
ATOM 2491 C CA . VAL C 2 111 ? -7.453 7.417 3.720 1.00 51.50 229 VAL D CA 1
ATOM 2492 C C . VAL C 2 111 ? -7.299 5.968 4.162 1.00 50.82 229 VAL D C 1
ATOM 2493 O O . VAL C 2 111 ? -7.202 5.697 5.365 1.00 46.75 229 VAL D O 1
ATOM 2497 N N . GLY C 2 112 ? -7.266 5.026 3.217 1.00 54.06 230 GLY D N 1
ATOM 2498 C CA . GLY C 2 112 ? -6.963 3.649 3.569 1.00 44.39 230 GLY D CA 1
ATOM 2499 C C . GLY C 2 112 ? -5.518 3.461 3.989 1.00 51.31 230 GLY D C 1
ATOM 2500 O O . GLY C 2 112 ? -5.232 2.758 4.963 1.00 52.53 230 GLY D O 1
ATOM 2501 N N . GLU C 2 113 ? -4.586 4.082 3.259 1.00 52.16 231 GLU D N 1
ATOM 2502 C CA . GLU C 2 113 ? -3.178 3.993 3.629 1.00 55.86 231 GLU D CA 1
ATOM 2503 C C . GLU C 2 113 ? -2.899 4.686 4.956 1.00 54.21 231 GLU D C 1
ATOM 2504 O O . GLU C 2 113 ? -2.023 4.246 5.710 1.00 66.73 231 GLU D O 1
ATOM 2510 N N . ILE C 2 114 ? -3.625 5.764 5.261 1.00 49.04 232 ILE D N 1
ATOM 2511 C CA . ILE C 2 114 ? -3.451 6.428 6.549 1.00 54.12 232 ILE D CA 1
ATOM 2512 C C . ILE C 2 114 ? -3.930 5.524 7.677 1.00 55.56 232 ILE D C 1
ATOM 2513 O O . ILE C 2 114 ? -3.287 5.426 8.729 1.00 55.82 232 ILE D O 1
ATOM 2518 N N . LYS C 2 115 ? -5.063 4.845 7.478 1.00 53.33 233 LYS D N 1
ATOM 2519 C CA . LYS C 2 115 ? -5.541 3.897 8.480 1.00 58.87 233 LYS D CA 1
ATOM 2520 C C . LYS C 2 115 ? -4.558 2.747 8.656 1.00 64.77 233 LYS D C 1
ATOM 2521 O O . LYS C 2 115 ? -4.327 2.284 9.780 1.00 70.27 233 LYS D O 1
ATOM 2523 N N . GLY C 2 116 ? -3.973 2.270 7.555 1.00 54.91 234 GLY D N 1
ATOM 2524 C CA . GLY C 2 116 ? -2.958 1.234 7.657 1.00 63.55 234 GLY D CA 1
ATOM 2525 C C . GLY C 2 116 ? -1.711 1.707 8.380 1.00 71.44 234 GLY D C 1
ATOM 2526 O O . GLY C 2 116 ? -1.153 0.988 9.212 1.00 78.92 234 GLY D O 1
ATOM 2527 N N . THR C 2 117 ? -1.254 2.922 8.068 1.00 61.36 235 THR D N 1
ATOM 2528 C CA . THR C 2 117 ? -0.077 3.463 8.739 1.00 58.54 235 THR D CA 1
ATOM 2529 C C . THR C 2 117 ? -0.327 3.656 10.232 1.00 64.55 235 THR D C 1
ATOM 2530 O O . THR C 2 117 ? 0.577 3.457 11.051 1.00 77.29 235 THR D O 1
ATOM 2534 N N . LEU C 2 118 ? -1.553 4.031 10.609 1.00 66.81 236 LEU D N 1
ATOM 2535 C CA . LEU C 2 118 ? -1.865 4.217 12.023 1.00 62.97 236 LEU D CA 1
ATOM 2536 C C . LEU C 2 118 ? -2.009 2.904 12.780 1.00 72.21 236 LEU D C 1
ATOM 2537 O O . LEU C 2 118 ? -1.897 2.902 14.012 1.00 79.02 236 LEU D O 1
ATOM 2542 N N . GLU C 2 119 ? -2.257 1.793 12.084 1.00 70.54 237 GLU D N 1
ATOM 2543 C CA . GLU C 2 119 ? -2.432 0.521 12.778 1.00 73.26 237 GLU D CA 1
ATOM 2544 C C . GLU C 2 119 ? -1.119 -0.008 13.340 1.00 80.56 237 GLU D C 1
ATOM 2545 O O . GLU C 2 119 ? -1.119 -0.699 14.366 1.00 91.57 237 GLU D O 1
ATOM 2551 N N . ARG C 2 120 ? 0.001 0.314 12.700 1.00 77.49 238 ARG D N 1
ATOM 2552 C CA . ARG C 2 120 ? 1.316 -0.120 13.165 1.00 76.41 238 ARG D CA 1
ATOM 2553 C C . ARG C 2 120 ? 1.696 0.525 14.497 1.00 67.77 238 ARG D C 1
ATOM 2554 O O . ARG C 2 120 ? 1.437 1.707 14.726 1.00 75.68 238 ARG D O 1
ATOM 2562 N N . ALA D 2 17 ? -48.479 24.902 -21.568 1.00 110.44 138 ALA C N 1
ATOM 2563 C CA . ALA D 2 17 ? -47.371 24.220 -22.225 1.00 108.51 138 ALA C CA 1
ATOM 2564 C C . ALA D 2 17 ? -46.049 24.917 -21.923 1.00 111.61 138 ALA C C 1
ATOM 2565 O O . ALA D 2 17 ? -45.073 24.273 -21.539 1.00 105.66 138 ALA C O 1
ATOM 2567 N N . ARG D 2 18 ? -46.024 26.240 -22.103 1.00 125.03 139 ARG C N 1
ATOM 2568 C CA . ARG D 2 18 ? -44.819 27.003 -21.798 1.00 114.03 139 ARG C CA 1
ATOM 2569 C C . ARG D 2 18 ? -44.470 26.924 -20.318 1.00 109.56 139 ARG C C 1
ATOM 2570 O O . ARG D 2 18 ? -43.287 26.918 -19.958 1.00 101.32 139 ARG C O 1
ATOM 2572 N N . GLU D 2 19 ? -45.481 26.868 -19.448 1.00 114.73 140 GLU C N 1
ATOM 2573 C CA . GLU D 2 19 ? -45.222 26.717 -18.021 1.00 117.99 140 GLU C CA 1
ATOM 2574 C C . GLU D 2 19 ? -44.630 25.351 -17.701 1.00 113.39 140 GLU C C 1
ATOM 2575 O O . GLU D 2 19 ? -43.804 25.235 -16.788 1.00 111.89 140 GLU C O 1
ATOM 2581 N N . GLN D 2 20 ? -45.038 24.310 -18.433 1.00 115.36 141 GLN C N 1
ATOM 2582 C CA . GLN D 2 20 ? -44.482 22.980 -18.203 1.00 113.70 141 GLN C CA 1
ATOM 2583 C C . GLN D 2 20 ? -42.997 22.944 -18.541 1.00 98.66 141 GLN C C 1
ATOM 2584 O O . GLN D 2 20 ? -42.213 22.274 -17.858 1.00 86.42 141 GLN C O 1
ATOM 2590 N N . LEU D 2 21 ? -42.591 23.658 -19.596 1.00 98.92 142 LEU C N 1
ATOM 2591 C CA . LEU D 2 21 ? -41.170 23.755 -19.913 1.00 90.68 142 LEU C CA 1
ATOM 2592 C C . LEU D 2 21 ? -40.427 24.549 -18.849 1.00 89.47 142 LEU C C 1
ATOM 2593 O O . LEU D 2 21 ? -39.249 24.283 -18.585 1.00 79.55 142 LEU C O 1
ATOM 2598 N N . LYS D 2 22 ? -41.095 25.529 -18.235 1.00 94.16 143 LYS C N 1
ATOM 2599 C CA . LYS D 2 22 ? -40.492 26.244 -17.116 1.00 93.93 143 LYS C CA 1
ATOM 2600 C C . LYS D 2 22 ? -40.303 25.315 -15.925 1.00 85.80 143 LYS C C 1
ATOM 2601 O O . LYS D 2 22 ? -39.279 25.381 -15.234 1.00 84.75 143 LYS C O 1
ATOM 2603 N N . GLU D 2 23 ? -41.282 24.442 -15.668 1.00 82.06 144 GLU C N 1
ATOM 2604 C CA . GLU D 2 23 ? -41.133 23.459 -14.602 1.00 81.14 144 GLU C CA 1
ATOM 2605 C C . GLU D 2 23 ? -40.052 22.442 -14.942 1.00 87.23 144 GLU C C 1
ATOM 2606 O O . GLU D 2 23 ? -39.348 21.962 -14.046 1.00 88.32 144 GLU C O 1
ATOM 2612 N N . GLY D 2 24 ? -39.913 22.093 -16.221 1.00 85.15 145 GLY C N 1
ATOM 2613 C CA . GLY D 2 24 ? -38.776 21.290 -16.635 1.00 78.97 145 GLY C CA 1
ATOM 2614 C C . GLY D 2 24 ? -37.458 21.997 -16.398 1.00 81.34 145 GLY C C 1
ATOM 2615 O O . GLY D 2 24 ? -36.448 21.355 -16.097 1.00 79.80 145 GLY C O 1
ATOM 2616 N N . MET D 2 25 ? -37.448 23.326 -16.532 1.00 87.56 146 MET C N 1
ATOM 2617 C CA . MET D 2 25 ? -36.220 24.089 -16.332 1.00 81.48 146 MET C CA 1
ATOM 2618 C C . MET D 2 25 ? -35.836 24.149 -14.858 1.00 80.27 146 MET C C 1
ATOM 2619 O O . MET D 2 25 ? -34.655 24.017 -14.515 1.00 84.70 146 MET C O 1
ATOM 2624 N N . ILE D 2 26 ? -36.814 24.356 -13.970 1.00 78.77 147 ILE C N 1
ATOM 2625 C CA . ILE D 2 26 ? -36.506 24.397 -12.544 1.00 74.79 147 ILE C CA 1
ATOM 2626 C C . ILE D 2 26 ? -36.101 23.015 -12.045 1.00 71.80 147 ILE C C 1
ATOM 2627 O O . ILE D 2 26 ? -35.355 22.895 -11.066 1.00 71.21 147 ILE C O 1
ATOM 2632 N N . LYS D 2 27 ? -36.579 21.955 -12.702 1.00 79.98 148 LYS C N 1
ATOM 2633 C CA . LYS D 2 27 ? -36.124 20.611 -12.364 1.00 69.98 148 LYS C CA 1
ATOM 2634 C C . LYS D 2 27 ? -34.656 20.430 -12.724 1.00 67.57 148 LYS C C 1
ATOM 2635 O O . LYS D 2 27 ? -33.910 19.757 -12.005 1.00 76.38 148 LYS C O 1
ATOM 2641 N N . ILE D 2 28 ? -34.229 21.027 -13.839 1.00 66.50 149 ILE C N 1
ATOM 2642 C CA . ILE D 2 28 ? -32.824 20.981 -14.226 1.00 66.00 149 ILE C CA 1
ATOM 2643 C C . ILE D 2 28 ? -31.975 21.806 -13.266 1.00 65.70 149 ILE C C 1
ATOM 2644 O O . ILE D 2 28 ? -30.903 21.366 -12.832 1.00 70.06 149 ILE C O 1
ATOM 2649 N N . GLU D 2 29 ? -32.434 23.013 -12.924 1.00 63.71 150 GLU C N 1
ATOM 2650 C CA . GLU D 2 29 ? -31.681 23.860 -12.004 1.00 64.49 150 GLU C CA 1
ATOM 2651 C C . GLU D 2 29 ? -31.533 23.204 -10.637 1.00 64.20 150 GLU C C 1
ATOM 2652 O O . GLU D 2 29 ? -30.484 23.322 -9.994 1.00 59.48 150 GLU C O 1
ATOM 2654 N N . GLU D 2 30 ? -32.574 22.507 -10.175 1.00 68.29 151 GLU C N 1
ATOM 2655 C CA . GLU D 2 30 ? -32.497 21.834 -8.882 1.00 72.24 151 GLU C CA 1
ATOM 2656 C C . GLU D 2 30 ? -31.470 20.708 -8.900 1.00 74.51 151 GLU C C 1
ATOM 2657 O O . GLU D 2 30 ? -30.679 20.567 -7.959 1.00 76.63 151 GLU C O 1
ATOM 2663 N N . GLN D 2 31 ? -31.469 19.892 -9.958 1.00 67.98 152 GLN C N 1
ATOM 2664 C CA . GLN D 2 31 ? -30.518 18.789 -10.041 1.00 64.11 152 GLN C CA 1
ATOM 2665 C C . GLN D 2 31 ? -29.097 19.279 -10.288 1.00 67.56 152 GLN C C 1
ATOM 2666 O O . GLN D 2 31 ? -28.139 18.648 -9.827 1.00 78.06 152 GLN C O 1
ATOM 2672 N N . GLY D 2 32 ? -28.935 20.387 -11.014 1.00 63.22 153 GLY C N 1
ATOM 2673 C CA . GLY D 2 32 ? -27.606 20.933 -11.218 1.00 49.85 153 GLY C CA 1
ATOM 2674 C C . GLY D 2 32 ? -26.959 21.407 -9.933 1.00 64.02 153 GLY C C 1
ATOM 2675 O O . GLY D 2 32 ? -25.740 21.308 -9.773 1.00 72.02 153 GLY C O 1
ATOM 2676 N N . LYS D 2 33 ? -27.761 21.932 -9.003 1.00 69.73 154 LYS C N 1
ATOM 2677 C CA . LYS D 2 33 ? -27.218 22.377 -7.723 1.00 71.55 154 LYS C CA 1
ATOM 2678 C C . LYS D 2 33 ? -26.661 21.205 -6.926 1.00 69.47 154 LYS C C 1
ATOM 2679 O O . LYS D 2 33 ? -25.564 21.293 -6.361 1.00 80.29 154 LYS C O 1
ATOM 2685 N N . LYS D 2 34 ? -27.400 20.094 -6.873 1.00 72.06 155 LYS C N 1
ATOM 2686 C CA . LYS D 2 34 ? -26.922 18.935 -6.129 1.00 81.53 155 LYS C CA 1
ATOM 2687 C C . LYS D 2 34 ? -25.769 18.250 -6.850 1.00 80.68 155 LYS C C 1
ATOM 2688 O O . LYS D 2 34 ? -24.889 17.673 -6.201 1.00 83.67 155 LYS C O 1
ATOM 2694 N N . LEU D 2 35 ? -25.753 18.312 -8.183 1.00 72.15 156 LEU C N 1
ATOM 2695 C CA . LEU D 2 35 ? -24.647 17.750 -8.952 1.00 68.30 156 LEU C CA 1
ATOM 2696 C C . LEU D 2 35 ? -23.368 18.553 -8.740 1.00 80.89 156 LEU C C 1
ATOM 2697 O O . LEU D 2 35 ? -22.292 17.981 -8.525 1.00 87.05 156 LEU C O 1
ATOM 2702 N N . SER D 2 36 ? -23.468 19.884 -8.797 1.00 76.45 157 SER C N 1
ATOM 2703 C CA . SER D 2 36 ? -22.284 20.725 -8.672 1.00 70.86 157 SER C CA 1
ATOM 2704 C C . SER D 2 36 ? -21.762 20.814 -7.244 1.00 76.09 157 SER C C 1
ATOM 2705 O O . SER D 2 36 ? -20.603 21.201 -7.053 1.00 73.52 157 SER C O 1
ATOM 2708 N N . GLU D 2 37 ? -22.578 20.491 -6.240 1.00 73.81 158 GLU C N 1
ATOM 2709 C CA . GLU D 2 37 ? -22.117 20.601 -4.862 1.00 75.94 158 GLU C CA 1
ATOM 2710 C C . GLU D 2 37 ? -20.945 19.660 -4.612 1.00 84.25 158 GLU C C 1
ATOM 2711 O O . GLU D 2 37 ? -21.015 18.464 -4.909 1.00 104.47 158 GLU C O 1
ATOM 2717 N N . THR D 2 38 ? -19.861 20.205 -4.066 1.00 84.36 159 THR C N 1
ATOM 2718 C CA . THR D 2 38 ? -18.684 19.397 -3.778 1.00 77.75 159 THR C CA 1
ATOM 2719 C C . THR D 2 38 ? -18.492 19.245 -2.269 1.00 79.95 159 THR C C 1
ATOM 2720 O O . THR D 2 38 ? -18.746 18.164 -1.726 1.00 91.69 159 THR C O 1
ATOM 2724 N N . ARG D 2 39 ? -18.029 20.298 -1.587 1.00 55.63 160 ARG C N 1
ATOM 2725 C CA . ARG D 2 39 ? -17.947 20.333 -0.125 1.00 70.21 160 ARG C CA 1
ATOM 2726 C C . ARG D 2 39 ? -16.958 19.312 0.433 1.00 67.73 160 ARG C C 1
ATOM 2727 O O . ARG D 2 39 ? -17.096 18.861 1.574 1.00 67.33 160 ARG C O 1
ATOM 2729 N N . THR D 2 40 ? -15.950 18.938 -0.356 1.00 68.78 161 THR C N 1
ATOM 2730 C CA . THR D 2 40 ? -15.014 17.916 0.096 1.00 64.59 161 THR C CA 1
ATOM 2731 C C . THR D 2 40 ? -14.087 18.454 1.178 1.00 71.89 161 THR C C 1
ATOM 2732 O O . THR D 2 40 ? -13.771 17.745 2.140 1.00 80.33 161 THR C O 1
ATOM 2736 N N . GLN D 2 41 ? -13.645 19.708 1.045 1.00 69.15 162 GLN C N 1
ATOM 2737 C CA . GLN D 2 41 ? -12.673 20.238 1.996 1.00 61.44 162 GLN C CA 1
ATOM 2738 C C . GLN D 2 41 ? -13.293 20.472 3.367 1.00 59.56 162 GLN C C 1
ATOM 2739 O O . GLN D 2 41 ? -12.613 20.315 4.387 1.00 64.40 162 GLN C O 1
ATOM 2745 N N . GLU D 2 42 ? -14.571 20.857 3.415 1.00 62.18 163 GLU C N 1
ATOM 2746 C CA . GLU D 2 42 ? -15.248 21.017 4.698 1.00 54.87 163 GLU C CA 1
ATOM 2747 C C . GLU D 2 42 ? -15.275 19.704 5.473 1.00 63.68 163 GLU C C 1
ATOM 2748 O O . 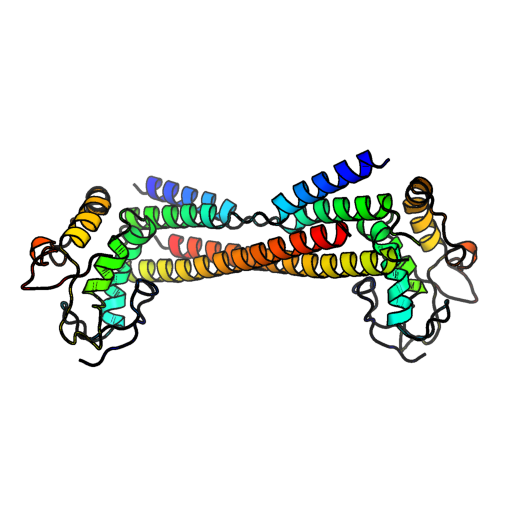GLU D 2 42 ? -15.145 19.695 6.703 1.00 64.80 163 GLU C O 1
ATOM 2754 N N . GLU D 2 43 ? -15.444 18.584 4.766 1.00 71.10 164 GLU C N 1
ATOM 2755 C CA . GLU D 2 43 ? -15.372 17.271 5.399 1.00 74.96 164 GLU C CA 1
ATOM 2756 C C . GLU D 2 43 ? -13.943 16.905 5.777 1.00 64.70 164 GLU C C 1
ATOM 2757 O O . GLU D 2 43 ? -13.732 16.111 6.701 1.00 70.37 164 GLU C O 1
ATOM 2763 N N . LEU D 2 44 ? -12.956 17.471 5.079 1.00 57.58 165 LEU C N 1
ATOM 2764 C CA . LEU D 2 44 ? -11.557 17.157 5.355 1.00 59.07 165 LEU C CA 1
ATOM 2765 C C . LEU D 2 44 ? -11.131 17.649 6.734 1.00 49.53 165 LEU C C 1
ATOM 2766 O O . LEU D 2 44 ? -10.339 16.988 7.415 1.00 55.54 165 LEU C O 1
ATOM 2771 N N . GLN D 2 45 ? -11.627 18.814 7.153 1.00 57.65 166 GLN C N 1
ATOM 2772 C CA . GLN D 2 45 ? -11.200 19.384 8.427 1.00 64.29 166 GLN C CA 1
ATOM 2773 C C . GLN D 2 45 ? -11.555 18.474 9.600 1.00 57.81 166 GLN C C 1
ATOM 2774 O O . GLN D 2 45 ? -10.772 18.341 10.548 1.00 54.20 166 GLN C O 1
ATOM 2780 N N . LYS D 2 46 ? -12.728 17.835 9.555 1.00 60.16 167 LYS C N 1
ATOM 2781 C CA . LYS D 2 46 ? -13.091 16.885 10.604 1.00 54.54 167 LYS C CA 1
ATOM 2782 C C . LYS D 2 46 ? -12.154 15.683 10.618 1.00 56.80 167 LYS C C 1
ATOM 2783 O O . LYS D 2 46 ? -11.809 15.168 11.688 1.00 56.02 167 LYS C O 1
ATOM 2789 N N . TYR D 2 47 ? -11.741 15.214 9.439 1.00 52.66 168 TYR C N 1
ATOM 2790 C CA . TYR D 2 47 ? -10.858 14.054 9.366 1.00 50.64 168 TYR C CA 1
ATOM 2791 C C . TYR D 2 47 ? -9.482 14.365 9.946 1.00 49.58 168 TYR C C 1
ATOM 2792 O O . TYR D 2 47 ? -8.953 13.597 10.759 1.00 53.81 168 TYR C O 1
ATOM 2801 N N . VAL D 2 48 ? -8.885 15.486 9.535 1.00 39.08 169 VAL C N 1
ATOM 2802 C CA . VAL D 2 48 ? -7.551 15.840 10.013 1.00 44.65 169 VAL C CA 1
ATOM 2803 C C . VAL D 2 48 ? -7.560 16.041 11.524 1.00 51.56 169 VAL C C 1
ATOM 2804 O O . VAL D 2 48 ? -6.593 15.700 12.218 1.00 58.84 169 VAL C O 1
ATOM 2808 N N . ALA D 2 49 ? -8.649 16.597 12.059 1.00 43.35 170 ALA C N 1
ATOM 2809 C CA . ALA D 2 49 ? -8.759 16.753 13.506 1.00 46.19 170 ALA C CA 1
ATOM 2810 C C . ALA D 2 49 ? -8.850 15.400 14.200 1.00 51.70 170 ALA C C 1
ATOM 2811 O O . ALA D 2 49 ? -8.273 15.207 15.277 1.00 49.81 170 ALA C O 1
ATOM 2813 N N . ALA D 2 50 ? -9.574 14.451 13.601 1.00 56.01 171 ALA C N 1
ATOM 2814 C CA . ALA D 2 50 ? -9.680 13.119 14.186 1.00 52.15 171 ALA C CA 1
ATOM 2815 C C . ALA D 2 50 ? -8.335 12.404 14.183 1.00 61.95 171 ALA C C 1
ATOM 2816 O O . ALA D 2 50 ? -7.990 11.714 15.150 1.00 64.95 171 ALA C O 1
ATOM 2818 N N . VAL D 2 51 ? -7.566 12.551 13.103 1.00 61.69 172 VAL C N 1
ATOM 2819 C CA . VAL D 2 51 ? -6.254 11.917 13.030 1.00 50.75 172 VAL C CA 1
ATOM 2820 C C . VAL D 2 51 ? -5.287 12.570 14.010 1.00 53.05 172 VAL C C 1
ATOM 2821 O O . VAL D 2 51 ? -4.513 11.884 14.689 1.00 61.20 172 VAL C O 1
ATOM 2825 N N . ALA D 2 52 ? -5.316 13.903 14.103 1.00 54.37 173 ALA C N 1
ATOM 2826 C CA . ALA D 2 52 ? -4.390 14.608 14.985 1.00 52.17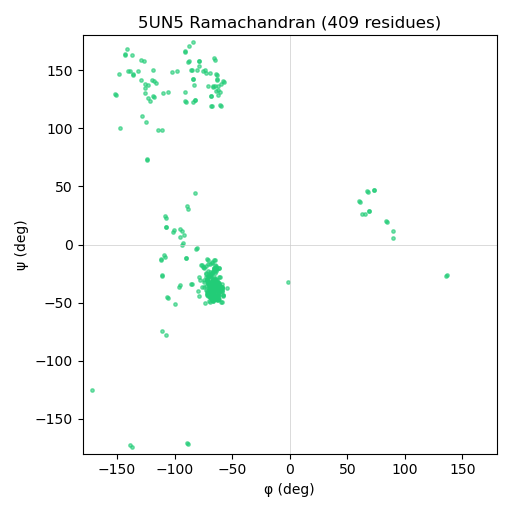 173 ALA C CA 1
ATOM 2827 C C . ALA D 2 52 ? -4.645 14.272 16.450 1.00 56.01 173 ALA C C 1
ATOM 2828 O O . ALA D 2 52 ? -3.702 14.181 17.245 1.00 61.07 173 ALA C O 1
ATOM 2830 N N . THR D 2 53 ? -5.912 14.096 16.829 1.00 54.18 174 THR C N 1
ATOM 2831 C CA . THR D 2 53 ? -6.225 13.689 18.196 1.00 58.80 174 THR C CA 1
ATOM 2832 C C . THR D 2 53 ? -5.655 12.308 18.500 1.00 72.53 174 THR C C 1
ATOM 2833 O O . THR D 2 53 ? -5.035 12.095 19.550 1.00 78.59 174 THR C O 1
ATOM 2837 N N . PHE D 2 54 ? -5.860 11.354 17.587 1.00 64.36 175 PHE C N 1
ATOM 2838 C CA . PHE D 2 54 ? -5.286 10.022 17.752 1.00 59.35 175 PHE C CA 1
ATOM 2839 C C . PHE D 2 54 ? -3.766 10.080 17.851 1.00 65.73 175 PHE C C 1
ATOM 2840 O O . PHE D 2 54 ? -3.157 9.328 18.621 1.00 63.44 175 PHE C O 1
ATOM 2848 N N . ALA D 2 55 ? -3.136 10.964 17.073 1.00 62.62 176 ALA C N 1
ATOM 2849 C CA . ALA D 2 55 ? -1.686 11.109 17.139 1.00 62.01 176 ALA C CA 1
ATOM 2850 C C . ALA D 2 55 ? -1.240 11.566 18.522 1.00 68.27 176 ALA C C 1
ATOM 2851 O O . ALA D 2 55 ? -0.184 11.148 19.014 1.00 70.00 176 ALA C O 1
ATOM 2853 N N . LEU D 2 56 ? -2.031 12.425 19.166 1.00 61.45 177 LEU C N 1
ATOM 2854 C CA . LEU D 2 56 ? -1.685 12.879 20.509 1.00 73.96 177 LEU C CA 1
ATOM 2855 C C . LEU D 2 56 ? -1.880 11.773 21.539 1.00 74.27 177 LEU C C 1
ATOM 2856 O O . LEU D 2 56 ? -1.033 11.585 22.420 1.00 76.85 177 LEU C O 1
ATOM 2861 N N . GLN D 2 57 ? -2.994 11.040 21.452 1.00 63.71 178 GLN C N 1
ATOM 2862 C CA . GLN D 2 57 ? -3.267 9.985 22.425 1.00 76.43 178 GLN C CA 1
ATOM 2863 C C . GLN D 2 57 ? -2.277 8.834 22.308 1.00 77.66 178 GLN C C 1
ATOM 2864 O O . GLN D 2 57 ? -1.989 8.163 23.306 1.00 77.23 178 GLN C O 1
ATOM 2870 N N . ALA D 2 58 ? -1.750 8.587 21.111 1.00 69.91 179 ALA C N 1
ATOM 2871 C CA . ALA D 2 58 ? -0.724 7.571 20.927 1.00 62.79 179 ALA C CA 1
ATOM 2872 C C . ALA D 2 58 ? 0.668 8.060 21.305 1.00 71.61 179 ALA C C 1
ATOM 2873 O O . ALA D 2 58 ? 1.621 7.275 21.236 1.00 82.84 179 ALA C O 1
ATOM 2875 N N . GLY D 2 59 ? 0.811 9.326 21.693 1.00 70.91 180 GLY C N 1
ATOM 2876 C CA . GLY D 2 59 ? 2.093 9.871 22.094 1.00 73.75 180 GLY C CA 1
ATOM 2877 C C . GLY D 2 59 ? 3.058 10.098 20.948 1.00 75.69 180 GLY C C 1
ATOM 2878 O O . GLY D 2 59 ? 4.227 9.714 21.036 1.00 83.57 180 GLY C O 1
ATOM 2879 N N . PHE D 2 60 ? 2.579 10.712 19.861 1.00 78.93 181 PHE C N 1
ATOM 2880 C CA . PHE D 2 60 ? 3.433 11.002 18.712 1.00 78.53 181 PHE C CA 1
ATOM 2881 C C . PHE D 2 60 ? 4.435 12.115 18.987 1.00 81.57 181 PHE C C 1
ATOM 2882 O O . PHE D 2 60 ? 5.370 12.293 18.196 1.00 76.35 181 PHE C O 1
ATOM 2890 N N . LEU D 2 61 ? 4.263 12.853 20.083 1.00 80.22 182 LEU C N 1
ATOM 2891 C CA . LEU D 2 61 ? 5.161 13.941 20.434 1.00 85.38 182 LEU C CA 1
ATOM 2892 C C . LEU D 2 61 ? 6.382 13.392 21.159 1.00 96.91 182 LEU C C 1
ATOM 2893 O O . LEU D 2 61 ? 6.277 12.498 22.006 1.00 92.76 182 LEU C O 1
ATOM 2898 N N . GLY D 2 62 ? 7.547 13.913 20.799 1.00 96.21 183 GLY C N 1
ATOM 2899 C CA . GLY D 2 62 ? 8.782 13.493 21.427 1.00 86.90 183 GLY C CA 1
ATOM 2900 C C . GLY D 2 62 ? 9.972 14.342 21.032 1.00 90.49 183 GLY C C 1
ATOM 2901 O O . GLY D 2 62 ? 10.946 14.466 21.778 1.00 92.96 183 GLY C O 1
ATOM 2902 N N . GLU D 2 77 ? 10.471 5.013 19.752 1.00 80.26 195 GLU C N 1
ATOM 2903 C CA . GLU D 2 77 ? 11.501 4.967 18.720 1.00 96.05 195 GLU C CA 1
ATOM 2904 C C . GLU D 2 77 ? 10.885 4.802 17.333 1.00 99.17 195 GLU C C 1
ATOM 2905 O O . GLU D 2 77 ? 11.193 5.556 16.409 1.00 84.11 195 GLU C O 1
ATOM 2907 N N . GLU D 2 78 ? 10.010 3.803 17.202 1.00 101.88 196 GLU C N 1
ATOM 2908 C CA . GLU D 2 78 ? 9.341 3.544 15.931 1.00 93.38 196 GLU C CA 1
ATOM 2909 C C . GLU D 2 78 ? 8.308 4.614 15.600 1.00 88.26 196 GLU C C 1
ATOM 2910 O O . GLU D 2 78 ? 8.006 4.836 14.421 1.00 81.34 196 GLU C O 1
ATOM 2912 N N . ILE D 2 79 ? 7.745 5.271 16.617 1.00 81.94 197 ILE C N 1
ATOM 2913 C CA . ILE D 2 79 ? 6.690 6.251 16.377 1.00 80.70 197 ILE C CA 1
ATOM 2914 C C . ILE D 2 79 ? 7.211 7.467 15.617 1.00 76.78 197 ILE C C 1
ATOM 2915 O O . ILE D 2 79 ? 6.467 8.086 14.846 1.00 74.18 197 ILE C O 1
ATOM 2920 N N . GLY D 2 80 ? 8.486 7.821 15.797 1.00 81.89 198 GLY C N 1
ATOM 2921 C CA . GLY D 2 80 ? 9.033 8.950 15.058 1.00 78.21 198 GLY C CA 1
ATOM 2922 C C . GLY D 2 80 ? 8.927 8.775 13.555 1.00 73.91 198 GLY C C 1
ATOM 2923 O O . GLY D 2 80 ? 8.561 9.708 12.836 1.00 73.09 198 GLY C O 1
ATOM 2924 N N . LYS D 2 81 ? 9.246 7.577 13.063 1.00 70.15 199 LYS C N 1
ATOM 2925 C CA . LYS D 2 81 ? 9.073 7.282 11.644 1.00 69.16 199 LYS C CA 1
ATOM 2926 C C . LYS D 2 81 ? 7.598 7.210 11.266 1.00 67.47 199 LYS C C 1
ATOM 2927 O O . LYS D 2 81 ? 7.200 7.692 10.199 1.00 63.76 199 LYS C O 1
ATOM 2929 N N . ILE D 2 82 ? 6.774 6.607 12.128 1.00 71.07 200 ILE C N 1
ATOM 2930 C CA . ILE D 2 82 ? 5.344 6.500 11.850 1.00 67.86 200 ILE C CA 1
ATOM 2931 C C . ILE D 2 82 ? 4.699 7.878 11.808 1.00 67.86 200 ILE C C 1
ATOM 2932 O O . ILE D 2 82 ? 3.896 8.176 10.915 1.00 69.62 200 ILE C O 1
ATOM 2937 N N . SER D 2 83 ? 5.042 8.742 12.767 1.00 69.80 201 SER C N 1
ATOM 2938 C CA . SER D 2 83 ? 4.473 10.086 12.791 1.00 61.64 201 SER C CA 1
ATOM 2939 C C . SER D 2 83 ? 4.835 10.858 11.530 1.00 56.06 201 SER C C 1
ATOM 2940 O O . SER D 2 83 ? 4.010 11.604 10.991 1.00 62.96 201 SER C O 1
ATOM 2943 N N . GLY D 2 84 ? 6.066 10.690 11.044 1.00 51.94 202 GLY C N 1
ATOM 2944 C CA . GLY D 2 84 ? 6.465 11.371 9.825 1.00 54.19 202 GLY C CA 1
ATOM 2945 C C . GLY D 2 84 ? 5.720 10.868 8.604 1.00 50.57 202 GLY C C 1
ATOM 2946 O O . GLY D 2 84 ? 5.356 11.650 7.722 1.00 59.25 202 GLY C O 1
ATOM 2947 N N . GLU D 2 85 ? 5.484 9.555 8.533 1.00 55.33 203 GLU C N 1
ATOM 2948 C CA . GLU D 2 85 ? 4.772 8.996 7.389 1.00 64.15 203 GLU C CA 1
ATOM 2949 C C . GLU D 2 85 ? 3.310 9.423 7.368 1.00 64.39 203 GLU C C 1
ATOM 2950 O O . GLU D 2 85 ? 2.736 9.603 6.287 1.00 63.63 203 GLU C O 1
ATOM 2956 N N . VAL D 2 86 ? 2.692 9.587 8.539 1.00 63.93 204 VAL C N 1
ATOM 2957 C CA . VAL D 2 86 ? 1.288 9.986 8.589 1.00 51.23 204 VAL C CA 1
ATOM 2958 C C . VAL D 2 86 ? 1.122 11.419 8.099 1.00 50.31 204 VAL C C 1
ATOM 2959 O O . VAL D 2 86 ? 0.227 11.717 7.299 1.00 55.74 204 VAL C O 1
ATOM 2963 N N . TYR D 2 87 ? 1.984 12.326 8.565 1.00 41.94 205 TYR C N 1
ATOM 2964 C CA . TYR D 2 87 ? 1.850 13.729 8.188 1.00 50.64 205 TYR C CA 1
ATOM 2965 C C . TYR D 2 87 ? 2.103 13.934 6.699 1.00 52.79 205 TYR C C 1
ATOM 2966 O O . TYR D 2 87 ? 1.452 14.772 6.064 1.00 48.52 205 TYR C O 1
ATOM 2975 N N . LEU D 2 88 ? 3.051 13.189 6.125 1.00 52.12 206 LEU C N 1
ATOM 2976 C CA . LEU D 2 88 ? 3.310 13.312 4.694 1.00 53.06 206 LEU C CA 1
ATOM 2977 C C . LEU D 2 88 ? 2.115 12.841 3.875 1.00 56.52 206 LEU C C 1
ATOM 2978 O O . LEU D 2 88 ? 1.793 13.435 2.839 1.00 62.45 206 LEU C O 1
ATOM 2983 N N . LYS D 2 89 ? 1.447 11.777 4.325 1.00 51.90 207 LYS C N 1
ATOM 2984 C CA . LYS D 2 89 ? 0.261 11.299 3.622 1.00 57.70 207 LYS C CA 1
ATOM 2985 C C . LYS D 2 89 ? -0.889 12.292 3.736 1.00 52.38 207 LYS C C 1
ATOM 2986 O O . LYS D 2 89 ? -1.661 12.466 2.785 1.00 50.13 207 LYS C O 1
ATOM 2992 N N . LEU D 2 90 ? -1.021 12.951 4.891 1.00 50.40 208 LEU C N 1
ATOM 2993 C CA . LEU D 2 90 ? -2.076 13.945 5.062 1.00 48.48 208 LEU C CA 1
ATOM 2994 C C . LEU D 2 90 ? -1.907 15.107 4.093 1.00 51.15 208 LEU C C 1
ATOM 2995 O O . LEU D 2 90 ? -2.892 15.617 3.548 1.00 59.19 208 LEU C O 1
ATOM 3000 N N . LEU D 2 91 ? -0.664 15.535 3.859 1.00 54.02 209 LEU C N 1
ATOM 3001 C CA . LEU D 2 91 ? -0.427 16.639 2.934 1.00 51.50 209 LEU C CA 1
ATOM 3002 C C . LEU D 2 91 ? -0.768 16.243 1.503 1.00 54.21 209 LEU C C 1
ATOM 3003 O O . LEU D 2 91 ? -1.273 17.065 0.730 1.00 60.86 209 LEU C O 1
ATOM 3008 N N . ASP D 2 92 ? -0.496 14.990 1.130 1.00 56.99 210 ASP C N 1
ATOM 3009 C CA . ASP D 2 92 ? -0.930 14.507 -0.177 1.00 62.04 210 ASP C CA 1
ATOM 3010 C C . ASP D 2 92 ? -2.447 14.405 -0.241 1.00 51.18 210 ASP C C 1
ATOM 3011 O O . ASP D 2 92 ? -3.051 14.685 -1.283 1.00 55.89 210 ASP C O 1
ATOM 3016 N N . LEU D 2 93 ? -3.078 13.998 0.864 1.00 50.16 211 LEU C N 1
ATOM 3017 C CA . LEU D 2 93 ? -4.536 13.968 0.919 1.00 51.81 211 LEU C CA 1
ATOM 3018 C C . LEU D 2 93 ? -5.115 15.366 0.745 1.00 51.70 211 LEU C C 1
ATOM 3019 O O . LEU D 2 93 ? -6.089 15.555 0.007 1.00 52.17 211 LEU C O 1
ATOM 3024 N N . LYS D 2 94 ? -4.525 16.359 1.419 1.00 44.75 212 LYS C N 1
ATOM 3025 C CA . LYS D 2 94 ? -4.997 17.733 1.288 1.00 44.88 212 LYS C CA 1
ATOM 3026 C C . LYS D 2 94 ? -4.848 18.238 -0.141 1.00 50.57 212 LYS C C 1
ATOM 3027 O O . LYS D 2 94 ? -5.679 19.023 -0.614 1.00 47.52 212 LYS C O 1
ATOM 3033 N N . LYS D 2 95 ? -3.796 17.806 -0.840 1.00 46.77 213 LYS C N 1
ATOM 3034 C CA . LYS D 2 95 ? -3.650 18.149 -2.251 1.00 49.12 213 LYS C CA 1
ATOM 3035 C C . LYS D 2 95 ? -4.764 17.523 -3.081 1.00 51.17 213 LYS C C 1
ATOM 3036 O O . LYS D 2 95 ? -5.371 18.187 -3.929 1.00 52.99 213 LYS C O 1
ATOM 3042 N N . ALA D 2 96 ? -5.035 16.233 -2.856 1.00 46.35 214 ALA C N 1
ATOM 3043 C CA . ALA D 2 96 ? -6.086 15.551 -3.606 1.00 51.74 214 ALA C CA 1
ATOM 3044 C C . ALA D 2 96 ? -7.452 16.167 -3.334 1.00 51.65 214 ALA C C 1
ATOM 3045 O O . ALA D 2 96 ? -8.281 16.282 -4.245 1.00 52.06 214 ALA C O 1
ATOM 3047 N N . VAL D 2 97 ? -7.709 16.563 -2.085 1.00 46.33 215 VAL C N 1
ATOM 3048 C CA . VAL D 2 97 ? -8.971 17.222 -1.759 1.00 43.10 215 VAL C CA 1
ATOM 3049 C C . VAL D 2 97 ? -9.084 18.540 -2.513 1.00 48.58 215 VAL C C 1
ATOM 3050 O O . VAL D 2 97 ? -10.123 18.853 -3.108 1.00 54.32 215 VAL C O 1
ATOM 3054 N N . ARG D 2 98 ? -8.009 19.333 -2.501 1.00 54.59 216 ARG C N 1
ATOM 3055 C CA . ARG D 2 98 ? -7.994 20.577 -3.262 1.00 55.48 216 ARG C CA 1
ATOM 3056 C C . ARG D 2 98 ? -8.128 20.316 -4.757 1.00 53.02 216 ARG C C 1
ATOM 3057 O O . ARG D 2 98 ? -8.714 21.130 -5.480 1.00 58.79 216 ARG C O 1
ATOM 3065 N N . ALA D 2 99 ? -7.594 19.192 -5.238 1.00 51.72 217 ALA C N 1
ATOM 3066 C CA . ALA D 2 99 ? -7.771 18.821 -6.638 1.00 49.60 217 ALA C CA 1
ATOM 3067 C C . ALA D 2 99 ? -9.217 18.437 -6.930 1.00 56.19 217 ALA C C 1
ATOM 3068 O O . ALA D 2 99 ? -9.789 18.855 -7.944 1.00 56.24 217 ALA C O 1
ATOM 3070 N N . LYS D 2 100 ? -9.824 17.632 -6.053 1.00 58.41 218 LYS C N 1
ATOM 3071 C CA . LYS D 2 100 ? -11.228 17.271 -6.229 1.00 57.01 218 LYS C CA 1
ATOM 3072 C C . LYS D 2 100 ? -12.128 18.496 -6.123 1.00 58.67 218 LYS C C 1
ATOM 3073 O O . LYS D 2 100 ? -13.138 18.596 -6.829 1.00 61.12 218 LYS C O 1
ATOM 3079 N N . GLU D 2 101 ? -11.776 19.439 -5.246 1.00 58.58 219 GLU C N 1
ATOM 3080 C CA . GLU D 2 101 ? -12.535 20.680 -5.150 1.00 54.75 219 GLU C CA 1
ATOM 3081 C C . GLU D 2 101 ? -12.476 21.467 -6.453 1.00 58.78 219 GLU C C 1
ATOM 3082 O O . GLU D 2 101 ? -13.459 22.112 -6.835 1.00 55.89 219 GLU C O 1
ATOM 3088 N N . LYS D 2 102 ? -11.340 21.416 -7.153 1.00 64.27 220 LYS C N 1
ATOM 3089 C CA . LYS D 2 102 ? -11.197 22.144 -8.410 1.00 62.36 220 LYS C CA 1
ATOM 3090 C C . LYS D 2 102 ? -12.082 21.552 -9.501 1.00 60.98 220 LYS C C 1
ATOM 3091 O O . LYS D 2 102 ? -12.686 22.291 -10.287 1.00 62.62 220 LYS C O 1
ATOM 3097 N N . LYS D 2 103 ? -12.158 20.220 -9.574 1.00 62.57 221 LYS C N 1
ATOM 3098 C CA . LYS D 2 103 ? -13.023 19.575 -10.558 1.00 56.83 221 LYS C CA 1
ATOM 3099 C C . LYS D 2 103 ? -14.488 19.922 -10.323 1.00 59.74 221 LYS C C 1
ATOM 3100 O O . LYS D 2 103 ? -15.262 20.053 -11.278 1.00 55.04 221 LYS C O 1
ATOM 3106 N N . GLY D 2 104 ? -14.888 20.069 -9.057 1.00 56.04 222 GLY C N 1
ATOM 3107 C CA . GLY D 2 104 ? -16.254 20.467 -8.763 1.00 59.68 222 GLY C CA 1
ATOM 3108 C C . GLY D 2 104 ? -16.635 21.800 -9.373 1.00 69.14 222 GLY C C 1
ATOM 3109 O O . GLY D 2 104 ? -17.788 21.998 -9.767 1.00 76.08 222 GLY C O 1
ATOM 3110 N N . LEU D 2 105 ? -15.682 22.731 -9.460 1.00 58.14 223 LEU C N 1
ATOM 3111 C CA . LEU D 2 105 ? -15.959 24.007 -10.114 1.00 52.01 223 LEU C CA 1
ATOM 3112 C C . LEU D 2 105 ? -16.111 23.835 -11.620 1.00 60.06 223 LEU C C 1
ATOM 3113 O O . LEU D 2 105 ? -16.945 24.503 -12.244 1.00 63.85 223 LEU C O 1
ATOM 3118 N N . ASP D 2 106 ? -15.313 22.951 -12.225 1.00 57.62 224 ASP C N 1
ATOM 3119 C CA . ASP D 2 106 ? -15.457 22.691 -13.653 1.00 58.84 224 ASP C CA 1
ATOM 3120 C C . ASP D 2 106 ? -16.830 22.113 -13.970 1.00 73.56 224 ASP C C 1
ATOM 3121 O O . ASP D 2 106 ? -17.416 22.420 -15.015 1.00 77.01 224 ASP C O 1
ATOM 3126 N N . ILE D 2 107 ? -17.358 21.268 -13.082 1.00 73.09 225 ILE C N 1
ATOM 3127 C CA . ILE D 2 107 ? -18.721 20.777 -13.254 1.00 54.91 225 ILE C CA 1
ATOM 3128 C C . ILE D 2 107 ? -19.716 21.920 -13.094 1.00 60.35 225 ILE C C 1
ATOM 3129 O O . ILE D 2 107 ? -20.701 22.014 -13.836 1.00 63.45 225 ILE C O 1
ATOM 3134 N N . LEU D 2 108 ? -19.465 22.813 -12.134 1.00 59.41 226 LEU C N 1
ATOM 3135 C CA . LEU D 2 108 ? -20.351 23.952 -11.921 1.00 62.21 226 LEU C CA 1
ATOM 3136 C C . LEU D 2 108 ? -20.331 24.900 -13.115 1.00 59.92 226 LEU C C 1
ATOM 3137 O O . LEU D 2 108 ? -21.362 25.482 -13.471 1.00 63.28 226 LEU C O 1
ATOM 3142 N N . ASN D 2 109 ? -19.166 25.076 -13.739 1.00 62.85 227 ASN C N 1
ATOM 3143 C CA . ASN D 2 109 ? -19.085 25.953 -14.901 1.00 62.05 227 ASN C CA 1
ATOM 3144 C C . ASN D 2 109 ? -19.810 25.353 -16.101 1.00 66.03 227 ASN C C 1
ATOM 3145 O O . ASN D 2 109 ? -20.441 26.079 -16.877 1.00 67.60 227 ASN C O 1
ATOM 3150 N N . MET D 2 110 ? -19.731 24.030 -16.270 1.00 74.36 228 MET C N 1
ATOM 3151 C CA . MET D 2 110 ? -20.347 23.399 -17.435 1.00 73.95 228 MET C CA 1
ATOM 3152 C C . MET D 2 110 ? -21.868 23.393 -17.337 1.00 64.30 228 MET C C 1
ATOM 3153 O O . MET D 2 110 ? -22.557 23.624 -18.339 1.00 63.68 228 MET C O 1
ATOM 3158 N N . VAL D 2 111 ? -22.417 23.129 -16.147 1.00 55.96 229 VAL C N 1
ATOM 3159 C CA . VAL D 2 111 ? -23.868 23.156 -16.001 1.00 55.29 229 VAL C CA 1
ATOM 3160 C C . VAL D 2 111 ? -24.412 24.565 -16.183 1.00 59.84 229 VAL C C 1
ATOM 3161 O O . VAL D 2 111 ? -25.584 24.731 -16.538 1.00 75.34 229 VAL C O 1
ATOM 3165 N N . GLY D 2 112 ? -23.587 25.589 -15.953 1.00 55.97 230 GLY C N 1
ATOM 3166 C CA . GLY D 2 112 ? -24.000 26.943 -16.277 1.00 52.90 230 GLY C CA 1
ATOM 3167 C C . GLY D 2 112 ? -24.107 27.168 -17.773 1.00 64.19 230 GLY C C 1
ATOM 3168 O O . GLY D 2 112 ? -25.053 27.803 -18.249 1.00 57.92 230 GLY C O 1
ATOM 3169 N N . GLU D 2 113 ? -23.134 26.658 -18.536 1.00 62.78 231 GLU C N 1
ATOM 3170 C CA . GLU D 2 113 ? -23.196 26.777 -19.989 1.00 67.16 231 GLU C CA 1
ATOM 3171 C C . GLU D 2 113 ? -24.355 25.979 -20.570 1.00 65.05 231 GLU C C 1
ATOM 3172 O O . GLU D 2 113 ? -24.942 26.387 -21.579 1.00 64.29 231 GLU C O 1
ATOM 3178 N N . ILE D 2 114 ? -24.697 24.845 -19.954 1.00 61.63 232 ILE C N 1
ATOM 3179 C CA . ILE D 2 114 ? -25.828 24.056 -20.428 1.00 58.56 232 ILE C CA 1
ATOM 3180 C C . ILE D 2 114 ? -27.131 24.811 -20.210 1.00 62.28 232 ILE C C 1
ATOM 3181 O O . ILE D 2 114 ? -28.015 24.813 -21.076 1.00 67.63 232 ILE C O 1
ATOM 3186 N N . LYS D 2 115 ? -27.268 25.478 -19.061 1.00 64.50 233 LYS C N 1
ATOM 3187 C CA . LYS D 2 115 ? -28.464 26.275 -18.813 1.00 66.56 233 LYS C CA 1
ATOM 3188 C C . LYS D 2 115 ? -28.598 27.395 -19.837 1.00 67.66 233 LYS C C 1
ATOM 3189 O O . LYS D 2 115 ? -29.704 27.691 -20.303 1.00 77.69 233 LYS C O 1
ATOM 3191 N N . GLY D 2 116 ? -27.475 28.011 -20.216 1.00 64.98 234 GLY C N 1
ATOM 3192 C CA . GLY D 2 116 ? -27.517 29.044 -21.238 1.00 70.71 234 GLY C CA 1
ATOM 3193 C C . GLY D 2 116 ? -27.964 28.517 -22.587 1.00 78.16 234 GLY C C 1
ATOM 3194 O O . GLY D 2 116 ? -28.762 29.153 -23.280 1.00 90.37 234 GLY C O 1
ATOM 3195 N N . THR D 2 117 ? -27.444 27.355 -22.989 1.00 67.61 235 THR C N 1
ATOM 3196 C CA . THR D 2 117 ? -27.876 26.759 -24.247 1.00 64.26 235 THR C CA 1
ATOM 3197 C C . THR D 2 117 ? -29.349 26.376 -24.200 1.00 77.24 235 THR C C 1
ATOM 3198 O O . THR D 2 117 ? -30.050 26.471 -25.214 1.00 92.01 235 THR C O 1
ATOM 3202 N N . LEU D 2 118 ? -29.843 25.957 -23.034 1.00 74.32 236 LEU C N 1
ATOM 3203 C CA . LEU D 2 118 ? -31.257 25.632 -22.906 1.00 70.88 236 LEU C CA 1
ATOM 3204 C C . LEU D 2 118 ? -32.124 26.882 -22.921 1.00 84.39 236 LEU C C 1
ATOM 3205 O O . LEU D 2 118 ? -33.329 26.784 -23.171 1.00 88.49 236 LEU C O 1
ATOM 3210 N N . GLU D 2 119 ? -31.534 28.054 -22.667 1.00 87.88 237 GLU C N 1
ATOM 3211 C CA . GLU D 2 119 ? -32.291 29.300 -22.672 1.00 88.62 237 GLU C CA 1
ATOM 3212 C C . GLU D 2 119 ? -32.747 29.686 -24.074 1.00 89.64 237 GLU C C 1
ATOM 3213 O O . GLU D 2 119 ? -33.722 30.432 -24.211 1.00 87.61 237 GLU C O 1
ATOM 3219 N N . ARG D 2 120 ? -32.057 29.209 -25.115 1.00 86.93 238 ARG C N 1
ATOM 3220 C CA . ARG D 2 120 ? -32.435 29.552 -26.483 1.00 90.92 238 ARG C CA 1
ATOM 3221 C C . ARG D 2 120 ? -33.822 29.032 -26.843 1.00 96.11 238 ARG C C 1
ATOM 3222 O O . ARG D 2 120 ? -34.454 29.550 -27.772 1.00 87.18 238 ARG C O 1
ATOM 3224 N N . VAL D 2 121 ? -34.314 28.024 -26.130 1.00 93.18 239 VAL C N 1
ATOM 3225 C CA . VAL D 2 121 ? -35.644 27.485 -26.396 1.00 84.54 239 VAL C CA 1
ATOM 3226 C C . VAL D 2 121 ? -36.716 28.514 -26.047 1.00 80.46 239 VAL C C 1
ATOM 3227 O O . VAL D 2 121 ? -37.038 28.719 -24.876 1.00 77.56 239 VAL C O 1
#

InterPro domains:
  IPR000539 Frizzled/Smoothened, 7TM [PF01534] (268-619)
  IPR000539 Frizzled/Smoothened, 7TM [PR00489] (280-302)
  IPR000539 Frizzled/Smoothened, 7TM [PR00489] (308-330)
  IPR000539 Frizzled/Smoothened, 7TM [PR00489] (398-422)
  IPR000539 Frizzled/Smoothened, 7TM [PR00489] (441-464)
  IPR000539 Frizzled/Smoothened, 7TM [PR00489] (486-508)
  IPR000539 Frizzled/Smoothened, 7TM [PR00489] (529-550)
  IPR000539 Frizzled/Smoothened, 7TM [PR00489] (585-605)
  IPR000539 Frizzled/Smoothened, 7TM [SM01330] (267-623)
  IPR015526 Frizzled/secreted frizzled-related protein [PTHR11309] (30-614)
  IPR017981 GPCR, family 2-like, 7TM [PS50261] (277-612)
  IPR020067 Frizzled domain [PF01392] (35-141)
  IPR020067 Frizzled domain [PS50038] (30-151)
  IPR020067 Frizzled domain [SM00063] (34-153)
  IPR036790 Frizzled cysteine-rich domain superfamily [G3DSA:1.10.2000.10] (26-155)
  IPR036790 Frizzled cysteine-rich domain superfamily [SSF63501] (33-152)
  IPR041776 Frizzled 8, cysteine-rich domain [cd07461] (31-155)

CATH classification: 1.10.2000.10

Radius of gyration: 31.69 Å; Cα contacts (8 Å, |Δi|>4): 546; chains: 4; bounding box: 71×69×78 Å

Foldseek 3Di:
DDWDFQDQVLQPPPPAGTFDPDFPVRDGDNVSLSVVVVVCVVLVVVCLAPLPSVQSCCGSGNHDDPVDHDGAGAALVSLVRSCVRCQVVCVVVPHHDDPVSDSVVHHHDVDPPHHYDDD/DDWDFQDQPLQPPLPAGTFDPDFPVRDGDLVSLSVVLCVCVVLVVVCLAPLQSVQSCCGSGNHDDPVDRDTAHAALVSLVRNCVRRQVVCVVVPHHDDPVSDSVVHHHPPDPVGHHDDD/DVVVVVVVLVVLVVVLCVQLDQCVVVVLVVVVVVVVVVCVVVPCCVCVVVVVVVVVVSVVVVVVSVVSNVVSVVSNVVSVVVSVVVVD/DVVVVVVVLVVLVVVLVVQLDDCLVVVLVVVVVVVVVVCVVVPCPDPVSVVVVVVVVVVSVVVVVVSVVSNVVSVVSNVVSVVVSVVVVVD

GO terms:
  GO:0060070 canonical Wnt signaling pathway (P, IMP)
  GO:0031625 ubiquitin protein ligase binding (F, IPI)
  GO:0005515 protein binding (F, IPI)
  GO:0042813 Wnt receptor activity (F, IDA)
  GO:0060070 canonical Wnt signaling pathway (P, IDA)
  GO:0030165 PDZ domain binding (F, IPI)
  GO:0016020 membrane (C, TAS)
  GO:0042813 Wnt receptor activity (F, TAS)